Protein AF-0000000082304301 (afdb_homodimer)

Organism: Lepeophtheirus salmonis (NCBI:txid72036)

Secondary structure (DSSP, 8-state):
-GGGSPPTHHHHHHHHH---GGGGS-HHHHHHHHHHHHHHHHHTS-TTSSPPPPPS--SHHHHHHHHHHHHHHTTS-GGGHHHHHHHHHHHHHHGGGGSSS--TTS-HHHHHSHHHHHHHHHHHHHHHHS--HHHHHHHHHHTTS-HHHHHHHHHHHHHHHHHHHHHHHHHHHHHHH-S---HHHHHHHHHHHHHHHHHHHSSPPPTTSHHHHHHHHHHHHHHHHHHHHHHHSPPPHHHHHHHHHHHHHGGGSHHHHHHHHHHHHHHH-/-GGGSPPTHHHHHHHHH---GGGGS-HHHHHHHHHHHHHHHHHTS-TTSSPPPPPS--SHHHHHHHHHHHHHHTTS-GGGHHHHHHHHHHHHHHGGGGSSS--TTS-HHHHHSHHHHHHHHHHHHHHHHS--HHHHHHHHHHTTS-HHHHHHHHHHHHHHHHHHHHHHHHHHHHHHH-S---HHHHHHHHHHHHHHHHHHHSSPP-TTSHHHHHHHHHHHHHHHHHHHHHHHSPPPHHHHHHHHHHHHHHTTSHHHHHHHHHHHHHHH-

InterPro domains:
  IPR039930 Ral GTPase-activating protein subunit beta [PTHR21344] (1-268)
  IPR046859 Ral GTPase-activating protein subunit alpha/beta, N-terminal domain [PF20412] (157-267)

Solvent-accessible surface area (backbone atoms only — not comparable to full-atom values): 28858 Å² total; per-residue (Å²): 127,69,75,75,47,66,58,48,61,63,61,46,48,44,49,71,62,65,70,36,62,51,72,75,42,60,66,68,48,35,50,52,37,28,51,49,51,47,53,58,57,39,64,33,51,20,78,86,75,45,76,54,30,67,41,88,47,59,45,63,68,39,48,55,51,49,48,36,40,39,37,42,34,34,58,50,64,70,89,47,44,69,56,30,48,38,39,50,50,46,52,56,50,47,49,30,36,46,32,95,75,47,54,61,36,39,31,56,47,42,55,76,39,27,54,66,47,45,42,52,47,51,43,37,55,48,39,63,62,48,80,55,66,77,56,53,55,46,46,65,56,29,60,78,48,57,74,65,53,38,53,53,45,47,50,50,40,49,55,51,46,53,55,52,50,51,52,51,50,49,52,51,51,39,68,72,60,33,85,69,77,42,70,69,37,49,49,46,50,51,43,44,46,51,41,48,46,44,66,39,36,44,54,80,75,49,89,82,34,59,35,60,72,38,45,66,57,53,51,49,52,41,53,52,50,51,55,51,27,57,73,76,53,62,74,53,68,31,54,52,43,36,49,55,58,50,56,64,49,32,57,74,30,72,76,43,50,61,53,49,52,51,48,53,52,53,70,74,93,129,67,76,77,48,65,58,47,60,62,62,42,46,43,49,71,60,65,71,35,64,51,70,76,43,62,67,68,49,34,49,51,38,28,51,48,51,48,52,58,58,40,64,33,50,21,77,87,74,44,74,54,30,66,42,87,47,58,47,64,68,40,47,56,50,48,47,37,41,38,37,42,35,33,56,49,62,71,90,47,44,70,57,30,48,38,40,51,52,46,52,56,49,44,50,29,36,46,32,92,75,49,53,62,38,38,31,56,50,40,55,75,38,29,56,67,47,42,42,52,50,51,43,36,54,49,40,61,63,47,81,54,74,73,55,53,54,45,49,63,57,29,61,79,47,58,74,64,55,39,50,54,47,48,50,49,42,48,54,52,46,54,54,51,50,50,52,52,50,49,51,51,51,38,68,71,61,33,87,68,77,44,70,69,35,51,51,46,50,51,45,45,46,52,43,47,44,44,65,40,36,48,53,80,78,47,89,83,34,59,34,62,72,38,44,65,58,53,51,50,51,41,53,51,51,51,55,52,28,58,72,77,54,60,73,51,68,31,54,51,42,34,49,55,57,51,54,65,49,32,55,76,28,74,77,42,51,62,52,50,52,52,49,52,52,54,70,74,94

Sequence (538 aa):
MYSDWSSLTVHLQLLSSSTSVLSKFPADDSRNVVISVVRNVASSLGILGSEAKPSLLKTDKEISWIMEVISHGLSLPLSEHETIKDCVNIYCEWLSALLPNPKTCVPESIIDEPNRYSRKIISHLYHLFVPRRGEEDKVLHISEKSGKARQAAQETIHRQAVLCHRVLRRVQDVVQQSETMERETWEALLGFLLAINDALLAPPTVKDDVGDQLCERVLGALYEIWLISCVKCFPSPPLWKTFREMSMNWRHRTGLVDQWNRVNLALNVMYSDWSSLTVHLQLLSSSTSVLSKFPADDSRNVVISVVRNVASSLGILGSEAKPSLLKTDKEISWIMEVISHGLSLPLSEHETIKDCVNIYCEWLSALLPNPKTCVPESIIDEPNRYSRKIISHLYHLFVPRRGEEDKVLHISEKSGKARQAAQETIHRQAVLCHRVLRRVQDVVQQSETMERETWEALLGFLLAINDALLAPPTVKDDVGDQLCERVLGALYEIWLISCVKCFPSPPLWKTFREMSMNWRHRTGLVDQWNRVNLALNV

Nearest PDB structures (foldseek):
  5m4y-assembly1_A  TM=3.996E-01  e=4.166E-01  Saccharomyces cerevisiae S288C
  4ihl-assembly1_B  TM=3.947E-01  e=7.484E-01  Homo sapiens
  4n84-assembly1_A  TM=3.664E-01  e=6.839E-01  Homo sapiens
  5h2w-assembly2_C  TM=2.942E-01  e=7.484E-01  Saccharomyces cerevisiae S288C
  7zit-assembly1_B  TM=2.797E-01  e=4.166E-01  Homo sapiens

Foldseek 3Di:
DLVPFDACVVVLVVLVVDAFPLVPDDLVVLVVVLVVLLVVLLVQCCPVVRARHAAPDADPVRVVVVLSSLLVQLQRPLVPLVSNLSSLSNLLLLLCLLAPDRGRSHYPVCVVPVQVVNLSSLSSNLSLLADNVVLVVVQVVCVPDDPVSNVVSLVSLVSSLVSVLVNLVSVLVSLVGGPPHDLVSLQSNLSSLLSSLLNLQLDADDPSGSSVVCVVVSVVSNLVSQVSCCVRPHDDSSSVVNNVVSVVRNVNPVVVVVVVVVSVVVVVD/DLVPFDACVVVLVVLVVDAFPLVVDDLVVLVVVLVVLLVVLLVQCCPVVRARHAAPDADPVRVVVNLSSLLVQLQRPLVPLVSNLSSLSNLLLLLCLLAPDRGRSHYPVCVVPVQVVNLSSLSSNLSLLADNVVLVVVQVVCVPDDPVSNVVSLVSLVSSLVSVLVNLVSVLVSLVGGPPHDLVSLQSNLSSLLSSLLNLQLDADDPSGSSVVCVLVSVVSNLVSQVSCCVRPHDDSSSVVNNVVSVVRNVNHPVVVVVVVVSVVVVVD

Structure (mmCIF, N/CA/C/O backbone):
data_AF-0000000082304301-model_v1
#
loop_
_entity.id
_entity.type
_entity.pdbx_description
1 polymer 'Ral GTPase-activating protein subunit beta'
#
loop_
_atom_site.group_PDB
_atom_site.id
_atom_site.type_symbol
_atom_site.label_atom_id
_atom_site.label_alt_id
_atom_site.label_comp_id
_atom_site.label_asym_id
_atom_site.label_entity_id
_atom_site.label_seq_id
_atom_site.pdbx_PDB_ins_code
_atom_site.Cartn_x
_atom_site.Cartn_y
_atom_site.Cartn_z
_atom_site.occupancy
_atom_site.B_iso_or_equiv
_atom_site.auth_seq_id
_atom_site.auth_comp_id
_atom_site.auth_asym_id
_atom_site.auth_atom_id
_atom_site.pdbx_PDB_model_num
ATOM 1 N N . MET A 1 1 ? 0.793 -19.609 -41.188 1 31.84 1 MET A N 1
ATOM 2 C CA . MET A 1 1 ? -0.276 -18.656 -40.906 1 31.84 1 MET A CA 1
ATOM 3 C C . MET A 1 1 ? -0.081 -18 -39.531 1 31.84 1 MET A C 1
ATOM 5 O O . MET A 1 1 ? -0.577 -16.906 -39.281 1 31.84 1 MET A O 1
ATOM 9 N N . TYR A 1 2 ? 0.221 -18.812 -38.469 1 41.47 2 TYR A N 1
ATOM 10 C CA . TYR A 1 2 ? 0.336 -18.375 -37.062 1 41.47 2 TYR A CA 1
ATOM 11 C C . TYR A 1 2 ? 1.538 -17.453 -36.906 1 41.47 2 TYR A C 1
ATOM 13 O O . TYR A 1 2 ? 1.868 -17.062 -35.781 1 41.47 2 TYR A O 1
ATOM 21 N N . SER A 1 3 ? 2.254 -17.359 -37.906 1 45.09 3 SER A N 1
ATOM 22 C CA . SER A 1 3 ? 3.51 -16.625 -37.906 1 45.09 3 SER A CA 1
ATOM 23 C C . SER A 1 3 ? 3.283 -15.156 -37.531 1 45.09 3 SER A C 1
ATOM 25 O O . SER A 1 3 ? 4.18 -14.5 -37 1 45.09 3 SER A O 1
ATOM 27 N N . ASP A 1 4 ? 2.248 -14.633 -37.875 1 44.03 4 ASP A N 1
ATOM 28 C CA . ASP A 1 4 ? 2.064 -13.188 -37.844 1 44.03 4 ASP A CA 1
ATOM 29 C C . ASP A 1 4 ? 1.764 -12.719 -36.406 1 44.03 4 ASP A C 1
ATOM 31 O O . ASP A 1 4 ? 1.604 -11.523 -36.156 1 44.03 4 ASP A O 1
ATOM 35 N N . TRP A 1 5 ? 1.259 -13.586 -35.625 1 44.66 5 TRP A N 1
ATOM 36 C CA . TRP A 1 5 ? 0.812 -13.062 -34.344 1 44.66 5 TRP A CA 1
ATOM 37 C C . TRP A 1 5 ? 1.971 -12.984 -33.344 1 44.66 5 TRP A C 1
ATOM 39 O O . TRP A 1 5 ? 2.91 -13.781 -33.406 1 44.66 5 TRP A O 1
ATOM 49 N N . SER A 1 6 ? 2.23 -11.805 -32.812 1 51.31 6 SER A N 1
ATOM 50 C CA . SER A 1 6 ? 3.285 -11.555 -31.812 1 51.31 6 SER A CA 1
ATOM 51 C C . SER A 1 6 ? 3.109 -12.422 -30.578 1 51.31 6 SER A C 1
ATOM 53 O O . SER A 1 6 ? 1.99 -12.609 -30.094 1 51.31 6 SER A O 1
ATOM 55 N N . SER A 1 7 ? 4.102 -13.266 -30.375 1 51.66 7 SER A N 1
ATOM 56 C CA . SER A 1 7 ? 4.168 -14.078 -29.172 1 51.66 7 SER A CA 1
ATOM 57 C C . SER A 1 7 ? 3.992 -13.219 -27.922 1 51.66 7 SER A C 1
ATOM 59 O O . SER A 1 7 ? 4.336 -12.039 -27.922 1 51.66 7 SER A O 1
ATOM 61 N N . LEU A 1 8 ? 3.08 -13.68 -27.047 1 57.88 8 LEU A N 1
ATOM 62 C CA . LEU A 1 8 ? 2.809 -12.992 -25.781 1 57.88 8 LEU A CA 1
ATOM 63 C C . LEU A 1 8 ? 3.979 -13.141 -24.812 1 57.88 8 LEU A C 1
ATOM 65 O O . LEU A 1 8 ? 3.846 -12.852 -23.625 1 57.88 8 LEU A O 1
ATOM 69 N N . THR A 1 9 ? 5.043 -13.594 -25.344 1 56.41 9 THR A N 1
ATOM 70 C CA . THR A 1 9 ? 6.195 -13.852 -24.484 1 56.41 9 THR A CA 1
ATOM 71 C C . THR A 1 9 ? 6.562 -12.602 -23.688 1 56.41 9 THR A C 1
ATOM 73 O O . THR A 1 9 ? 6.879 -12.688 -22.5 1 56.41 9 THR A O 1
ATOM 76 N N . VAL A 1 10 ? 6.359 -11.523 -24.312 1 51.75 10 VAL A N 1
ATOM 77 C CA . VAL A 1 10 ? 6.707 -10.266 -23.656 1 51.75 10 VAL A CA 1
ATOM 78 C C . VAL A 1 10 ? 5.738 -10 -22.5 1 51.75 10 VAL A C 1
ATOM 80 O O . VAL A 1 10 ? 6.152 -9.578 -21.422 1 51.75 10 VAL A O 1
ATOM 83 N N . HIS A 1 11 ? 4.547 -10.211 -22.766 1 58.25 11 HIS A N 1
ATOM 84 C CA . HIS A 1 11 ? 3.537 -9.984 -21.734 1 58.25 11 HIS A CA 1
ATOM 85 C C . HIS A 1 11 ? 3.732 -10.922 -20.547 1 58.25 11 HIS A C 1
ATOM 87 O O . HIS A 1 11 ? 3.592 -10.516 -19.391 1 58.25 11 HIS A O 1
ATOM 93 N N . LEU A 1 12 ? 4.137 -12.055 -20.922 1 61.94 12 LEU A N 1
ATOM 94 C CA . LEU A 1 12 ? 4.379 -13.023 -19.859 1 61.94 12 LEU A CA 1
ATOM 95 C C . LEU A 1 12 ? 5.617 -12.648 -19.047 1 61.94 12 LEU A C 1
ATOM 97 O O . LEU A 1 12 ? 5.68 -12.906 -17.844 1 61.94 12 LEU A O 1
ATOM 101 N N . GLN A 1 13 ? 6.438 -11.984 -19.703 1 58.31 13 GLN A N 1
ATOM 102 C CA . GLN A 1 13 ? 7.609 -11.461 -19.016 1 58.31 13 GLN A CA 1
ATOM 103 C C . GLN A 1 13 ? 7.223 -10.352 -18.047 1 58.31 13 GLN A C 1
ATOM 105 O O . GLN A 1 13 ? 7.895 -10.141 -17.031 1 58.31 13 GLN A O 1
ATOM 110 N N . LEU A 1 14 ? 6.148 -9.836 -18.359 1 61 14 LEU A N 1
ATOM 111 C CA . LEU A 1 14 ? 5.688 -8.758 -17.484 1 61 14 LEU A CA 1
ATOM 112 C C . LEU A 1 14 ? 5.203 -9.305 -16.156 1 61 14 LEU A C 1
ATOM 114 O O . LEU A 1 14 ? 5.297 -8.625 -15.125 1 61 14 LEU A O 1
ATOM 118 N N . LEU A 1 15 ? 4.758 -10.453 -16.234 1 68.94 15 LEU A N 1
ATOM 119 C CA . LEU A 1 15 ? 4.359 -11.07 -14.969 1 68.94 15 LEU A CA 1
ATOM 120 C C . LEU A 1 15 ? 5.551 -11.211 -14.031 1 68.94 15 LEU A C 1
ATOM 122 O O . LEU A 1 15 ? 5.422 -10.992 -12.82 1 68.94 15 LEU A O 1
ATOM 126 N N . SER A 1 16 ? 6.656 -11.375 -14.648 1 64.06 16 SER A N 1
ATOM 127 C CA . SER A 1 16 ? 7.871 -11.562 -13.859 1 64.06 16 SER A CA 1
ATOM 128 C C . SER A 1 16 ? 8.453 -10.227 -13.414 1 64.06 16 SER A C 1
ATOM 130 O O . SER A 1 16 ? 9.188 -10.164 -12.422 1 64.06 16 SER A O 1
ATOM 132 N N . SER A 1 17 ? 8.062 -9.305 -14.141 1 65.94 17 SER A N 1
ATOM 133 C CA . SER A 1 17 ? 8.688 -8.008 -13.898 1 65.94 17 SER A CA 1
ATOM 134 C C . SER A 1 17 ? 7.895 -7.195 -12.875 1 65.94 17 SER A C 1
ATOM 136 O O . SER A 1 17 ? 8.391 -6.199 -12.344 1 65.94 17 SER A O 1
ATOM 138 N N . SER A 1 18 ? 6.758 -7.664 -12.617 1 73.5 18 SER A N 1
ATOM 139 C CA . SER A 1 18 ? 5.941 -6.91 -11.664 1 73.5 18 SER A CA 1
ATOM 140 C C . SER A 1 18 ? 6.422 -7.125 -10.234 1 73.5 18 SER A C 1
ATOM 142 O O . SER A 1 18 ? 6.352 -8.242 -9.711 1 73.5 18 SER A O 1
ATOM 144 N N . THR A 1 19 ? 7.184 -6.086 -9.812 1 82.94 19 THR A N 1
ATOM 145 C CA . THR A 1 19 ? 7.719 -6.219 -8.461 1 82.94 19 THR A CA 1
ATOM 146 C C . THR A 1 19 ? 6.93 -5.363 -7.48 1 82.94 19 THR A C 1
ATOM 148 O O . THR A 1 19 ? 6.387 -4.32 -7.852 1 82.94 19 THR A O 1
ATOM 151 N N . SER A 1 20 ? 6.777 -5.934 -6.332 1 91.5 20 SER A N 1
ATOM 152 C CA . SER A 1 20 ? 6.078 -5.258 -5.242 1 91.5 20 SER A CA 1
ATOM 153 C C . SER A 1 20 ? 6.887 -4.074 -4.719 1 91.5 20 SER A C 1
ATOM 155 O O . SER A 1 20 ? 8.117 -4.059 -4.832 1 91.5 20 SER A O 1
ATOM 157 N N . VAL A 1 21 ? 6.254 -3.1 -4.195 1 93.75 21 VAL A N 1
ATOM 158 C CA . VAL A 1 21 ? 6.883 -1.935 -3.582 1 93.75 21 VAL A CA 1
ATOM 159 C C . VAL A 1 21 ? 7.84 -2.385 -2.48 1 93.75 21 VAL A C 1
ATOM 161 O O . VAL A 1 21 ? 8.875 -1.753 -2.254 1 93.75 21 VAL A O 1
ATOM 164 N N . LEU A 1 22 ? 7.57 -3.506 -1.837 1 94.69 22 LEU A N 1
ATOM 165 C CA . LEU A 1 22 ? 8.352 -4 -0.708 1 94.69 22 LEU A CA 1
ATOM 166 C C . LEU A 1 22 ? 9.695 -4.539 -1.176 1 94.69 22 LEU A C 1
ATOM 168 O O . LEU A 1 22 ? 10.602 -4.746 -0.365 1 94.69 22 LEU A O 1
ATOM 172 N N . SER A 1 23 ? 9.805 -4.727 -2.525 1 92.19 23 SER A N 1
ATOM 173 C CA . SER A 1 23 ? 11.07 -5.195 -3.07 1 92.19 23 SER A CA 1
ATOM 174 C C . SER A 1 23 ? 12.141 -4.105 -3.006 1 92.19 23 SER A C 1
ATOM 176 O O . SER A 1 23 ? 13.328 -4.383 -3.156 1 92.19 23 SER A O 1
ATOM 178 N N . LYS A 1 24 ? 11.727 -2.85 -2.764 1 91 24 LYS A N 1
ATOM 179 C CA . LYS A 1 24 ? 12.641 -1.709 -2.711 1 91 24 LYS A CA 1
ATOM 180 C C . LYS A 1 24 ? 13.258 -1.566 -1.325 1 91 24 LYS A C 1
ATOM 182 O O . LYS A 1 24 ? 14.203 -0.796 -1.14 1 91 24 LYS A O 1
ATOM 187 N N . PHE A 1 25 ? 12.805 -2.318 -0.427 1 92.19 25 PHE A N 1
ATOM 188 C CA . PHE A 1 25 ? 13.258 -2.203 0.956 1 92.19 25 PHE A CA 1
ATOM 189 C C . PHE A 1 25 ? 14.141 -3.387 1.337 1 92.19 25 PHE A C 1
ATOM 191 O O . PHE A 1 25 ? 14.125 -4.418 0.666 1 92.19 25 PHE A O 1
ATOM 198 N N . PRO A 1 26 ? 14.938 -3.168 2.385 1 93.31 26 PRO A N 1
ATOM 199 C CA . PRO A 1 26 ? 15.75 -4.293 2.855 1 93.31 26 PRO A CA 1
ATOM 200 C C . PRO A 1 26 ? 14.914 -5.539 3.146 1 93.31 26 PRO A C 1
ATOM 202 O O . PRO A 1 26 ? 13.797 -5.434 3.646 1 93.31 26 PRO A O 1
ATOM 205 N N . ALA A 1 27 ? 15.43 -6.707 2.887 1 93.38 27 ALA A N 1
ATOM 206 C CA . ALA A 1 27 ? 14.734 -7.988 2.924 1 93.38 27 ALA A CA 1
ATOM 207 C C . ALA A 1 27 ? 14.109 -8.234 4.293 1 93.38 27 ALA A C 1
ATOM 209 O O . ALA A 1 27 ? 12.961 -8.672 4.391 1 93.38 27 ALA A O 1
ATOM 210 N N . ASP A 1 28 ? 14.859 -7.906 5.289 1 94.25 28 ASP A N 1
ATOM 211 C CA . ASP A 1 28 ? 14.375 -8.172 6.641 1 94.25 28 ASP A CA 1
ATOM 212 C C . ASP A 1 28 ? 13.172 -7.297 6.977 1 94.25 28 ASP A C 1
ATOM 214 O O . ASP A 1 28 ? 12.203 -7.77 7.582 1 94.25 28 ASP A O 1
ATOM 218 N N . ASP A 1 29 ? 13.234 -6.102 6.652 1 94.38 29 ASP A N 1
ATOM 219 C CA . ASP A 1 29 ? 12.133 -5.18 6.914 1 94.38 29 ASP A CA 1
ATOM 220 C C . ASP A 1 29 ? 10.891 -5.574 6.125 1 94.38 29 ASP A C 1
ATOM 222 O O . ASP A 1 29 ? 9.781 -5.57 6.66 1 94.38 29 ASP A O 1
ATOM 226 N N . SER A 1 30 ? 11.094 -5.902 4.863 1 95.75 30 SER A N 1
ATOM 227 C CA . SER A 1 30 ? 9.977 -6.324 4.023 1 95.75 30 SER A CA 1
ATOM 228 C C . SER A 1 30 ? 9.328 -7.598 4.562 1 95.75 30 SER A C 1
ATOM 230 O O . SER A 1 30 ? 8.102 -7.719 4.574 1 95.75 30 SER A O 1
ATOM 232 N N . ARG A 1 31 ? 10.164 -8.484 4.941 1 95.81 31 ARG A N 1
ATOM 233 C CA . ARG A 1 31 ? 9.672 -9.727 5.52 1 95.81 31 ARG A CA 1
ATOM 234 C C . ARG A 1 31 ? 8.82 -9.461 6.754 1 95.81 31 ARG A C 1
ATOM 236 O O . ARG A 1 31 ? 7.734 -10.023 6.898 1 95.81 31 ARG A O 1
ATOM 243 N N . ASN A 1 32 ? 9.289 -8.609 7.59 1 94.38 32 ASN A N 1
ATOM 244 C CA . ASN A 1 32 ? 8.562 -8.273 8.812 1 94.38 32 ASN A CA 1
ATOM 245 C C . ASN A 1 32 ? 7.207 -7.652 8.5 1 94.38 32 ASN A C 1
ATOM 247 O O . ASN A 1 32 ? 6.215 -7.945 9.172 1 94.38 32 ASN A O 1
ATOM 251 N N . VAL A 1 33 ? 7.172 -6.82 7.547 1 96.62 33 VAL A N 1
ATOM 252 C CA . VAL A 1 33 ? 5.926 -6.188 7.133 1 96.62 33 VAL A CA 1
ATOM 253 C C . VAL A 1 33 ? 4.938 -7.25 6.66 1 96.62 33 VAL A C 1
ATOM 255 O O . VAL A 1 33 ? 3.779 -7.266 7.082 1 96.62 33 VAL A O 1
ATOM 258 N N . VAL A 1 34 ? 5.43 -8.133 5.867 1 97.5 34 VAL A N 1
ATOM 259 C CA . VAL A 1 34 ? 4.574 -9.172 5.297 1 97.5 34 VAL A CA 1
ATOM 260 C C . VAL A 1 34 ? 4.008 -10.047 6.41 1 97.5 34 VAL A C 1
ATOM 262 O O . VAL A 1 34 ? 2.803 -10.297 6.461 1 97.5 34 VAL A O 1
ATOM 265 N N . ILE A 1 35 ? 4.859 -10.469 7.266 1 95.56 35 ILE A N 1
ATOM 266 C CA . ILE A 1 35 ? 4.449 -11.367 8.336 1 95.56 35 ILE A CA 1
ATOM 267 C C . ILE A 1 35 ? 3.355 -10.711 9.18 1 95.56 35 ILE A C 1
ATOM 269 O O . ILE A 1 35 ? 2.318 -11.32 9.445 1 95.56 35 ILE A O 1
ATOM 273 N N . SER A 1 36 ? 3.523 -9.477 9.516 1 93.62 36 SER A N 1
ATOM 274 C CA . SER A 1 36 ? 2.598 -8.766 10.383 1 93.62 36 SER A CA 1
ATOM 275 C C . SER A 1 36 ? 1.247 -8.555 9.703 1 93.62 36 SER A C 1
ATOM 277 O O . SER A 1 36 ? 0.2 -8.727 10.336 1 93.62 36 SER A O 1
ATOM 279 N N . VAL A 1 37 ? 1.246 -8.258 8.484 1 95.31 37 VAL A N 1
ATOM 280 C CA . VAL A 1 37 ? 0.032 -7.883 7.77 1 95.31 37 VAL A CA 1
ATOM 281 C C . VAL A 1 37 ? -0.736 -9.141 7.363 1 95.31 37 VAL A C 1
ATOM 283 O O . VAL A 1 37 ? -1.942 -9.242 7.602 1 95.31 37 VAL A O 1
ATOM 286 N N . VAL A 1 38 ? -0.043 -10.102 6.812 1 96 38 VAL A N 1
ATOM 287 C CA . VAL A 1 38 ? -0.673 -11.281 6.23 1 96 38 VAL A CA 1
ATOM 288 C C . VAL A 1 38 ? -1.308 -12.125 7.332 1 96 38 VAL A C 1
ATOM 290 O O . VAL A 1 38 ? -2.387 -12.695 7.145 1 96 38 VAL A O 1
ATOM 293 N N . ARG A 1 39 ? -0.61 -12.18 8.406 1 92.56 39 ARG A N 1
ATOM 294 C CA . ARG A 1 39 ? -1.145 -12.953 9.523 1 92.56 39 ARG A CA 1
ATOM 295 C C . ARG A 1 39 ? -2.523 -12.445 9.93 1 92.56 39 ARG A C 1
ATOM 297 O O . ARG A 1 39 ? -3.434 -13.234 10.18 1 92.56 39 ARG A O 1
ATOM 304 N N . ASN A 1 40 ? -2.699 -11.188 9.969 1 91.88 40 ASN A N 1
ATOM 305 C CA . ASN A 1 40 ? -3.969 -10.586 10.367 1 91.88 40 ASN A CA 1
ATOM 306 C C . ASN A 1 40 ? -5.055 -10.836 9.32 1 91.88 40 ASN A C 1
ATOM 308 O O . ASN A 1 40 ? -6.203 -11.125 9.672 1 91.88 40 ASN A O 1
ATOM 312 N N . VAL A 1 41 ? -4.727 -10.766 8.102 1 92.38 41 VAL A N 1
ATOM 313 C CA . VAL A 1 41 ? -5.691 -10.977 7.031 1 92.38 41 VAL A CA 1
ATOM 314 C C . VAL A 1 41 ? -6.105 -12.445 6.988 1 92.38 41 VAL A C 1
ATOM 316 O O . VAL A 1 41 ? -7.289 -12.758 6.832 1 92.38 41 VAL A O 1
ATOM 319 N N . ALA A 1 42 ? -5.113 -13.32 7.133 1 92.06 42 ALA A N 1
ATOM 320 C CA . ALA A 1 42 ? -5.363 -14.758 7.066 1 92.06 42 ALA A CA 1
ATOM 321 C C . ALA A 1 42 ? -6.215 -15.219 8.242 1 92.06 42 ALA A C 1
ATOM 323 O O . ALA A 1 42 ? -6.965 -16.188 8.133 1 92.06 42 ALA A O 1
ATOM 324 N N . SER A 1 43 ? -6.07 -14.531 9.336 1 86.56 43 SER A N 1
ATOM 325 C CA . SER A 1 43 ? -6.816 -14.922 10.523 1 86.56 43 SER A CA 1
ATOM 326 C C . SER A 1 43 ? -8.32 -14.742 10.32 1 86.56 43 SER A C 1
ATOM 328 O O . SER A 1 43 ? -9.125 -15.391 10.984 1 86.56 43 SER A O 1
ATOM 330 N N . SER A 1 44 ? -8.711 -13.922 9.43 1 80.81 44 SER A N 1
ATOM 331 C CA . SER A 1 44 ? -10.125 -13.672 9.172 1 80.81 44 SER A CA 1
ATOM 332 C C . SER A 1 44 ? -10.703 -14.719 8.219 1 80.81 44 SER A C 1
ATOM 334 O O . SER A 1 44 ? -11.922 -14.805 8.055 1 80.81 44 SER A O 1
ATOM 336 N N . LEU A 1 45 ? -9.938 -15.516 7.547 1 79.38 45 LEU A N 1
ATOM 337 C CA . LEU A 1 45 ? -10.367 -16.453 6.516 1 79.38 45 LEU A CA 1
ATOM 338 C C . LEU A 1 45 ? -11.055 -17.672 7.133 1 79.38 45 LEU A C 1
ATOM 340 O O . LEU A 1 45 ? -11.875 -18.328 6.48 1 79.38 45 LEU A O 1
ATOM 344 N N . GLY A 1 46 ? -10.93 -17.922 8.398 1 69.44 46 GLY A N 1
ATOM 345 C CA . GLY A 1 46 ? -11.57 -19.062 9.047 1 69.44 46 GLY A CA 1
ATOM 346 C C . GLY A 1 46 ? -11.031 -20.391 8.57 1 69.44 46 GLY A C 1
ATOM 347 O O . GLY A 1 46 ? -11.75 -21.391 8.578 1 69.44 46 GLY A O 1
ATOM 348 N N . ILE A 1 47 ? -9.93 -20.422 7.961 1 62.28 47 ILE A N 1
ATOM 349 C CA . ILE A 1 47 ? -9.406 -21.672 7.406 1 62.28 47 ILE A CA 1
ATOM 350 C C . ILE A 1 47 ? -9.117 -22.656 8.531 1 62.28 47 ILE A C 1
ATOM 352 O O . ILE A 1 47 ? -9.289 -23.859 8.359 1 62.28 47 ILE A O 1
ATOM 356 N N . LEU A 1 48 ? -8.734 -22.188 9.672 1 58.22 48 LEU A N 1
ATOM 357 C CA . LEU A 1 48 ? -8.383 -23.078 10.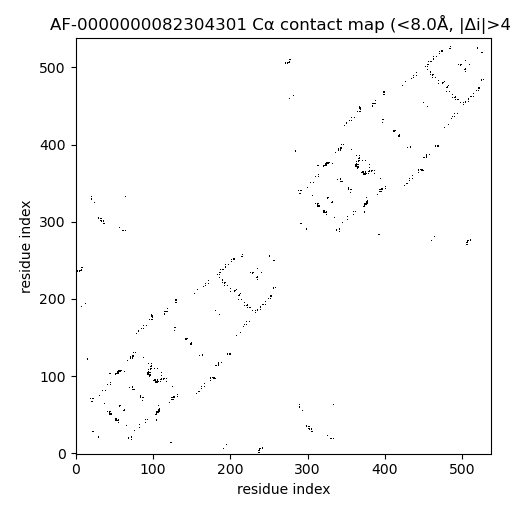766 1 58.22 48 LEU A CA 1
ATOM 358 C C . LEU A 1 48 ? -9.617 -23.453 11.578 1 58.22 48 LEU A C 1
ATOM 360 O O . LEU A 1 48 ? -9.508 -23.75 12.773 1 58.22 48 LEU A O 1
ATOM 364 N N . GLY A 1 49 ? -10.68 -23.641 10.969 1 58.75 49 GLY A N 1
ATOM 365 C CA . GLY A 1 49 ? -11.828 -24.203 11.656 1 58.75 49 GLY A CA 1
ATOM 366 C C . GLY A 1 49 ? -12.789 -23.141 12.172 1 58.75 49 GLY A C 1
ATOM 367 O O . GLY A 1 49 ? -13.883 -23.469 12.633 1 58.75 49 GLY A O 1
ATOM 368 N N . SER A 1 50 ? -12.273 -22.031 12.289 1 62.38 50 SER A N 1
ATOM 369 C CA . SER A 1 50 ? -13.188 -21 12.773 1 62.38 50 SER A CA 1
ATOM 370 C C . SER A 1 50 ? -14.016 -20.422 11.633 1 62.38 50 SER A C 1
ATOM 372 O O . SER A 1 50 ? -13.695 -20.625 10.461 1 62.38 50 SER A O 1
ATOM 374 N N . GLU A 1 51 ? -15.164 -20.062 11.961 1 70.25 51 GLU A N 1
ATOM 375 C CA . GLU A 1 51 ? -16.062 -19.438 10.992 1 70.25 51 GLU A CA 1
ATOM 376 C C . GLU A 1 51 ? -15.414 -18.234 10.32 1 70.25 51 GLU A C 1
ATOM 378 O O . GLU A 1 51 ? -14.727 -17.453 10.977 1 70.25 51 GLU A O 1
ATOM 383 N N . ALA A 1 52 ? -15.438 -18.297 8.938 1 75.31 52 ALA A N 1
ATOM 384 C CA . ALA A 1 52 ? -14.945 -17.156 8.164 1 75.31 52 ALA A CA 1
ATOM 385 C C . ALA A 1 52 ? -15.586 -15.859 8.641 1 75.31 52 ALA A C 1
ATOM 387 O O . ALA A 1 52 ? -16.781 -15.82 8.953 1 75.31 52 ALA A O 1
ATOM 388 N N . LYS A 1 53 ? -14.797 -14.922 8.969 1 81.62 53 LYS A N 1
ATOM 389 C CA . LYS A 1 53 ? -15.266 -13.594 9.359 1 81.62 53 LYS A CA 1
ATOM 390 C C . LYS A 1 53 ? -15.297 -12.648 8.164 1 81.62 53 LYS A C 1
ATOM 392 O O . LYS A 1 53 ? -14.57 -12.844 7.188 1 81.62 53 LYS A O 1
ATOM 397 N N . PRO A 1 54 ? -16.25 -11.812 8.305 1 85.25 54 PRO A N 1
ATOM 398 C CA . PRO A 1 54 ? -16.266 -10.812 7.234 1 85.25 54 PRO A CA 1
ATOM 399 C C . PRO A 1 54 ? -14.922 -10.086 7.09 1 85.25 54 PRO A C 1
ATOM 401 O O . PRO A 1 54 ? -14.227 -9.867 8.086 1 85.25 54 PRO A O 1
ATOM 404 N N . SER A 1 55 ? -14.609 -9.742 5.902 1 86.38 55 SER A N 1
ATOM 405 C CA . SER A 1 55 ? -13.32 -9.117 5.613 1 86.38 55 SER A CA 1
ATOM 406 C C . SER A 1 55 ? -13.203 -7.754 6.281 1 86.38 55 SER A C 1
ATOM 408 O O . SER A 1 55 ? -14.164 -6.984 6.309 1 86.38 55 SER A O 1
ATOM 410 N N . LEU A 1 56 ? -12.07 -7.5 6.781 1 85.75 56 LEU A N 1
ATOM 411 C CA . LEU A 1 56 ? -11.758 -6.195 7.355 1 85.75 56 LEU A CA 1
ATOM 412 C C . LEU A 1 56 ? -11.547 -5.156 6.262 1 85.75 56 LEU A C 1
ATOM 414 O O . LEU A 1 56 ? -11.656 -3.953 6.512 1 85.75 56 LEU A O 1
ATOM 418 N N . LEU A 1 57 ? -11.234 -5.664 5.082 1 90.38 57 LEU A N 1
ATOM 419 C CA . LEU A 1 57 ? -10.953 -4.793 3.947 1 90.38 57 LEU A CA 1
ATOM 420 C C . LEU A 1 57 ? -12.234 -4.484 3.172 1 90.38 57 LEU A C 1
ATOM 422 O O . LEU A 1 57 ? -13.039 -5.379 2.92 1 90.38 57 LEU A O 1
ATOM 426 N N . LYS A 1 58 ? -12.375 -3.211 2.805 1 88.31 58 LYS A N 1
ATOM 427 C CA . LYS A 1 58 ? -13.641 -2.84 2.172 1 88.31 58 LYS A CA 1
ATOM 428 C C . LYS A 1 58 ? -13.398 -2.084 0.868 1 88.31 58 LYS A C 1
ATOM 430 O O . LYS A 1 58 ? -14.141 -2.258 -0.101 1 88.31 58 LYS A O 1
ATOM 435 N N . THR A 1 59 ? -12.359 -1.362 0.819 1 92 59 THR A N 1
ATOM 436 C CA . THR A 1 59 ? -12.195 -0.447 -0.304 1 92 59 THR A CA 1
ATOM 437 C C . THR A 1 59 ? -11.109 -0.941 -1.251 1 92 59 THR A C 1
ATOM 439 O O . THR A 1 59 ? -10.258 -1.752 -0.864 1 92 59 THR A O 1
ATOM 442 N N . ASP A 1 60 ? -11.148 -0.409 -2.453 1 93.88 60 ASP A N 1
ATOM 443 C CA . ASP A 1 60 ? -10.141 -0.743 -3.449 1 93.88 60 ASP A CA 1
ATOM 444 C C . ASP A 1 60 ? -8.75 -0.327 -2.977 1 93.88 60 ASP A C 1
ATOM 446 O O . ASP A 1 60 ? -7.766 -1.028 -3.23 1 93.88 60 ASP A O 1
ATOM 450 N N . LYS A 1 61 ? -8.711 0.801 -2.359 1 92.5 61 LYS A N 1
ATOM 451 C CA . LYS A 1 61 ? -7.434 1.295 -1.856 1 92.5 61 LYS A CA 1
ATOM 452 C C . LYS A 1 61 ? -6.82 0.316 -0.86 1 92.5 61 LYS A C 1
ATOM 454 O O . LYS A 1 61 ? -5.629 0 -0.944 1 92.5 61 LYS A O 1
ATOM 459 N N . GLU A 1 62 ? -7.648 -0.152 -0.035 1 94.38 62 GLU A N 1
ATOM 460 C CA . GLU A 1 62 ? -7.188 -1.095 0.981 1 94.38 62 GLU A CA 1
ATOM 461 C C . GLU A 1 62 ? -6.734 -2.406 0.35 1 94.38 62 GLU A C 1
ATOM 463 O O . GLU A 1 62 ? -5.676 -2.934 0.698 1 94.38 62 GLU A O 1
ATOM 468 N N . ILE A 1 63 ? -7.512 -2.869 -0.549 1 95.94 63 ILE A N 1
ATOM 469 C CA . ILE A 1 63 ? -7.223 -4.141 -1.202 1 95.94 63 ILE A CA 1
ATOM 470 C C . ILE A 1 63 ? -5.938 -4.023 -2.018 1 95.94 63 ILE A C 1
ATOM 472 O O . ILE A 1 63 ? -5.066 -4.895 -1.947 1 95.94 63 ILE A O 1
ATOM 476 N N . SER A 1 64 ? -5.805 -2.965 -2.742 1 95.62 64 SER A N 1
ATOM 477 C CA . SER A 1 64 ? -4.605 -2.746 -3.543 1 95.62 64 SER A CA 1
ATOM 478 C C . SER A 1 64 ? -3.359 -2.682 -2.666 1 95.62 64 SER A C 1
ATOM 480 O O . SER A 1 64 ? -2.303 -3.191 -3.043 1 95.62 64 SER A O 1
ATOM 482 N N . TRP A 1 65 ? -3.518 -2.082 -1.58 1 96.81 65 TRP A N 1
ATOM 483 C CA . TRP A 1 65 ? -2.4 -1.961 -0.65 1 96.81 65 TRP A CA 1
ATOM 484 C C . TRP A 1 65 ? -1.968 -3.332 -0.138 1 96.81 65 TRP A C 1
ATOM 486 O O . TRP A 1 65 ? -0.778 -3.654 -0.139 1 96.81 65 TRP A O 1
ATOM 496 N N . ILE A 1 66 ? -2.926 -4.129 0.235 1 96.69 66 ILE A N 1
ATOM 497 C CA . ILE A 1 66 ? -2.648 -5.445 0.8 1 96.69 66 ILE A CA 1
ATOM 498 C C . ILE A 1 66 ? -2.086 -6.363 -0.282 1 96.69 66 ILE A C 1
ATOM 500 O O . ILE A 1 66 ? -1.232 -7.211 -0.005 1 96.69 66 ILE A O 1
ATOM 504 N N . MET A 1 67 ? -2.549 -6.191 -1.416 1 96.88 67 MET A N 1
ATOM 505 C CA . MET A 1 67 ? -2.104 -7.055 -2.508 1 96.88 67 MET A CA 1
ATOM 506 C C . MET A 1 67 ? -0.617 -6.855 -2.787 1 96.88 67 MET A C 1
ATOM 508 O O . MET A 1 67 ? 0.077 -7.793 -3.18 1 96.88 67 MET A O 1
ATOM 512 N N . GLU A 1 68 ? -0.113 -5.645 -2.559 1 96.56 68 GLU A N 1
ATOM 513 C CA . GLU A 1 68 ? 1.323 -5.414 -2.676 1 96.56 68 GLU A CA 1
ATOM 514 C C . GLU A 1 68 ? 2.1 -6.227 -1.644 1 96.56 68 GLU A C 1
ATOM 516 O O . GLU A 1 68 ? 3.184 -6.734 -1.935 1 96.56 68 GLU A O 1
ATOM 521 N N . VAL A 1 69 ? 1.501 -6.32 -0.524 1 97.38 69 VAL A N 1
ATOM 522 C CA . VAL A 1 69 ? 2.135 -7.066 0.56 1 97.38 69 VAL A CA 1
ATOM 523 C C . VAL A 1 69 ? 2.1 -8.562 0.251 1 97.38 69 VAL A C 1
ATOM 525 O O . VAL A 1 69 ? 3.117 -9.25 0.369 1 97.38 69 VAL A O 1
ATOM 528 N N . ILE A 1 70 ? 0.994 -9.008 -0.2 1 97.5 70 ILE A N 1
ATOM 529 C CA . ILE A 1 70 ? 0.818 -10.422 -0.5 1 97.5 70 ILE A CA 1
ATOM 530 C C . ILE A 1 70 ? 1.728 -10.82 -1.66 1 97.5 70 ILE A C 1
ATOM 532 O O . ILE A 1 70 ? 2.35 -11.891 -1.633 1 97.5 70 ILE A O 1
ATOM 536 N N . SER A 1 71 ? 1.733 -9.984 -2.635 1 96.62 71 SER A N 1
ATOM 537 C CA . SER A 1 71 ? 2.596 -10.266 -3.777 1 96.62 71 SER A CA 1
ATOM 538 C C . SER A 1 71 ? 4.039 -10.484 -3.34 1 96.62 71 SER A C 1
ATOM 540 O O . SER A 1 71 ? 4.688 -11.438 -3.777 1 96.62 71 SER A O 1
ATOM 542 N N . HIS A 1 72 ? 4.555 -9.625 -2.508 1 96.19 72 HIS A N 1
ATOM 543 C CA . HIS A 1 72 ? 5.902 -9.797 -1.984 1 96.19 72 HIS A CA 1
ATOM 544 C C . HIS A 1 72 ? 6.008 -11.062 -1.137 1 96.19 72 HIS A C 1
ATOM 546 O O . HIS A 1 72 ? 7.02 -11.766 -1.185 1 96.19 72 HIS A O 1
ATOM 552 N N . GLY A 1 73 ? 4.996 -11.32 -0.381 1 97.12 73 GLY A N 1
ATOM 553 C CA . GLY A 1 73 ? 4.965 -12.516 0.453 1 97.12 73 GLY A CA 1
ATOM 554 C C . GLY A 1 73 ? 5.125 -13.797 -0.337 1 97.12 73 GLY A C 1
ATOM 555 O O . GLY A 1 73 ? 5.789 -14.734 0.118 1 97.12 73 GLY A O 1
ATOM 556 N N . LEU A 1 74 ? 4.586 -13.797 -1.456 1 96.06 74 LEU A N 1
ATOM 557 C CA . LEU A 1 74 ? 4.645 -14.977 -2.312 1 96.06 74 LEU A CA 1
ATOM 558 C C . LEU A 1 74 ? 6.051 -15.172 -2.865 1 96.06 74 LEU A C 1
ATOM 560 O O . LEU A 1 74 ? 6.383 -16.25 -3.355 1 96.06 74 LEU A O 1
ATOM 564 N N . SER A 1 75 ? 6.859 -14.188 -2.762 1 93.06 75 SER A N 1
ATOM 565 C CA . SER A 1 75 ? 8.219 -14.242 -3.295 1 93.06 75 SER A CA 1
ATOM 566 C C . SER A 1 75 ? 9.242 -14.438 -2.182 1 93.06 75 SER A C 1
ATOM 568 O O . SER A 1 75 ? 10.445 -14.445 -2.436 1 93.06 75 SER A O 1
ATOM 570 N N . LEU A 1 76 ? 8.812 -14.562 -0.965 1 94 76 LEU A N 1
ATOM 571 C CA . LEU A 1 76 ? 9.711 -14.75 0.169 1 94 76 LEU A CA 1
ATOM 572 C C . LEU A 1 76 ? 10.469 -16.062 0.048 1 94 76 LEU A C 1
ATOM 574 O O . LEU A 1 76 ? 10.055 -16.969 -0.686 1 94 76 LEU A O 1
ATOM 578 N N . PRO A 1 77 ? 11.656 -16.141 0.749 1 91.5 77 PRO A N 1
ATOM 579 C CA . PRO A 1 77 ? 12.344 -17.438 0.789 1 91.5 77 PRO A CA 1
ATOM 580 C C . PRO A 1 77 ? 11.461 -18.562 1.336 1 91.5 77 PRO A C 1
ATOM 582 O O . PRO A 1 77 ? 10.586 -18.312 2.168 1 91.5 77 PRO A O 1
ATOM 585 N N . LEU A 1 78 ? 11.711 -19.75 0.906 1 91.31 78 LEU A N 1
ATOM 586 C CA . LEU A 1 78 ? 10.852 -20.891 1.234 1 91.31 78 LEU A CA 1
ATOM 587 C C . LEU A 1 78 ? 10.922 -21.219 2.723 1 91.31 78 LEU A C 1
ATOM 589 O O . LEU A 1 78 ? 10.07 -21.922 3.248 1 91.31 78 LEU A O 1
ATOM 593 N N . SER A 1 79 ? 11.945 -20.703 3.402 1 89.81 79 SER A N 1
ATOM 594 C CA . SER A 1 79 ? 12.039 -20.859 4.852 1 89.81 79 SER A CA 1
ATOM 595 C C . SER A 1 79 ? 10.859 -20.203 5.555 1 89.81 79 SER A C 1
ATOM 597 O O . SER A 1 79 ? 10.516 -20.578 6.68 1 89.81 79 SER A O 1
ATOM 599 N N . GLU A 1 80 ? 10.234 -19.234 4.852 1 93.44 80 GLU A N 1
ATOM 600 C CA . GLU A 1 80 ? 9.047 -18.562 5.387 1 93.44 80 GLU A CA 1
ATOM 601 C C . GLU A 1 80 ? 7.77 -19.25 4.914 1 93.44 80 GLU A C 1
ATOM 603 O O . GLU A 1 80 ? 6.852 -18.594 4.426 1 93.44 80 GLU A O 1
ATOM 608 N N . HIS A 1 81 ? 7.676 -20.469 5.141 1 94.19 81 HIS A N 1
ATOM 609 C CA . HIS A 1 81 ? 6.637 -21.312 4.559 1 94.19 81 HIS A CA 1
ATOM 610 C C . HIS A 1 81 ? 5.258 -20.906 5.074 1 94.19 81 HIS A C 1
ATOM 612 O O . HIS A 1 81 ? 4.305 -20.812 4.297 1 94.19 81 HIS A O 1
ATOM 618 N N . GLU A 1 82 ? 5.207 -20.719 6.355 1 95.38 82 GLU A N 1
ATOM 619 C CA . GLU A 1 82 ? 3.908 -20.422 6.953 1 95.38 82 GLU A CA 1
ATOM 620 C C . GLU A 1 82 ? 3.33 -19.125 6.379 1 95.38 82 GLU A C 1
ATOM 622 O O . GLU A 1 82 ? 2.133 -19.047 6.102 1 95.38 82 GLU A O 1
ATOM 627 N N . THR A 1 83 ? 4.137 -18.156 6.234 1 96.62 83 THR A N 1
ATOM 628 C CA . THR A 1 83 ? 3.705 -16.875 5.668 1 96.62 83 THR A CA 1
ATOM 629 C C . THR A 1 83 ? 3.268 -17.062 4.215 1 96.62 83 THR A C 1
ATOM 631 O O . THR A 1 83 ? 2.244 -16.516 3.799 1 96.62 83 THR A O 1
ATOM 634 N N . ILE A 1 84 ? 4.035 -17.797 3.475 1 97.31 84 ILE A N 1
ATOM 635 C CA . ILE A 1 84 ? 3.703 -18.062 2.078 1 97.31 84 ILE A CA 1
ATOM 636 C C . ILE A 1 84 ? 2.365 -18.797 1.999 1 97.31 84 ILE A C 1
ATOM 638 O O . ILE A 1 84 ? 1.512 -18.453 1.176 1 97.31 84 ILE A O 1
ATOM 642 N N . LYS A 1 85 ? 2.266 -19.703 2.844 1 97.25 85 LYS A N 1
ATOM 643 C CA . LYS A 1 85 ? 1.024 -20.469 2.916 1 97.25 85 LYS A CA 1
ATOM 644 C C . LYS A 1 85 ? -0.171 -19.547 3.164 1 97.25 85 LYS A C 1
ATOM 646 O O . LYS A 1 85 ? -1.208 -19.688 2.512 1 97.25 85 LYS A O 1
ATOM 651 N N . ASP A 1 86 ? -0.034 -18.688 4.059 1 96.88 86 ASP A N 1
ATOM 652 C CA . ASP A 1 86 ? -1.101 -17.734 4.348 1 96.88 86 ASP A CA 1
ATOM 653 C C . ASP A 1 86 ? -1.429 -16.875 3.119 1 96.88 86 ASP A C 1
ATOM 655 O O . ASP A 1 86 ? -2.6 -16.625 2.83 1 96.88 86 ASP A O 1
ATOM 659 N N . CYS A 1 87 ? -0.428 -16.406 2.449 1 97.88 87 CYS A N 1
ATOM 660 C CA . CYS A 1 87 ? -0.63 -15.633 1.23 1 97.88 87 CYS A CA 1
ATOM 661 C C . CYS A 1 87 ? -1.435 -16.422 0.206 1 97.88 87 CYS A C 1
ATOM 663 O O . CYS A 1 87 ? -2.379 -15.898 -0.387 1 97.88 87 CYS A O 1
ATOM 665 N N . VAL A 1 88 ? -1.059 -17.656 0.068 1 97.94 88 VAL A N 1
ATOM 666 C CA . VAL A 1 88 ? -1.73 -18.531 -0.888 1 97.94 88 VAL A CA 1
ATOM 667 C C . VAL A 1 88 ? -3.189 -18.719 -0.479 1 97.94 88 VAL A C 1
ATOM 669 O O . VAL A 1 88 ? -4.094 -18.594 -1.311 1 97.94 88 VAL A O 1
ATOM 672 N N . ASN A 1 89 ? -3.377 -18.938 0.752 1 96.56 89 ASN A N 1
ATOM 673 C CA . ASN A 1 89 ? -4.73 -19.156 1.255 1 96.56 89 ASN A CA 1
ATOM 674 C C . ASN A 1 89 ? -5.613 -17.938 1.024 1 96.56 89 ASN A C 1
ATOM 676 O O . ASN A 1 89 ? -6.773 -18.062 0.629 1 96.56 89 ASN A O 1
ATOM 680 N N . ILE A 1 90 ? -5.137 -16.812 1.238 1 96.88 90 ILE A N 1
ATOM 681 C CA . ILE A 1 90 ? -5.891 -15.578 1.043 1 96.88 90 ILE A CA 1
ATOM 682 C C . ILE A 1 90 ? -6.328 -15.469 -0.416 1 96.88 90 ILE A C 1
ATOM 684 O O . ILE A 1 90 ? -7.516 -15.281 -0.701 1 96.88 90 ILE A O 1
ATOM 688 N N . TYR A 1 91 ? -5.387 -15.625 -1.301 1 97.62 91 TYR A N 1
ATOM 689 C CA . TYR A 1 91 ? -5.688 -15.453 -2.719 1 97.62 91 TYR A CA 1
ATOM 690 C C . TYR A 1 91 ? -6.621 -16.562 -3.211 1 97.62 91 TYR A C 1
ATOM 692 O O . TYR A 1 91 ? -7.512 -16.297 -4.027 1 97.62 91 TYR A O 1
ATOM 700 N N . CYS A 1 92 ? -6.426 -17.719 -2.723 1 96.94 92 CYS A N 1
ATOM 701 C CA . CYS A 1 92 ? -7.32 -18.812 -3.107 1 96.94 92 CYS A CA 1
ATOM 702 C C . CYS A 1 92 ? -8.75 -18.516 -2.672 1 96.94 92 CYS A C 1
ATOM 704 O O . CYS A 1 92 ? -9.695 -18.781 -3.42 1 96.94 92 CYS A O 1
ATOM 706 N N . GLU A 1 93 ? -8.898 -18 -1.512 1 95.5 93 GLU A N 1
ATOM 707 C CA . GLU A 1 93 ? -10.234 -17.641 -1.044 1 95.5 93 GLU A CA 1
ATOM 708 C C . GLU A 1 93 ? -10.805 -16.469 -1.841 1 95.5 93 GLU A C 1
ATOM 710 O O . GLU A 1 93 ? -11.992 -16.453 -2.17 1 95.5 93 GLU A O 1
ATOM 715 N N . TRP A 1 94 ? -9.977 -15.516 -2.137 1 96.75 94 TRP A N 1
ATOM 716 C CA . TRP A 1 94 ? -10.438 -14.352 -2.881 1 96.75 94 TRP A CA 1
ATOM 717 C C . TRP A 1 94 ? -10.883 -14.742 -4.285 1 96.75 94 TRP A C 1
ATOM 719 O O . TRP A 1 94 ? -11.812 -14.148 -4.836 1 96.75 94 TRP A O 1
ATOM 729 N N . LEU A 1 95 ? -10.312 -15.75 -4.891 1 97.12 95 LEU A N 1
ATOM 730 C CA . LEU A 1 95 ? -10.68 -16.219 -6.223 1 97.12 95 LEU A CA 1
ATOM 731 C C . LEU A 1 95 ? -12.094 -16.797 -6.223 1 97.12 95 LEU A C 1
ATOM 733 O O . LEU A 1 95 ? -12.695 -16.953 -7.285 1 97.12 95 LEU A O 1
ATOM 737 N N . SER A 1 96 ? -12.625 -17.062 -5.055 1 95 96 SER A N 1
ATOM 738 C CA . SER A 1 96 ? -13.992 -17.578 -4.961 1 95 96 SER A CA 1
ATOM 739 C C . SER A 1 96 ? -15 -16.531 -5.402 1 95 96 SER A C 1
ATOM 741 O O . SER A 1 96 ? -16.172 -16.844 -5.641 1 95 96 SER A O 1
ATOM 743 N N . ALA A 1 97 ? -14.547 -15.352 -5.512 1 96.31 97 ALA A N 1
ATOM 744 C CA . ALA A 1 97 ? -15.422 -14.281 -5.977 1 96.31 97 ALA A CA 1
ATOM 745 C C . ALA A 1 97 ? -15.945 -14.57 -7.379 1 96.31 97 ALA A C 1
ATOM 747 O O . ALA A 1 97 ? -16.969 -14.016 -7.797 1 96.31 97 ALA A O 1
ATOM 748 N N . LEU A 1 98 ? -15.227 -15.391 -8.141 1 97 98 LEU A N 1
ATOM 749 C CA . LEU A 1 98 ? -15.641 -15.75 -9.492 1 97 98 LEU A CA 1
ATOM 750 C C . LEU A 1 98 ? -16.641 -16.906 -9.477 1 97 98 LEU A C 1
ATOM 752 O O . LEU A 1 98 ? -17.203 -17.266 -10.508 1 97 98 LEU A O 1
ATOM 756 N N . LEU A 1 99 ? -16.828 -17.438 -8.297 1 95.62 99 LEU A N 1
ATOM 757 C CA . LEU A 1 99 ? -17.75 -18.562 -8.133 1 95.62 99 LEU A CA 1
ATOM 758 C C . LEU A 1 99 ? -19.141 -18.094 -7.723 1 95.62 99 LEU A C 1
ATOM 760 O O . LEU A 1 99 ? -19.297 -16.953 -7.27 1 95.62 99 LEU A O 1
ATOM 764 N N . PRO A 1 100 ? -20.188 -18.859 -7.941 1 92.75 100 PRO A N 1
ATOM 765 C CA . PRO A 1 100 ? -21.562 -18.469 -7.648 1 92.75 100 PRO A CA 1
ATOM 766 C C . PRO A 1 100 ? -21.781 -18.125 -6.18 1 92.75 100 PRO A C 1
ATOM 768 O O . PRO A 1 100 ? -22.625 -17.266 -5.855 1 92.75 100 PRO A O 1
ATOM 771 N N . ASN A 1 101 ? -21.094 -18.75 -5.262 1 90.94 101 ASN A N 1
ATOM 772 C CA . ASN A 1 101 ? -21.234 -18.5 -3.83 1 90.94 101 ASN A CA 1
ATOM 773 C C . ASN A 1 101 ? -19.906 -18.078 -3.197 1 90.94 101 ASN A C 1
ATOM 775 O O . ASN A 1 101 ? -19.25 -18.891 -2.541 1 90.94 101 ASN A O 1
ATOM 779 N N . PRO A 1 102 ? -19.688 -16.719 -3.354 1 89.06 102 PRO A N 1
ATOM 780 C CA . PRO A 1 102 ? -18.438 -16.266 -2.762 1 89.06 102 PRO A CA 1
ATOM 781 C C . PRO A 1 102 ? -18.438 -16.359 -1.237 1 89.06 102 PRO A C 1
ATOM 783 O O . PRO A 1 102 ? -19.469 -16.172 -0.605 1 89.06 102 PRO A O 1
ATOM 786 N N . LYS A 1 103 ? -17.297 -16.609 -0.738 1 87.88 103 LYS A N 1
ATOM 787 C CA . LYS A 1 103 ? -17.141 -16.734 0.71 1 87.88 103 LYS A CA 1
ATOM 788 C C . LYS A 1 103 ? -17.297 -15.367 1.386 1 87.88 103 LYS A C 1
ATOM 790 O O . LYS A 1 103 ? -17.062 -14.328 0.764 1 87.88 103 LYS A O 1
ATOM 795 N N . THR A 1 104 ? -17.625 -15.336 2.633 1 87.31 104 THR A N 1
ATOM 796 C CA . THR A 1 104 ? -17.891 -14.117 3.389 1 87.31 104 THR A CA 1
ATOM 797 C C . THR A 1 104 ? -16.594 -13.359 3.652 1 87.31 104 THR A C 1
ATOM 799 O O . THR A 1 104 ? -16.609 -12.148 3.875 1 87.31 104 THR A O 1
ATOM 802 N N . CYS A 1 105 ? -15.508 -14.062 3.547 1 89.81 105 CYS A N 1
ATOM 803 C CA . CYS A 1 105 ? -14.219 -13.453 3.861 1 89.81 105 CYS A CA 1
ATOM 804 C C . CYS A 1 105 ? -13.688 -12.656 2.674 1 89.81 105 CYS A C 1
ATOM 806 O O . CYS A 1 105 ? -12.68 -11.953 2.791 1 89.81 105 CYS A O 1
ATOM 808 N N . VAL A 1 106 ? -14.383 -12.773 1.596 1 94 106 VAL A N 1
ATOM 809 C CA . VAL A 1 106 ? -13.953 -12.047 0.408 1 94 106 VAL A CA 1
ATOM 810 C C . VAL A 1 106 ? -14.406 -10.586 0.499 1 94 106 VAL A C 1
ATOM 812 O O . VAL A 1 106 ? -15.594 -10.312 0.7 1 94 106 VAL A O 1
ATOM 815 N N . PRO A 1 107 ? -13.469 -9.695 0.382 1 93.88 107 PRO A N 1
ATOM 816 C CA . PRO A 1 107 ? -13.844 -8.281 0.449 1 93.88 107 PRO A CA 1
ATOM 817 C C . PRO A 1 107 ? -14.898 -7.898 -0.585 1 93.88 107 PRO A C 1
ATOM 819 O O . PRO A 1 107 ? -14.891 -8.422 -1.703 1 93.88 107 PRO A O 1
ATOM 822 N N . GLU A 1 108 ? -15.688 -6.945 -0.254 1 93.06 108 GLU A N 1
ATOM 823 C CA . GLU A 1 108 ? -16.797 -6.512 -1.089 1 93.06 108 GLU A CA 1
ATOM 824 C C . GLU A 1 108 ? -16.312 -5.984 -2.434 1 93.06 108 GLU A C 1
ATOM 826 O O . GLU A 1 108 ? -16.906 -6.266 -3.475 1 93.06 108 GLU A O 1
ATOM 831 N N . SER A 1 109 ? -15.297 -5.242 -2.375 1 95.06 109 SER A N 1
ATOM 832 C CA . SER A 1 109 ? -14.766 -4.664 -3.604 1 95.06 109 SER A CA 1
ATOM 833 C C . SER A 1 109 ? -14.359 -5.75 -4.594 1 95.06 109 SER A C 1
ATOM 835 O O . SER A 1 109 ? -14.445 -5.555 -5.809 1 95.06 109 SER A O 1
ATOM 837 N N . ILE A 1 110 ? -13.883 -6.879 -4.117 1 96.44 110 ILE A N 1
ATOM 838 C CA . ILE A 1 110 ? -13.492 -7.992 -4.977 1 96.44 110 ILE A CA 1
ATOM 839 C C . ILE A 1 110 ? -14.734 -8.672 -5.539 1 96.44 110 ILE A C 1
ATOM 841 O O . ILE A 1 110 ? -14.758 -9.078 -6.703 1 96.44 110 ILE A O 1
ATOM 845 N N . ILE A 1 111 ? -15.766 -8.766 -4.742 1 95.44 111 ILE A N 1
ATOM 846 C CA . ILE A 1 111 ? -17.031 -9.344 -5.184 1 95.44 111 ILE A CA 1
ATOM 847 C C . ILE A 1 111 ? -17.641 -8.477 -6.281 1 95.44 111 ILE A C 1
ATOM 849 O O . ILE A 1 111 ? -18.219 -8.984 -7.242 1 95.44 111 ILE A O 1
ATOM 853 N N . ASP A 1 112 ? -17.484 -7.199 -6.105 1 95.56 112 ASP A N 1
ATOM 854 C CA . ASP A 1 112 ? -18.062 -6.25 -7.055 1 95.56 112 ASP A CA 1
ATOM 855 C C . ASP A 1 112 ? -17.312 -6.293 -8.391 1 95.56 112 ASP A C 1
ATOM 857 O O . ASP A 1 112 ? -17.922 -6.074 -9.445 1 95.56 112 ASP A O 1
ATOM 861 N N . GLU A 1 113 ? -16.016 -6.496 -8.344 1 97 113 GLU A N 1
ATOM 862 C CA . GLU A 1 113 ? -15.195 -6.555 -9.547 1 97 113 GLU A CA 1
ATOM 863 C C . GLU A 1 113 ? -14.289 -7.781 -9.539 1 97 113 GLU A C 1
ATOM 865 O O . GLU A 1 113 ? -13.062 -7.652 -9.578 1 97 113 GLU A O 1
ATOM 870 N N . PRO A 1 114 ? -14.914 -8.898 -9.609 1 97.19 114 PRO A N 1
ATOM 871 C CA . PRO A 1 114 ? -14.148 -10.133 -9.43 1 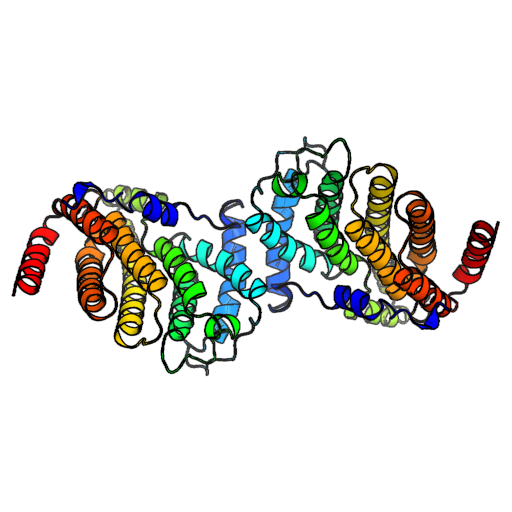97.19 114 PRO A CA 1
ATOM 872 C C . PRO A 1 114 ? -13.117 -10.359 -10.539 1 97.19 114 PRO A C 1
ATOM 874 O O . PRO A 1 114 ? -12.008 -10.828 -10.281 1 97.19 114 PRO A O 1
ATOM 877 N N . ASN A 1 115 ? -13.43 -10.008 -11.734 1 97.62 115 ASN A N 1
ATOM 878 C CA . ASN A 1 115 ? -12.523 -10.242 -12.859 1 97.62 115 ASN A CA 1
ATOM 879 C C . ASN A 1 115 ? -11.273 -9.375 -12.758 1 97.62 115 ASN A C 1
ATOM 881 O O . ASN A 1 115 ? -10.156 -9.859 -12.938 1 97.62 115 ASN A O 1
ATOM 885 N N . ARG A 1 116 ? -11.438 -8.156 -12.422 1 96.81 116 ARG A N 1
ATOM 886 C CA . ARG A 1 116 ? -10.32 -7.23 -12.289 1 96.81 116 ARG A CA 1
ATOM 887 C C . ARG A 1 116 ? -9.312 -7.73 -11.258 1 96.81 116 ARG A C 1
ATOM 889 O O . ARG A 1 116 ? -8.117 -7.809 -11.531 1 96.81 116 ARG A O 1
ATOM 896 N N . TYR A 1 117 ? -9.805 -8.094 -10.164 1 97.06 117 TYR A N 1
ATOM 897 C CA . TYR A 1 117 ? -8.93 -8.508 -9.062 1 97.06 117 TYR A CA 1
ATOM 898 C C . TYR A 1 117 ? -8.359 -9.898 -9.32 1 97.06 117 TYR A C 1
ATOM 900 O O . TYR A 1 117 ? -7.207 -10.172 -8.961 1 97.06 117 TYR A O 1
ATOM 908 N N . SER A 1 118 ? -9.125 -10.75 -9.906 1 97.31 118 SER A N 1
ATOM 909 C CA . SER A 1 118 ? -8.625 -12.094 -10.195 1 97.31 118 SER A CA 1
ATOM 910 C C . SER A 1 118 ? -7.438 -12.047 -11.148 1 97.31 118 SER A C 1
ATOM 912 O O . SER A 1 118 ? -6.496 -12.836 -11.016 1 97.31 118 SER A O 1
ATOM 914 N N . ARG A 1 119 ? -7.488 -11.18 -12.109 1 95.69 119 ARG A N 1
ATOM 915 C CA . ARG A 1 119 ? -6.355 -11.039 -13.016 1 95.69 119 ARG A CA 1
ATOM 916 C C . ARG A 1 119 ? -5.102 -10.609 -12.266 1 95.69 119 ARG A C 1
ATOM 918 O O . ARG A 1 119 ? -4.004 -11.102 -12.547 1 95.69 119 ARG A O 1
ATOM 925 N N . LYS A 1 120 ? -5.262 -9.719 -11.336 1 95.5 120 LYS A N 1
ATOM 926 C CA . LYS A 1 120 ? -4.137 -9.281 -10.508 1 95.5 120 LYS A CA 1
ATOM 927 C C . LYS A 1 120 ? -3.637 -10.422 -9.617 1 95.5 120 LYS A C 1
ATOM 929 O O . LYS A 1 120 ? -2.428 -10.625 -9.492 1 95.5 120 LYS A O 1
ATOM 934 N N . ILE A 1 121 ? -4.582 -11.141 -9.055 1 97 121 ILE A N 1
ATOM 935 C CA . ILE A 1 121 ? -4.254 -12.258 -8.172 1 97 121 ILE A CA 1
ATOM 936 C C . ILE A 1 121 ? -3.443 -13.297 -8.945 1 97 121 ILE A C 1
ATOM 938 O O . ILE A 1 121 ? -2.406 -13.766 -8.469 1 97 121 ILE A O 1
ATOM 942 N N . ILE A 1 122 ? -3.891 -13.562 -10.094 1 95.75 122 ILE A N 1
ATOM 943 C CA . ILE A 1 122 ? -3.236 -14.555 -10.945 1 95.75 122 ILE A CA 1
ATOM 944 C C . ILE A 1 122 ? -1.807 -14.109 -11.25 1 95.75 122 ILE A C 1
ATOM 946 O O . ILE A 1 122 ? -0.873 -14.914 -11.172 1 95.75 122 ILE A O 1
ATOM 950 N N . SER A 1 123 ? -1.667 -12.891 -11.531 1 94.44 123 SER A N 1
ATOM 951 C CA . SER A 1 123 ? -0.341 -12.359 -11.82 1 94.44 123 SER A CA 1
ATOM 952 C C . SER A 1 123 ? 0.583 -12.484 -10.609 1 94.44 123 SER A C 1
ATOM 954 O O . SER A 1 123 ? 1.766 -12.797 -10.758 1 94.44 123 SER A O 1
ATOM 956 N N . HIS A 1 124 ? 0.083 -12.258 -9.492 1 95.31 124 HIS A N 1
ATOM 957 C CA . HIS A 1 124 ? 0.878 -12.352 -8.273 1 95.31 124 HIS A CA 1
ATOM 958 C C . HIS A 1 124 ? 1.246 -13.805 -7.961 1 95.31 124 HIS A C 1
ATOM 960 O O . HIS A 1 124 ? 2.352 -14.078 -7.492 1 95.31 124 HIS A O 1
ATOM 966 N N . LEU A 1 125 ? 0.293 -14.688 -8.211 1 96.44 125 LEU A N 1
ATOM 967 C CA . LEU A 1 125 ? 0.507 -16.094 -7.895 1 96.44 125 LEU A CA 1
ATOM 968 C C . LEU A 1 125 ? 1.674 -16.656 -8.695 1 96.44 125 LEU A C 1
ATOM 970 O O . LEU A 1 125 ? 2.234 -17.703 -8.336 1 96.44 125 LEU A O 1
ATOM 974 N N . TYR A 1 126 ? 2.029 -15.977 -9.758 1 93.5 126 TYR A N 1
ATOM 975 C CA . TYR A 1 126 ? 3.174 -16.375 -10.57 1 93.5 126 TYR A CA 1
ATOM 976 C C . TYR A 1 126 ? 4.426 -16.531 -9.711 1 93.5 126 TYR A C 1
ATOM 978 O O . TYR A 1 126 ? 5.211 -17.469 -9.898 1 93.5 126 TYR A O 1
ATOM 986 N N . HIS A 1 127 ? 4.562 -15.695 -8.742 1 92.56 127 HIS A N 1
ATOM 987 C CA . HIS A 1 127 ? 5.773 -15.633 -7.93 1 92.56 127 HIS A CA 1
ATOM 988 C C . HIS A 1 127 ? 5.93 -16.891 -7.082 1 92.56 127 HIS A C 1
ATOM 990 O O . HIS A 1 127 ? 7.047 -17.25 -6.703 1 92.56 127 HIS A O 1
ATOM 996 N N . LEU A 1 128 ? 4.891 -17.562 -6.836 1 94.44 128 LEU A N 1
ATOM 997 C CA . LEU A 1 128 ? 4.941 -18.812 -6.07 1 94.44 128 LEU A CA 1
ATOM 998 C C . LEU A 1 128 ? 5.645 -19.906 -6.859 1 94.44 128 LEU A C 1
ATOM 1000 O O . LEU A 1 128 ? 6.309 -20.766 -6.277 1 94.44 128 LEU A O 1
ATOM 1004 N N . PHE A 1 129 ? 5.547 -19.828 -8.148 1 92.06 129 PHE A N 1
ATOM 1005 C CA . PHE A 1 129 ? 5.98 -20.922 -9.008 1 92.06 129 PHE A CA 1
ATOM 1006 C C . PHE A 1 129 ? 7.406 -20.703 -9.492 1 92.06 129 PHE A C 1
ATOM 1008 O O . PHE A 1 129 ? 8.07 -21.641 -9.953 1 92.06 129 PHE A O 1
ATOM 1015 N N . VAL A 1 130 ? 7.883 -19.484 -9.367 1 83.12 130 VAL A N 1
ATOM 1016 C CA . VAL A 1 130 ? 9.211 -19.156 -9.867 1 83.12 130 VAL A CA 1
ATOM 1017 C C . VAL A 1 130 ? 10.273 -19.625 -8.875 1 83.12 130 VAL A C 1
ATOM 1019 O O . VAL A 1 130 ? 10.156 -19.375 -7.672 1 83.12 130 VAL A O 1
ATOM 1022 N N . PRO A 1 131 ? 11.203 -20.312 -9.484 1 76.31 131 PRO A N 1
ATOM 1023 C CA . PRO A 1 131 ? 12.289 -20.75 -8.602 1 76.31 131 PRO A CA 1
ATOM 1024 C C . PRO A 1 131 ? 13.016 -19.578 -7.934 1 76.31 131 PRO A C 1
ATOM 1026 O O . PRO A 1 131 ? 13.203 -18.531 -8.555 1 76.31 131 PRO A O 1
ATOM 1029 N N . ARG A 1 132 ? 13.219 -19.75 -6.668 1 76.56 132 ARG A N 1
ATOM 1030 C CA . ARG A 1 132 ? 13.906 -18.719 -5.898 1 76.56 132 ARG A CA 1
ATOM 1031 C C . ARG A 1 132 ? 15.414 -18.812 -6.09 1 76.56 132 ARG A C 1
ATOM 1033 O O . ARG A 1 132 ? 16.031 -19.812 -5.719 1 76.56 132 ARG A O 1
ATOM 1040 N N . ARG A 1 133 ? 15.938 -18.062 -6.965 1 61.78 133 ARG A N 1
ATOM 1041 C CA . ARG A 1 133 ? 17.312 -18.094 -7.434 1 61.78 133 ARG A CA 1
ATOM 1042 C C . ARG A 1 133 ? 18.281 -18.438 -6.297 1 61.78 133 ARG A C 1
ATOM 1044 O O . ARG A 1 133 ? 19.125 -19.328 -6.43 1 61.78 133 ARG A O 1
ATOM 1051 N N . GLY A 1 134 ? 18.375 -17.797 -5.215 1 60.28 134 GLY A N 1
ATOM 1052 C CA . GLY A 1 134 ? 19.359 -18.062 -4.176 1 60.28 134 GLY A CA 1
ATOM 1053 C C . GLY A 1 134 ? 19.156 -19.391 -3.484 1 60.28 134 GLY A C 1
ATOM 1054 O O . GLY A 1 134 ? 20.125 -20.047 -3.088 1 60.28 134 GLY A O 1
ATOM 1055 N N . GLU A 1 135 ? 18.156 -19.844 -3.564 1 62.75 135 GLU A N 1
ATOM 1056 C CA . GLU A 1 135 ? 17.859 -21.062 -2.828 1 62.75 135 GLU A CA 1
ATOM 1057 C C . GLU A 1 135 ? 18.109 -22.297 -3.688 1 62.75 135 GLU A C 1
ATOM 1059 O O . GLU A 1 135 ? 18.594 -23.328 -3.189 1 62.75 135 GLU A O 1
ATOM 1064 N N . GLU A 1 136 ? 17.906 -22.141 -4.938 1 59.94 136 GLU A N 1
ATOM 1065 C CA . GLU A 1 136 ? 18.094 -23.281 -5.844 1 59.94 136 GLU A CA 1
ATOM 1066 C C . GLU A 1 136 ? 19.578 -23.594 -6.016 1 59.94 136 GLU A C 1
ATOM 1068 O O . GLU A 1 136 ? 19.969 -24.766 -6.07 1 59.94 136 GLU A O 1
ATOM 1073 N N . ASP A 1 137 ? 20.281 -22.469 -6.078 1 58.88 137 ASP A N 1
ATOM 1074 C CA . ASP A 1 137 ? 21.719 -22.672 -6.184 1 58.88 137 ASP A CA 1
ATOM 1075 C C . ASP A 1 137 ? 22.266 -23.406 -4.961 1 58.88 137 ASP A C 1
ATOM 1077 O O . ASP A 1 137 ? 23.141 -24.25 -5.082 1 58.88 137 ASP A O 1
ATOM 1081 N N . LYS A 1 138 ? 21.719 -23.172 -3.887 1 58.81 138 LYS A N 1
ATOM 1082 C CA . LYS A 1 138 ? 22.172 -23.812 -2.662 1 58.81 138 LYS A CA 1
ATOM 1083 C C . LYS A 1 138 ? 21.844 -25.297 -2.664 1 58.81 138 LYS A C 1
ATOM 1085 O O . LYS A 1 138 ? 22.609 -26.125 -2.166 1 58.81 138 LYS A O 1
ATOM 1090 N N . VAL A 1 139 ? 20.734 -25.484 -3.16 1 58.78 139 VAL A N 1
ATOM 1091 C CA . VAL A 1 139 ? 20.281 -26.859 -3.203 1 58.78 139 VAL A CA 1
ATOM 1092 C C . VAL A 1 139 ? 21.172 -27.672 -4.133 1 58.78 139 VAL A C 1
ATOM 1094 O O . VAL A 1 139 ? 21.516 -28.828 -3.83 1 58.78 139 VAL A O 1
ATOM 1097 N N . LEU A 1 140 ? 21.516 -27.062 -5.156 1 58.25 140 LEU A N 1
ATOM 1098 C CA . LEU A 1 140 ? 22.406 -27.734 -6.105 1 58.25 140 LEU A CA 1
ATOM 1099 C C . LEU A 1 140 ? 23.781 -27.984 -5.5 1 58.25 140 LEU A C 1
ATOM 1101 O O . LEU A 1 140 ? 24.406 -29 -5.77 1 58.25 140 LEU A O 1
ATOM 1105 N N . HIS A 1 141 ? 24.094 -26.984 -4.688 1 59.06 141 HIS A N 1
ATOM 1106 C CA . HIS A 1 141 ? 25.422 -27.109 -4.109 1 59.06 141 HIS A CA 1
ATOM 1107 C C . HIS A 1 141 ? 25.406 -28.047 -2.9 1 59.06 141 HIS A C 1
ATOM 1109 O O . HIS A 1 141 ? 26.438 -28.625 -2.543 1 59.06 141 HIS A O 1
ATOM 1115 N N . ILE A 1 142 ? 24.391 -28.109 -2.23 1 57.25 142 ILE A N 1
ATOM 1116 C CA . ILE A 1 142 ? 24.297 -28.906 -1.01 1 57.25 142 ILE A CA 1
ATOM 1117 C C . ILE A 1 142 ? 24.297 -30.391 -1.36 1 57.25 142 ILE A C 1
ATOM 1119 O O . ILE A 1 142 ? 24.609 -31.234 -0.517 1 57.25 142 ILE A O 1
ATOM 1123 N N . SER A 1 143 ? 23.781 -30.734 -2.535 1 55.03 143 SER A N 1
ATOM 1124 C CA . SER A 1 143 ? 23.812 -32.156 -2.906 1 55.03 143 SER A CA 1
ATOM 1125 C C . SER A 1 143 ? 25.188 -32.75 -2.658 1 55.03 143 SER A C 1
ATOM 1127 O O . SER A 1 143 ? 25.312 -33.969 -2.49 1 55.03 143 SER A O 1
ATOM 1129 N N . GLU A 1 144 ? 26.281 -32.062 -2.881 1 55.16 144 GLU A N 1
ATOM 1130 C CA . GLU A 1 144 ? 27.594 -32.656 -2.631 1 55.16 144 GLU A CA 1
ATOM 1131 C C . GLU A 1 144 ? 27.891 -32.688 -1.138 1 55.16 144 GLU A C 1
ATOM 1133 O O . GLU A 1 144 ? 28.859 -33.344 -0.718 1 55.16 144 GLU A O 1
ATOM 1138 N N . LYS A 1 145 ? 27.125 -31.969 -0.475 1 57.34 145 LYS A N 1
ATOM 1139 C CA . LYS A 1 145 ? 27.547 -32.094 0.917 1 57.34 145 LYS A CA 1
ATOM 1140 C C . LYS A 1 145 ? 26.797 -33.219 1.623 1 57.34 145 LYS A C 1
ATOM 1142 O O . LYS A 1 145 ? 26.109 -34 0.98 1 57.34 145 LYS A O 1
ATOM 1147 N N . SER A 1 146 ? 26.469 -33.062 2.959 1 70.31 146 SER A N 1
ATOM 1148 C CA . SER A 1 146 ? 26.047 -34.062 3.916 1 70.31 146 SER A CA 1
ATOM 1149 C C . SER A 1 146 ? 24.609 -34.531 3.656 1 70.31 146 SER A C 1
ATOM 1151 O O . SER A 1 146 ? 23.844 -33.781 3.02 1 70.31 146 SER A O 1
ATOM 1153 N N . GLY A 1 147 ? 24.188 -35.656 3.768 1 72.25 147 GLY A N 1
ATOM 1154 C CA . GLY A 1 147 ? 22.875 -36.281 3.682 1 72.25 147 GLY A CA 1
ATOM 1155 C C . GLY A 1 147 ? 21.781 -35.438 4.328 1 72.25 147 GLY A C 1
ATOM 1156 O O . GLY A 1 147 ? 20.672 -35.375 3.82 1 72.25 147 GLY A O 1
ATOM 1157 N N . LYS A 1 148 ? 22.125 -34.719 5.336 1 76.12 148 LYS A N 1
ATOM 1158 C CA . LYS A 1 148 ? 21.172 -33.906 6.082 1 76.12 148 LYS A CA 1
ATOM 1159 C C . LYS A 1 148 ? 20.781 -32.656 5.305 1 76.12 148 LYS A C 1
ATOM 1161 O O . LYS A 1 148 ? 19.609 -32.281 5.266 1 76.12 148 LYS A O 1
ATOM 1166 N N . ALA A 1 149 ? 21.688 -32.094 4.707 1 77.31 149 ALA A N 1
ATOM 1167 C CA . ALA A 1 149 ? 21.453 -30.891 3.922 1 77.31 149 ALA A CA 1
ATOM 1168 C C . ALA A 1 149 ? 20.594 -31.172 2.693 1 77.31 149 ALA A C 1
ATOM 1170 O O . ALA A 1 149 ? 19.734 -30.391 2.332 1 77.31 149 ALA A O 1
ATOM 1171 N N . ARG A 1 150 ? 20.766 -32.25 2.207 1 78.81 150 ARG A N 1
ATOM 1172 C CA . ARG A 1 150 ? 19.984 -32.688 1.053 1 78.81 150 ARG A CA 1
ATOM 1173 C C . ARG A 1 150 ? 18.531 -32.938 1.438 1 78.81 150 ARG A C 1
ATOM 1175 O O . ARG A 1 150 ? 17.609 -32.562 0.706 1 78.81 150 ARG A O 1
ATOM 1182 N N . GLN A 1 151 ? 18.328 -33.562 2.482 1 82.88 151 GLN A N 1
ATOM 1183 C CA . GLN A 1 151 ? 16.984 -33.844 2.963 1 82.88 151 GLN A CA 1
ATOM 1184 C C . GLN A 1 151 ? 16.219 -32.562 3.252 1 82.88 151 GLN A C 1
ATOM 1186 O O . GLN A 1 151 ? 15.039 -32.438 2.91 1 82.88 151 GLN A O 1
ATOM 1191 N N . ALA A 1 152 ? 16.859 -31.609 3.846 1 82.81 152 ALA A N 1
ATOM 1192 C CA . ALA A 1 152 ? 16.25 -30.328 4.172 1 82.81 152 ALA A CA 1
ATOM 1193 C C . ALA A 1 152 ? 15.828 -29.594 2.906 1 82.81 152 ALA A C 1
ATOM 1195 O O . ALA A 1 152 ? 14.75 -29 2.852 1 82.81 152 ALA A O 1
ATOM 1196 N N . ALA A 1 153 ? 16.625 -29.641 1.983 1 79.62 153 ALA A N 1
ATOM 1197 C CA . ALA A 1 153 ? 16.344 -29 0.705 1 79.62 153 ALA A CA 1
ATOM 1198 C C . ALA A 1 153 ? 15.133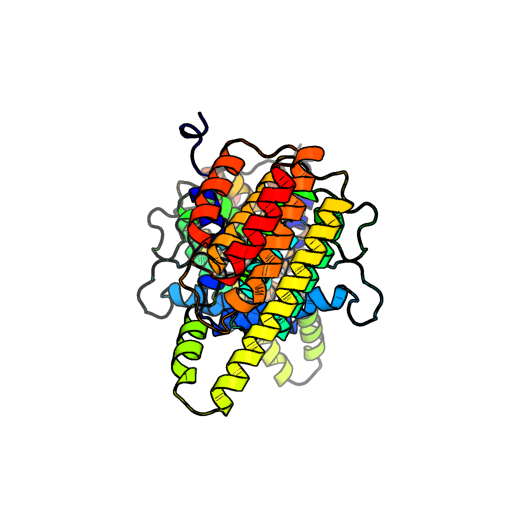 -29.641 0.024 1 79.62 153 ALA A C 1
ATOM 1200 O O . ALA A 1 153 ? 14.273 -28.953 -0.518 1 79.62 153 ALA A O 1
ATOM 1201 N N . GLN A 1 154 ? 15.117 -30.906 0.071 1 83.06 154 GLN A N 1
ATOM 1202 C CA . GLN A 1 154 ? 14.016 -31.641 -0.537 1 83.06 154 GLN A CA 1
ATOM 1203 C C . GLN A 1 154 ? 12.695 -31.344 0.161 1 83.06 154 GLN A C 1
ATOM 1205 O O . GLN A 1 154 ? 11.648 -31.25 -0.489 1 83.06 154 GLN A O 1
ATOM 1210 N N . GLU A 1 155 ? 12.742 -31.219 1.397 1 86.5 155 GLU A N 1
ATOM 1211 C CA . GLU A 1 155 ? 11.547 -30.891 2.166 1 86.5 155 GLU A CA 1
ATOM 1212 C C . GLU A 1 155 ? 11 -29.531 1.783 1 86.5 155 GLU A C 1
ATOM 1214 O O . GLU A 1 155 ? 9.789 -29.344 1.66 1 86.5 155 GLU A O 1
ATOM 1219 N N . THR A 1 156 ? 11.898 -28.625 1.65 1 84.56 156 THR A N 1
ATOM 1220 C CA . THR A 1 156 ? 11.508 -27.281 1.272 1 84.56 156 THR A CA 1
ATOM 1221 C C . THR A 1 156 ? 10.828 -27.266 -0.097 1 84.56 156 THR A C 1
ATOM 1223 O O . THR A 1 156 ? 9.82 -26.594 -0.292 1 84.56 156 THR A O 1
ATOM 1226 N N . ILE A 1 157 ? 11.375 -28 -0.968 1 83.56 157 ILE A N 1
ATOM 1227 C CA . ILE A 1 157 ? 10.828 -28.094 -2.316 1 83.56 157 ILE A CA 1
ATOM 1228 C C . ILE A 1 157 ? 9.445 -28.75 -2.27 1 83.56 157 ILE A C 1
ATOM 1230 O O . ILE A 1 157 ? 8.531 -28.312 -2.971 1 83.56 157 ILE A O 1
ATOM 1234 N N . HIS A 1 158 ? 9.352 -29.703 -1.495 1 88.88 158 HIS A N 1
ATOM 1235 C CA . HIS A 1 158 ? 8.078 -30.406 -1.351 1 88.88 158 HIS A CA 1
ATOM 1236 C C . HIS A 1 158 ? 7 -29.469 -0.797 1 88.88 158 HIS A C 1
ATOM 1238 O O . HIS A 1 158 ? 5.859 -29.5 -1.26 1 88.88 158 HIS A O 1
ATOM 1244 N N . ARG A 1 159 ? 7.387 -28.766 0.142 1 90.69 159 ARG A N 1
ATOM 1245 C CA . ARG A 1 159 ? 6.449 -27.812 0.734 1 90.69 159 ARG A CA 1
ATOM 1246 C C . ARG A 1 159 ? 5.957 -26.812 -0.303 1 90.69 159 ARG A C 1
ATOM 1248 O O . ARG A 1 159 ? 4.766 -26.5 -0.356 1 90.69 159 ARG A O 1
ATOM 1255 N N . GLN A 1 160 ? 6.812 -26.344 -1.071 1 90.94 160 GLN A N 1
ATOM 1256 C CA . GLN A 1 160 ? 6.418 -25.438 -2.148 1 90.94 160 GLN A CA 1
ATOM 1257 C C . GLN A 1 160 ? 5.465 -26.125 -3.123 1 90.94 160 GLN A C 1
ATOM 1259 O O . GLN A 1 160 ? 4.477 -25.531 -3.557 1 90.94 160 GLN A O 1
ATOM 1264 N N . ALA A 1 161 ? 5.793 -27.297 -3.441 1 92.38 161 ALA A N 1
ATOM 1265 C CA . ALA A 1 161 ? 4.992 -28.047 -4.402 1 92.38 161 ALA A CA 1
ATOM 1266 C C . ALA A 1 161 ? 3.555 -28.203 -3.91 1 92.38 161 ALA A C 1
ATOM 1268 O O . ALA A 1 161 ? 2.607 -28.109 -4.691 1 92.38 161 ALA A O 1
ATOM 1269 N N . VAL A 1 162 ? 3.428 -28.484 -2.66 1 95.25 162 VAL A N 1
ATOM 1270 C CA . VAL A 1 162 ? 2.102 -28.656 -2.072 1 95.25 162 VAL A CA 1
ATOM 1271 C C . VAL A 1 162 ? 1.288 -27.375 -2.258 1 95.25 162 VAL A C 1
ATOM 1273 O O . VAL A 1 162 ? 0.117 -27.422 -2.643 1 95.25 162 VAL A O 1
ATOM 1276 N N . LEU A 1 163 ? 1.871 -26.25 -2.033 1 96.5 163 LEU A N 1
ATOM 1277 C CA . LEU A 1 163 ? 1.194 -24.969 -2.191 1 96.5 163 LEU A CA 1
ATOM 1278 C C . LEU A 1 163 ? 0.84 -24.719 -3.652 1 96.5 163 LEU A C 1
ATOM 1280 O O . LEU A 1 163 ? -0.246 -24.219 -3.957 1 96.5 163 LEU A O 1
ATOM 1284 N N . CYS A 1 164 ? 1.73 -25.078 -4.527 1 97 164 CYS A N 1
ATOM 1285 C CA . CYS A 1 164 ? 1.469 -24.922 -5.953 1 97 164 CYS A CA 1
ATOM 1286 C C . CYS A 1 164 ? 0.293 -25.781 -6.387 1 97 164 CYS A C 1
ATOM 1288 O O . CYS A 1 164 ? -0.558 -25.344 -7.16 1 97 164 CYS A O 1
ATOM 1290 N N . HIS A 1 165 ? 0.23 -26.969 -5.883 1 97.19 165 HIS A N 1
ATOM 1291 C CA . HIS A 1 165 ? -0.879 -27.875 -6.176 1 97.19 165 HIS A CA 1
ATOM 1292 C C . HIS A 1 165 ? -2.207 -27.266 -5.727 1 97.19 165 HIS A C 1
ATOM 1294 O O . HIS A 1 165 ? -3.205 -27.344 -6.449 1 97.19 165 HIS A O 1
ATOM 1300 N N . ARG A 1 166 ? -2.139 -26.75 -4.629 1 96.94 166 ARG A N 1
ATOM 1301 C CA . ARG A 1 166 ? -3.348 -26.125 -4.098 1 96.94 166 ARG A CA 1
ATOM 1302 C C . ARG A 1 166 ? -3.828 -25 -5.008 1 96.94 166 ARG A C 1
ATOM 1304 O O . ARG A 1 166 ? -5.02 -24.891 -5.301 1 96.94 166 ARG A O 1
ATOM 1311 N N . VAL A 1 167 ? -2.963 -24.156 -5.398 1 98.06 167 VAL A N 1
ATOM 1312 C CA . VAL A 1 167 ? -3.297 -23.047 -6.281 1 98.06 167 VAL A CA 1
ATOM 1313 C C . VAL A 1 167 ? -3.91 -23.578 -7.574 1 98.06 167 VAL A C 1
ATOM 1315 O O . VAL A 1 167 ? -4.953 -23.094 -8.023 1 98.06 167 VAL A O 1
ATOM 1318 N N . LEU A 1 168 ? -3.287 -24.562 -8.141 1 97.69 168 LEU A N 1
ATOM 1319 C CA . LEU A 1 168 ? -3.764 -25.109 -9.398 1 97.69 168 LEU A CA 1
ATOM 1320 C C . LEU A 1 168 ? -5.141 -25.75 -9.234 1 97.69 168 LEU A C 1
ATOM 1322 O O . LEU A 1 168 ? -6 -25.625 -10.109 1 97.69 168 LEU A O 1
ATOM 1326 N N . ARG A 1 169 ? -5.293 -26.391 -8.133 1 97.69 169 ARG A N 1
ATOM 1327 C CA . ARG A 1 169 ? -6.602 -26.969 -7.848 1 97.69 169 ARG A CA 1
ATOM 1328 C C . ARG A 1 169 ? -7.672 -25.891 -7.762 1 97.69 169 ARG A C 1
ATOM 1330 O O . ARG A 1 169 ? -8.758 -26.031 -8.32 1 97.69 169 ARG A O 1
ATOM 1337 N N . ARG A 1 170 ? -7.395 -24.891 -7.109 1 96.75 170 ARG A N 1
ATOM 1338 C CA . ARG A 1 170 ? -8.336 -23.781 -6.961 1 96.75 170 ARG A CA 1
ATOM 1339 C C . ARG A 1 170 ? -8.656 -23.141 -8.312 1 96.75 170 ARG A C 1
ATOM 1341 O O . ARG A 1 170 ? -9.812 -22.844 -8.602 1 96.75 170 ARG A O 1
ATOM 1348 N N . VAL A 1 171 ? -7.652 -22.938 -9.078 1 97.5 171 VAL A N 1
ATOM 1349 C CA . VAL A 1 171 ? -7.824 -22.359 -10.406 1 97.5 171 VAL A CA 1
ATOM 1350 C C . VAL A 1 171 ? -8.695 -23.266 -11.266 1 97.5 171 VAL A C 1
ATOM 1352 O O . VAL A 1 171 ? -9.586 -22.797 -11.977 1 97.5 171 VAL A O 1
ATOM 1355 N N . GLN A 1 172 ? -8.438 -24.484 -11.188 1 97 172 GLN A N 1
ATOM 1356 C CA . GLN A 1 172 ? -9.242 -25.469 -11.914 1 97 172 GLN A CA 1
ATOM 1357 C C . GLN A 1 172 ? -10.695 -25.422 -11.469 1 97 172 GLN A C 1
ATOM 1359 O O . GLN A 1 172 ? -11.609 -25.438 -12.297 1 97 172 GLN A O 1
ATOM 1364 N N . ASP A 1 173 ? -10.883 -25.344 -10.195 1 96.38 173 ASP A N 1
ATOM 1365 C CA . ASP A 1 173 ? -12.234 -25.219 -9.648 1 96.38 173 ASP A CA 1
ATOM 1366 C C . ASP A 1 173 ? -12.938 -23.984 -10.195 1 96.38 173 ASP A C 1
ATOM 1368 O O . ASP A 1 173 ? -14.109 -24.047 -10.57 1 96.38 173 ASP A O 1
ATOM 1372 N N . VAL A 1 174 ? -12.289 -22.953 -10.258 1 97 174 VAL A N 1
ATOM 1373 C CA . VAL A 1 174 ? -12.844 -21.672 -10.703 1 97 174 VAL A CA 1
ATOM 1374 C C . VAL A 1 174 ? -13.234 -21.781 -12.18 1 97 174 VAL A C 1
ATOM 1376 O O . VAL A 1 174 ? -14.344 -21.406 -12.562 1 97 174 VAL A O 1
ATOM 1379 N N . VAL A 1 175 ? -12.359 -22.297 -12.969 1 96.62 175 VAL A N 1
ATOM 1380 C CA . VAL A 1 175 ? -12.594 -22.375 -14.406 1 96.62 175 VAL A CA 1
ATOM 1381 C C . VAL A 1 175 ? -13.781 -23.281 -14.68 1 96.62 175 VAL A C 1
ATOM 1383 O O . VAL A 1 175 ? -14.57 -23.031 -15.594 1 96.62 175 VAL A O 1
ATOM 1386 N N . GLN A 1 176 ? -13.906 -24.281 -13.875 1 95.5 176 GLN A N 1
ATOM 1387 C CA . GLN A 1 176 ? -14.977 -25.25 -14.078 1 95.5 176 GLN A CA 1
ATOM 1388 C C . GLN A 1 176 ? -16.328 -24.688 -13.648 1 95.5 176 GLN A C 1
ATOM 1390 O O . GLN A 1 176 ? -17.344 -24.922 -14.305 1 95.5 176 GLN A O 1
ATOM 1395 N N . GLN A 1 177 ? -16.281 -23.906 -12.664 1 95.44 177 GLN A N 1
ATOM 1396 C CA . GLN A 1 177 ? -17.547 -23.562 -12.023 1 95.44 177 GLN A CA 1
ATOM 1397 C C . GLN A 1 177 ? -17.938 -22.125 -12.352 1 95.44 177 GLN A C 1
ATOM 1399 O O . GLN A 1 177 ? -19.109 -21.734 -12.219 1 95.44 177 GLN A O 1
ATOM 1404 N N . SER A 1 178 ? -17.031 -21.344 -12.758 1 95.31 178 SER A N 1
ATOM 1405 C CA . SER A 1 178 ? -17.312 -19.922 -12.953 1 95.31 178 SER A CA 1
ATOM 1406 C C . SER A 1 178 ? -18.141 -19.688 -14.219 1 95.31 178 SER A C 1
ATOM 1408 O O . SER A 1 178 ? -17.891 -20.328 -15.25 1 95.31 178 SER A O 1
ATOM 1410 N N . GLU A 1 179 ? -19.094 -18.781 -14.117 1 92.19 179 GLU A N 1
ATOM 1411 C CA . GLU A 1 179 ? -19.891 -18.375 -15.273 1 92.19 179 GLU A CA 1
ATOM 1412 C C . GLU A 1 179 ? -19.703 -16.891 -15.578 1 92.19 179 GLU A C 1
ATOM 1414 O O . GLU A 1 179 ? -20.375 -16.344 -16.453 1 92.19 179 GLU A O 1
ATOM 1419 N N . THR A 1 180 ? -18.812 -16.312 -14.906 1 94.06 180 THR A N 1
ATOM 1420 C CA . THR A 1 180 ? -18.719 -14.859 -15.008 1 94.06 180 THR A CA 1
ATOM 1421 C C . THR A 1 180 ? -17.328 -14.438 -15.492 1 94.06 180 THR A C 1
ATOM 1423 O O . THR A 1 180 ? -17.047 -13.242 -15.594 1 94.06 180 THR A O 1
ATOM 1426 N N . MET A 1 181 ? -16.516 -15.383 -15.82 1 96.44 181 MET A N 1
ATOM 1427 C CA . MET A 1 181 ? -15.156 -15.039 -16.234 1 96.44 181 MET A CA 1
ATOM 1428 C C . MET A 1 181 ? -15.156 -14.336 -17.594 1 96.44 181 MET A C 1
ATOM 1430 O O . MET A 1 181 ? -15.734 -14.852 -18.562 1 96.44 181 MET A O 1
ATOM 1434 N N . GLU A 1 182 ? -14.562 -13.195 -17.609 1 96.81 182 GLU A N 1
ATOM 1435 C CA . GLU A 1 182 ? -14.469 -12.398 -18.828 1 96.81 182 GLU A CA 1
ATOM 1436 C C . GLU A 1 182 ? -13.336 -12.898 -19.734 1 96.81 182 GLU A C 1
ATOM 1438 O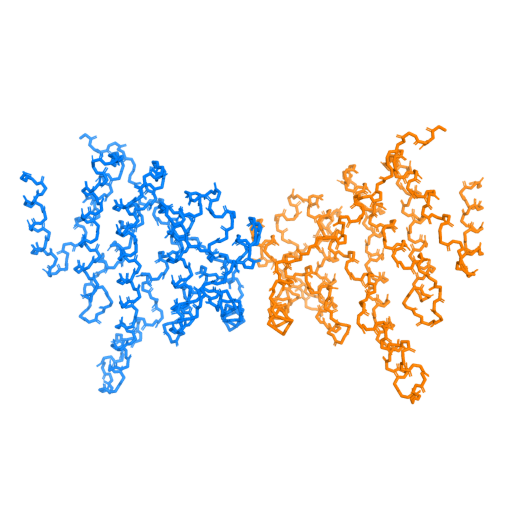 O . GLU A 1 182 ? -12.477 -13.656 -19.281 1 96.81 182 GLU A O 1
ATOM 1443 N N . ARG A 1 183 ? -13.375 -12.461 -20.922 1 95.62 183 ARG A N 1
ATOM 1444 C CA . ARG A 1 183 ? -12.375 -12.867 -21.906 1 95.62 183 ARG A CA 1
ATOM 1445 C C . ARG A 1 183 ? -10.969 -12.5 -21.453 1 95.62 183 ARG A C 1
ATOM 1447 O O . ARG A 1 183 ? -10.047 -13.305 -21.531 1 95.62 183 ARG A O 1
ATOM 1454 N N . GLU A 1 184 ? -10.836 -11.305 -20.922 1 94.94 184 GLU A N 1
ATOM 1455 C CA . GLU A 1 184 ? -9.539 -10.828 -20.453 1 94.94 184 GLU A CA 1
ATOM 1456 C C . GLU A 1 184 ? -9.008 -11.703 -19.328 1 94.94 184 GLU A C 1
ATOM 1458 O O . GLU A 1 184 ? -7.801 -11.906 -19.203 1 94.94 184 GLU A O 1
ATOM 1463 N N . THR A 1 185 ? -9.945 -12.172 -18.547 1 96.5 185 THR A N 1
ATOM 1464 C CA . THR A 1 185 ? -9.555 -13.016 -17.422 1 96.5 185 THR A CA 1
ATOM 1465 C C . THR A 1 185 ? -9.086 -14.383 -17.906 1 96.5 185 THR A C 1
ATOM 1467 O O . THR A 1 185 ? -8.086 -14.914 -17.422 1 96.5 185 THR A O 1
ATOM 1470 N N . TRP A 1 186 ? -9.734 -14.906 -18.906 1 95.88 186 TRP A N 1
ATOM 1471 C CA . TRP A 1 186 ? -9.297 -16.156 -19.516 1 95.88 186 TRP A CA 1
ATOM 1472 C C . TRP A 1 186 ? -7.902 -16 -20.125 1 95.88 186 TRP A C 1
ATOM 1474 O O . TRP A 1 186 ? -7.039 -16.859 -19.922 1 95.88 186 TRP A O 1
ATOM 1484 N N . GLU A 1 187 ? -7.719 -14.922 -20.719 1 93.75 187 GLU A N 1
ATOM 1485 C CA . GLU A 1 187 ? -6.422 -14.672 -21.344 1 93.75 187 GLU A CA 1
ATOM 1486 C C . GLU A 1 187 ? -5.316 -14.57 -20.297 1 93.75 187 GLU A C 1
ATOM 1488 O O . GLU A 1 187 ? -4.23 -15.125 -20.484 1 93.75 187 GLU A O 1
ATOM 1493 N N . ALA A 1 188 ? -5.641 -13.852 -19.266 1 93.62 188 ALA A N 1
ATOM 1494 C CA . ALA A 1 188 ? -4.68 -13.719 -18.172 1 93.62 188 ALA A CA 1
ATOM 1495 C C . ALA A 1 188 ? -4.352 -15.086 -17.562 1 93.62 188 ALA A C 1
ATOM 1497 O O . ALA A 1 188 ? -3.189 -15.383 -17.281 1 93.62 188 ALA A O 1
ATOM 1498 N N . LEU A 1 189 ? -5.363 -15.891 -17.406 1 96.06 189 LEU A N 1
ATOM 1499 C CA . LEU A 1 189 ? -5.203 -17.203 -16.797 1 96.06 189 LEU A CA 1
ATOM 1500 C C . LEU A 1 189 ? -4.359 -18.109 -17.688 1 96.06 189 LEU A C 1
ATOM 1502 O O . LEU A 1 189 ? -3.428 -18.766 -17.219 1 96.06 189 LEU A O 1
ATOM 1506 N N . LEU A 1 190 ? -4.656 -18.109 -18.922 1 95 190 LEU A N 1
ATOM 1507 C CA . LEU A 1 190 ? -3.898 -18.938 -19.859 1 95 190 LEU A CA 1
ATOM 1508 C C . LEU A 1 190 ? -2.459 -18.438 -19.969 1 95 190 LEU A C 1
ATOM 1510 O O . LEU A 1 190 ? -1.528 -19.25 -20.031 1 95 190 LEU A O 1
ATOM 1514 N N . GLY A 1 191 ? -2.346 -17.156 -20 1 93.62 191 GLY A N 1
ATOM 1515 C CA . GLY A 1 191 ? -1.003 -16.594 -19.984 1 93.62 191 GLY A CA 1
ATOM 1516 C C . GLY A 1 191 ? -0.206 -17 -18.75 1 93.62 191 GLY A C 1
ATOM 1517 O O . GLY A 1 191 ? 0.977 -17.328 -18.859 1 93.62 191 GLY A O 1
ATOM 1518 N N . PHE A 1 192 ? -0.86 -16.953 -17.703 1 93.81 192 PHE A N 1
ATOM 1519 C CA . PHE A 1 192 ? -0.259 -17.375 -16.438 1 93.81 192 PHE A CA 1
ATOM 1520 C C . PHE A 1 192 ? 0.189 -18.828 -16.5 1 93.81 192 PHE A C 1
ATOM 1522 O O . PHE A 1 192 ? 1.319 -19.156 -16.125 1 93.81 192 PHE A O 1
ATOM 1529 N N . LEU A 1 193 ? -0.628 -19.672 -16.953 1 94.88 193 LEU A N 1
ATOM 1530 C CA . LEU A 1 193 ? -0.318 -21.094 -17.031 1 94.88 193 LEU A CA 1
ATOM 1531 C C . LEU A 1 193 ? 0.85 -21.344 -17.984 1 94.88 193 LEU A C 1
ATOM 1533 O O . LEU A 1 193 ? 1.724 -22.172 -17.688 1 94.88 193 LEU A O 1
ATOM 1537 N N . LEU A 1 194 ? 0.849 -20.625 -19.031 1 92.19 194 LEU A N 1
ATOM 1538 C CA . LEU A 1 194 ? 1.971 -20.734 -19.969 1 92.19 194 LEU A CA 1
ATOM 1539 C C . LEU A 1 194 ? 3.268 -20.266 -19.312 1 92.19 194 LEU A C 1
ATOM 1541 O O . LEU A 1 194 ? 4.301 -20.938 -19.422 1 92.19 194 LEU A O 1
ATOM 1545 N N . ALA A 1 195 ? 3.141 -19.203 -18.641 1 92.06 195 ALA A N 1
ATOM 1546 C CA . ALA A 1 195 ? 4.324 -18.594 -18.016 1 92.06 195 ALA A CA 1
ATOM 1547 C C . ALA A 1 195 ? 4.91 -19.516 -16.953 1 92.06 195 ALA A C 1
ATOM 1549 O O . ALA A 1 195 ? 6.129 -19.688 -16.875 1 92.06 195 ALA A O 1
ATOM 1550 N N . ILE A 1 196 ? 4.09 -20.094 -16.078 1 92.69 196 ILE A N 1
ATOM 1551 C CA . ILE A 1 196 ? 4.625 -20.906 -15 1 92.69 196 ILE A CA 1
ATOM 1552 C C . ILE A 1 196 ? 5.188 -22.203 -15.57 1 92.69 196 ILE A C 1
ATOM 1554 O O . ILE A 1 196 ? 6.18 -22.734 -15.062 1 92.69 196 ILE A O 1
ATOM 1558 N N . ASN A 1 197 ? 4.59 -22.75 -16.594 1 90.38 197 ASN A N 1
ATOM 1559 C CA . ASN A 1 197 ? 5.16 -23.922 -17.25 1 90.38 197 ASN A CA 1
ATOM 1560 C C . ASN A 1 197 ? 6.523 -23.609 -17.859 1 90.38 197 ASN A C 1
ATOM 1562 O O . ASN A 1 197 ? 7.465 -24.406 -17.719 1 90.38 197 ASN A O 1
ATOM 1566 N N . ASP A 1 198 ? 6.578 -22.516 -18.438 1 88.12 198 ASP A N 1
ATOM 1567 C CA . ASP A 1 198 ? 7.848 -22.109 -19.047 1 88.12 198 ASP A CA 1
ATOM 1568 C C . ASP A 1 198 ? 8.93 -21.938 -17.984 1 88.12 198 ASP A C 1
ATOM 1570 O O . ASP A 1 198 ? 10.062 -22.375 -18.172 1 88.12 198 ASP A O 1
ATOM 1574 N N . ALA A 1 199 ? 8.57 -21.297 -16.984 1 87 199 ALA A N 1
ATOM 1575 C CA . ALA A 1 199 ? 9.523 -21.031 -15.906 1 87 199 ALA A CA 1
ATOM 1576 C C . ALA A 1 199 ? 10.023 -22.328 -15.281 1 87 199 ALA A C 1
ATOM 1578 O O . ALA A 1 199 ? 11.195 -22.438 -14.906 1 87 199 ALA A O 1
ATOM 1579 N N . LEU A 1 200 ? 9.219 -23.312 -15.188 1 85.88 200 LEU A N 1
ATOM 1580 C CA . LEU A 1 200 ? 9.547 -24.547 -14.469 1 85.88 200 LEU A CA 1
ATOM 1581 C C . LEU A 1 200 ? 10.172 -25.578 -15.406 1 85.88 200 LEU A C 1
ATOM 1583 O O . LEU A 1 200 ? 11.016 -26.359 -14.992 1 85.88 200 LEU A O 1
ATOM 1587 N N . LEU A 1 201 ? 9.812 -25.484 -16.688 1 84.31 201 LEU A N 1
ATOM 1588 C CA . LEU A 1 201 ? 10.133 -26.625 -17.547 1 84.31 201 LEU A CA 1
ATOM 1589 C C . LEU A 1 201 ? 11.164 -26.219 -18.594 1 84.31 201 LEU A C 1
ATOM 1591 O O . LEU A 1 201 ? 11.773 -27.094 -19.234 1 84.31 201 LEU A O 1
ATOM 1595 N N . ALA A 1 202 ? 11.297 -24.953 -18.766 1 80.56 202 ALA A N 1
ATOM 1596 C CA . ALA A 1 202 ? 12.219 -24.531 -19.797 1 80.56 202 ALA A CA 1
ATOM 1597 C C . ALA A 1 202 ? 13.672 -24.781 -19.391 1 80.56 202 ALA A C 1
ATOM 1599 O O . ALA A 1 202 ? 14.469 -25.266 -20.203 1 80.56 202 ALA A O 1
ATOM 1600 N N . PRO A 1 203 ? 14.047 -24.5 -18.219 1 76.06 203 PRO A N 1
ATOM 1601 C CA . PRO A 1 203 ? 15.43 -24.797 -17.812 1 76.06 203 PRO A CA 1
ATOM 1602 C C . PRO A 1 203 ? 15.734 -26.297 -17.812 1 76.06 203 PRO A C 1
ATOM 1604 O O . PRO A 1 203 ? 14.828 -27.125 -17.719 1 76.06 203 PRO A O 1
ATOM 1607 N N . PRO A 1 204 ? 17.047 -26.531 -18.016 1 73.31 204 PRO A N 1
ATOM 1608 C CA . PRO A 1 204 ? 17.438 -27.938 -17.984 1 73.31 204 PRO A CA 1
ATOM 1609 C C . PRO A 1 204 ? 17 -28.656 -16.703 1 73.31 204 PRO A C 1
ATOM 1611 O O . PRO A 1 204 ? 16.984 -28.047 -15.633 1 73.31 204 PRO A O 1
ATOM 1614 N N . THR A 1 205 ? 16.641 -29.859 -16.922 1 67.12 205 THR A N 1
ATOM 1615 C CA . THR A 1 205 ? 16.094 -30.625 -15.812 1 67.12 205 THR A CA 1
ATOM 1616 C C . THR A 1 205 ? 17.172 -30.938 -14.789 1 67.12 205 THR A C 1
ATOM 1618 O O . THR A 1 205 ? 18.266 -31.375 -15.141 1 67.12 205 THR A O 1
ATOM 1621 N N . VAL A 1 206 ? 16.953 -30.438 -13.672 1 70.06 206 VAL A N 1
ATOM 1622 C CA . VAL A 1 206 ? 17.75 -30.844 -12.523 1 70.06 206 VAL A CA 1
ATOM 1623 C C . VAL A 1 206 ? 16.938 -31.797 -11.641 1 70.06 206 VAL A C 1
ATOM 1625 O O . VAL A 1 206 ? 15.805 -31.5 -11.266 1 70.06 206 VAL A O 1
ATOM 1628 N N . LYS A 1 207 ? 17.547 -33 -11.477 1 72.31 207 LYS A N 1
ATOM 1629 C CA . LYS A 1 207 ? 16.844 -34 -10.688 1 72.31 207 LYS A CA 1
ATOM 1630 C C . LYS A 1 207 ? 16.469 -33.469 -9.312 1 72.31 207 LYS A C 1
ATOM 1632 O O . LYS A 1 207 ? 17.266 -32.781 -8.664 1 72.31 207 LYS A O 1
ATOM 1637 N N . ASP A 1 208 ? 15.148 -33.719 -9 1 73.06 208 ASP A N 1
ATOM 1638 C CA . ASP A 1 208 ? 14.641 -33.438 -7.66 1 73.06 208 ASP A CA 1
ATOM 1639 C C . ASP A 1 208 ? 14.422 -31.953 -7.441 1 73.06 208 ASP A C 1
ATOM 1641 O O . ASP A 1 208 ? 14.297 -31.5 -6.301 1 73.06 208 ASP A O 1
ATOM 1645 N N . ASP A 1 209 ? 14.5 -31.25 -8.492 1 78.06 209 ASP A N 1
ATOM 1646 C CA . ASP A 1 209 ? 14.148 -29.828 -8.328 1 78.06 209 ASP A CA 1
ATOM 1647 C C . ASP A 1 209 ? 12.641 -29.625 -8.375 1 78.06 209 ASP A C 1
ATOM 1649 O O . ASP A 1 209 ? 11.883 -30.594 -8.531 1 78.06 209 ASP A O 1
ATOM 1653 N N . VAL A 1 210 ? 12.203 -28.422 -8.125 1 82.06 210 VAL A N 1
ATOM 1654 C CA . VAL A 1 210 ? 10.773 -28.125 -8.039 1 82.06 210 VAL A CA 1
ATOM 1655 C C . VAL A 1 210 ? 10.102 -28.438 -9.375 1 82.06 210 VAL A C 1
ATOM 1657 O O . VAL A 1 210 ? 8.969 -28.922 -9.406 1 82.06 210 VAL A O 1
ATOM 1660 N N . GLY A 1 211 ? 10.758 -28.125 -10.5 1 82.12 211 GLY A N 1
ATOM 1661 C CA . GLY A 1 211 ? 10.227 -28.453 -11.812 1 82.12 211 GLY A CA 1
ATOM 1662 C C . GLY A 1 211 ? 9.984 -29.938 -12.008 1 82.12 211 GLY A C 1
ATOM 1663 O O . GLY A 1 211 ? 8.969 -30.344 -12.578 1 82.12 211 GLY A O 1
ATOM 1664 N N . ASP A 1 212 ? 10.922 -30.625 -11.547 1 80.25 212 ASP A N 1
ATOM 1665 C CA . ASP A 1 212 ? 10.797 -32.062 -11.625 1 80.25 212 ASP A CA 1
ATOM 1666 C C . ASP A 1 212 ? 9.602 -32.562 -10.812 1 80.25 212 ASP A C 1
ATOM 1668 O O . ASP A 1 212 ? 8.867 -33.469 -11.258 1 80.25 212 ASP A O 1
ATOM 1672 N N . GLN A 1 213 ? 9.383 -32.031 -9.758 1 84.06 213 GLN A N 1
ATOM 1673 C CA . GLN A 1 213 ? 8.297 -32.438 -8.883 1 84.06 213 GLN A CA 1
ATOM 1674 C C . GLN A 1 213 ? 6.945 -32 -9.43 1 84.06 213 GLN A C 1
ATOM 1676 O O . GLN A 1 213 ? 5.941 -32.688 -9.281 1 84.06 213 GLN A O 1
ATOM 1681 N N . LEU A 1 214 ? 6.957 -30.844 -10.07 1 88.56 214 LEU A N 1
ATOM 1682 C CA . LEU A 1 214 ? 5.688 -30.203 -10.414 1 88.56 214 LEU A CA 1
ATOM 1683 C C . LEU A 1 214 ? 5.371 -30.406 -11.898 1 88.56 214 LEU A C 1
ATOM 1685 O O . LEU A 1 214 ? 4.266 -30.094 -12.344 1 88.56 214 LEU A O 1
ATOM 1689 N N . CYS A 1 215 ? 6.227 -31 -12.625 1 86.19 215 CYS A N 1
ATOM 1690 C CA . CYS A 1 215 ? 6.133 -31.047 -14.078 1 86.19 215 CYS A CA 1
ATOM 1691 C C . CYS A 1 215 ? 4.793 -31.625 -14.523 1 86.19 215 CYS A C 1
ATOM 1693 O O . CYS A 1 215 ? 4.059 -31 -15.281 1 86.19 215 CYS A O 1
ATOM 1695 N N . GLU A 1 216 ? 4.453 -32.719 -14 1 86.44 216 GLU A N 1
ATOM 1696 C CA . GLU A 1 216 ? 3.219 -33.375 -14.398 1 86.44 216 GLU A CA 1
ATOM 1697 C C . GLU A 1 216 ? 1.995 -32.562 -14.016 1 86.44 216 GLU A C 1
ATOM 1699 O O . GLU A 1 216 ? 1.055 -32.406 -14.797 1 86.44 216 GLU A O 1
ATOM 1704 N N . ARG A 1 217 ? 2.031 -32.062 -12.938 1 90.88 217 ARG A N 1
ATOM 1705 C CA . ARG A 1 217 ? 0.888 -31.328 -12.391 1 90.88 217 ARG A CA 1
ATOM 1706 C C . ARG A 1 217 ? 0.641 -30.047 -13.172 1 90.88 217 ARG A C 1
ATOM 1708 O O . ARG A 1 217 ? -0.499 -29.734 -13.531 1 90.88 217 ARG A O 1
ATOM 1715 N N . VAL A 1 218 ? 1.666 -29.297 -13.391 1 92.5 218 VAL A N 1
ATOM 1716 C CA . VAL A 1 218 ? 1.505 -28 -14.047 1 92.5 218 VAL A CA 1
ATOM 1717 C C . VAL A 1 218 ? 1.104 -28.203 -15.508 1 92.5 218 VAL A C 1
ATOM 1719 O O . VAL A 1 218 ? 0.287 -27.453 -16.047 1 92.5 218 VAL A O 1
ATOM 1722 N N . LEU A 1 219 ? 1.616 -29.172 -16.125 1 90.19 219 LEU A N 1
ATOM 1723 C CA . LEU A 1 219 ? 1.243 -29.484 -17.5 1 90.19 219 LEU A CA 1
ATOM 1724 C C . LEU A 1 219 ? -0.202 -29.969 -17.578 1 90.19 219 LEU A C 1
ATOM 1726 O O . LEU A 1 219 ? -0.949 -29.562 -18.469 1 90.19 219 LEU A O 1
ATOM 1730 N N . GLY A 1 220 ? -0.497 -30.828 -16.641 1 91 220 GLY A N 1
ATOM 1731 C CA . GLY A 1 220 ? -1.871 -31.297 -16.594 1 91 220 GLY A CA 1
ATOM 1732 C C . GLY A 1 220 ? -2.883 -30.188 -16.438 1 91 220 GLY A C 1
ATOM 1733 O O . GLY A 1 220 ? -3.904 -30.156 -17.125 1 91 220 GLY A O 1
ATOM 1734 N N . ALA A 1 221 ? -2.604 -29.344 -15.57 1 94.38 221 ALA A N 1
ATOM 1735 C CA . ALA A 1 221 ? -3.488 -28.203 -15.336 1 94.38 221 ALA A CA 1
ATOM 1736 C C . ALA A 1 221 ? -3.592 -27.328 -16.578 1 94.38 221 ALA A C 1
ATOM 1738 O O . ALA A 1 221 ? -4.68 -26.891 -16.953 1 94.38 221 ALA A O 1
ATOM 1739 N N . LEU A 1 222 ? -2.455 -27.094 -17.266 1 93.88 222 LEU A N 1
ATOM 1740 C CA . LEU A 1 222 ? -2.436 -26.297 -18.484 1 93.88 222 LEU A CA 1
ATOM 1741 C C . LEU A 1 222 ? -3.33 -26.906 -19.547 1 93.88 222 LEU A C 1
ATOM 1743 O O . LEU A 1 222 ? -4.191 -26.234 -20.109 1 93.88 222 LEU A O 1
ATOM 1747 N N . TYR A 1 223 ? -3.201 -28.141 -19.75 1 91.19 223 TYR A N 1
ATOM 1748 C CA . TYR A 1 223 ? -3.961 -28.797 -20.797 1 91.19 223 TYR A CA 1
ATOM 1749 C C . TYR A 1 223 ? -5.449 -28.828 -20.469 1 91.19 223 TYR A C 1
ATOM 1751 O O . TYR A 1 223 ? -6.289 -28.562 -21.344 1 91.19 223 TYR A O 1
ATOM 1759 N N . GLU A 1 224 ? -5.668 -29.156 -19.328 1 93.44 224 GLU A N 1
ATOM 1760 C CA . GLU A 1 224 ? -7.066 -29.219 -18.906 1 93.44 224 GLU A CA 1
ATOM 1761 C C . GLU A 1 224 ? -7.75 -27.859 -19.078 1 93.44 224 GLU A C 1
ATOM 1763 O O . GLU A 1 224 ? -8.812 -27.781 -19.688 1 93.44 224 GLU A O 1
ATOM 1768 N N . ILE A 1 225 ? -7.184 -26.906 -18.594 1 95.56 225 ILE A N 1
ATOM 1769 C CA . ILE A 1 225 ? -7.781 -25.578 -18.609 1 95.56 225 ILE A CA 1
ATOM 1770 C C . ILE A 1 225 ? -7.805 -25.031 -20.031 1 95.56 225 ILE A C 1
ATOM 1772 O O . ILE A 1 225 ? -8.75 -24.344 -20.422 1 95.56 225 ILE A O 1
ATOM 1776 N N . TRP A 1 226 ? -6.781 -25.344 -20.781 1 93.62 226 TRP A N 1
ATOM 1777 C CA . TRP A 1 226 ? -6.766 -24.938 -22.188 1 93.62 226 TRP A CA 1
ATOM 1778 C C . TRP A 1 226 ? -7.957 -25.531 -22.938 1 93.62 226 TRP A C 1
ATOM 1780 O O . TRP A 1 226 ? -8.648 -24.828 -23.672 1 93.62 226 TRP A O 1
ATOM 1790 N N . LEU A 1 227 ? -8.266 -26.766 -22.656 1 92.88 227 LEU A N 1
ATOM 1791 C CA . LEU A 1 227 ? -9.391 -27.453 -23.312 1 92.88 227 LEU A CA 1
ATOM 1792 C C . LEU A 1 227 ? -10.711 -26.812 -22.891 1 92.88 227 LEU A C 1
ATOM 1794 O O . LEU A 1 227 ? -11.594 -26.594 -23.719 1 92.88 227 LEU A O 1
ATOM 1798 N N . ILE A 1 228 ? -10.805 -26.578 -21.719 1 93.94 228 ILE A N 1
ATOM 1799 C CA . ILE A 1 228 ? -12.016 -25.938 -21.219 1 93.94 228 ILE A CA 1
ATOM 1800 C C . ILE A 1 228 ? -12.195 -24.578 -21.875 1 93.94 228 ILE A C 1
ATOM 1802 O O . ILE A 1 228 ? -13.305 -24.203 -22.25 1 93.94 228 ILE A O 1
ATOM 1806 N N . SER A 1 229 ? -11.133 -23.891 -21.984 1 94.75 229 SER A N 1
ATOM 1807 C CA . SER A 1 229 ? -11.18 -22.562 -22.594 1 94.75 229 SER A CA 1
ATOM 1808 C C . SER A 1 229 ? -11.633 -22.641 -24.047 1 94.75 229 SER A C 1
ATOM 1810 O O . SER A 1 229 ? -12.266 -21.703 -24.547 1 94.75 229 SER A O 1
ATOM 1812 N N . CYS A 1 230 ? -11.344 -23.688 -24.766 1 91.38 230 CYS A N 1
ATOM 1813 C CA . CYS A 1 230 ? -11.75 -23.844 -26.156 1 91.38 230 CYS A CA 1
ATOM 1814 C C . CYS A 1 230 ? -13.266 -23.891 -26.281 1 91.38 230 CYS A C 1
ATOM 1816 O O . CYS A 1 230 ? -13.812 -23.531 -27.328 1 91.38 230 CYS A O 1
ATOM 1818 N N . VAL A 1 231 ? -13.891 -24.266 -25.234 1 92.69 231 VAL A N 1
ATOM 1819 C CA . VAL A 1 231 ? -15.344 -24.359 -25.234 1 92.69 231 VAL A CA 1
ATOM 1820 C C . VAL A 1 231 ? -15.953 -23.078 -24.672 1 92.69 231 VAL A C 1
ATOM 1822 O O . VAL A 1 231 ? -16.891 -22.516 -25.234 1 92.69 231 VAL A O 1
ATOM 1825 N N . LYS A 1 232 ? -15.383 -22.562 -23.641 1 93.31 232 LYS A N 1
ATOM 1826 C CA . LYS A 1 232 ? -15.992 -21.438 -22.922 1 93.31 232 LYS A CA 1
ATOM 1827 C C . LYS A 1 232 ? -15.539 -20.109 -23.5 1 93.31 232 LYS A C 1
ATOM 1829 O O . LYS A 1 232 ? -16.312 -19.141 -23.531 1 93.31 232 LYS A O 1
ATOM 1834 N N . CYS A 1 233 ? -14.352 -19.984 -23.844 1 94.06 233 CYS A N 1
ATOM 1835 C CA . CYS A 1 233 ? -13.75 -18.766 -24.359 1 94.06 233 CYS A CA 1
ATOM 1836 C C . CYS A 1 233 ? -12.508 -19.062 -25.188 1 94.06 233 CYS A C 1
ATOM 1838 O O . CYS A 1 233 ? -11.391 -19.031 -24.688 1 94.06 233 CYS A O 1
ATOM 1840 N N . PHE A 1 234 ? -12.695 -19.281 -26.438 1 93.19 234 PHE A N 1
ATOM 1841 C CA . PHE A 1 234 ? -11.648 -19.781 -27.328 1 93.19 234 PHE A CA 1
ATOM 1842 C C . PHE A 1 234 ? -10.414 -18.875 -27.266 1 93.19 234 PHE A C 1
ATOM 1844 O O . PHE A 1 234 ? -10.508 -17.672 -27.5 1 93.19 234 PHE A O 1
ATOM 1851 N N . PRO A 1 235 ? -9.242 -19.531 -26.953 1 92.5 235 PRO A N 1
ATOM 1852 C CA . PRO A 1 235 ? -8.016 -18.75 -26.812 1 92.5 235 PRO A CA 1
ATOM 1853 C C . PRO A 1 235 ? -7.668 -17.969 -28.078 1 92.5 235 PRO A C 1
ATOM 1855 O O . PRO A 1 235 ? -7.91 -18.453 -29.188 1 92.5 235 PRO A O 1
ATOM 1858 N N . SER A 1 236 ? -7.051 -16.828 -27.906 1 91.19 236 SER A N 1
ATOM 1859 C CA . SER A 1 236 ? -6.672 -15.984 -29.031 1 91.19 236 SER A CA 1
ATOM 1860 C C . SER A 1 236 ? -5.492 -16.578 -29.797 1 91.19 236 SER A C 1
ATOM 1862 O O . SER A 1 236 ? -4.738 -17.391 -29.25 1 91.19 236 SER A O 1
ATOM 1864 N N . PRO A 1 237 ? -5.328 -16.156 -31 1 89.75 237 PRO A N 1
ATOM 1865 C CA . PRO A 1 237 ? -4.238 -16.672 -31.828 1 89.75 237 PRO A CA 1
ATOM 1866 C C . PRO A 1 237 ? -2.865 -16.453 -31.203 1 89.75 237 PRO A C 1
ATOM 1868 O O . PRO A 1 237 ? -2.021 -17.344 -31.203 1 89.75 237 PRO A O 1
ATOM 1871 N N . PRO A 1 238 ? -2.648 -15.352 -30.656 1 88.88 238 PRO A N 1
ATOM 1872 C CA . PRO A 1 238 ? -1.344 -15.18 -30 1 88.88 238 PRO A CA 1
ATOM 1873 C C . PRO A 1 238 ? -1.096 -16.188 -28.891 1 88.88 238 PRO A C 1
ATOM 1875 O O . PRO A 1 238 ? 0.04 -16.625 -28.688 1 88.88 238 PRO A O 1
ATOM 1878 N N . LEU A 1 239 ? -2.129 -16.547 -28.219 1 91 239 LEU A N 1
ATOM 1879 C CA . LEU A 1 239 ? -1.99 -17.531 -27.156 1 91 239 LEU A CA 1
ATOM 1880 C C . LEU A 1 239 ? -1.625 -18.906 -27.734 1 91 239 LEU A C 1
ATOM 1882 O O . LEU A 1 239 ? -0.772 -19.609 -27.188 1 91 239 LEU A O 1
ATOM 1886 N N . TRP A 1 240 ? -2.229 -19.188 -28.812 1 88.31 240 TRP A N 1
ATOM 1887 C CA . TRP A 1 240 ? -1.935 -20.453 -29.469 1 88.31 240 TRP A CA 1
ATOM 1888 C C . TRP A 1 240 ? -0.494 -20.484 -29.969 1 88.31 240 TRP A C 1
ATOM 1890 O O . TRP A 1 240 ? 0.204 -21.484 -29.812 1 88.31 240 TRP A O 1
ATOM 1900 N N . LYS A 1 241 ? -0.148 -19.422 -30.484 1 87.5 241 LYS A N 1
ATOM 1901 C CA . LYS A 1 241 ? 1.229 -19.328 -30.969 1 87.5 241 LYS A CA 1
ATOM 1902 C C . LYS A 1 241 ? 2.221 -19.484 -29.828 1 87.5 241 LYS A C 1
ATOM 1904 O O . LYS A 1 241 ? 3.195 -20.234 -29.938 1 87.5 241 LYS A O 1
ATOM 1909 N N . THR A 1 242 ? 1.958 -18.781 -28.812 1 88.56 242 THR A N 1
ATOM 1910 C CA . THR A 1 242 ? 2.828 -18.844 -27.641 1 88.56 242 THR A CA 1
ATOM 1911 C C . THR A 1 242 ? 2.875 -20.266 -27.078 1 88.56 242 THR A C 1
ATOM 1913 O O . THR A 1 242 ? 3.945 -20.75 -26.719 1 88.56 242 THR A O 1
ATOM 1916 N N . PHE A 1 243 ? 1.752 -20.844 -27.031 1 88.75 243 PHE A N 1
ATOM 1917 C CA . PHE A 1 243 ? 1.665 -22.219 -26.516 1 88.75 243 PHE A CA 1
ATOM 1918 C C . PHE A 1 243 ? 2.514 -23.156 -27.359 1 88.75 243 PHE A C 1
ATOM 1920 O O . PHE A 1 243 ? 3.299 -23.938 -26.828 1 88.75 243 PHE A O 1
ATOM 1927 N N . ARG A 1 244 ? 2.381 -23.047 -28.547 1 84.44 244 ARG A N 1
ATOM 1928 C CA . ARG A 1 244 ? 3.143 -23.891 -29.469 1 84.44 244 ARG A CA 1
ATOM 1929 C C . ARG A 1 244 ? 4.641 -23.656 -29.297 1 84.44 244 ARG A C 1
ATOM 1931 O O . ARG A 1 244 ? 5.41 -24.609 -29.172 1 84.44 244 ARG A O 1
ATOM 1938 N N . GLU A 1 245 ? 5.039 -22.453 -29.234 1 84.06 245 GLU A N 1
ATOM 1939 C CA . GLU A 1 245 ? 6.453 -22.109 -29.109 1 84.06 245 GLU A CA 1
ATOM 1940 C C . GLU A 1 245 ? 7.035 -22.594 -27.781 1 84.06 245 GLU A C 1
ATOM 1942 O O . GLU A 1 245 ? 8.133 -23.156 -27.75 1 84.06 245 GLU A O 1
ATOM 1947 N N . MET A 1 246 ? 6.309 -22.422 -26.75 1 85.44 246 MET A N 1
ATOM 1948 C CA . MET A 1 246 ? 6.801 -22.781 -25.422 1 85.44 246 MET A CA 1
ATOM 1949 C C . MET A 1 246 ? 6.867 -24.297 -25.266 1 85.44 246 MET A C 1
ATOM 1951 O O . MET A 1 246 ? 7.805 -24.828 -24.656 1 85.44 246 MET A O 1
ATOM 1955 N N . SER A 1 247 ? 5.895 -24.938 -25.828 1 83.75 247 SER A N 1
ATOM 1956 C CA . SER A 1 247 ? 5.852 -26.391 -25.703 1 83.75 247 SER A CA 1
ATOM 1957 C C . SER A 1 247 ? 7.059 -27.047 -26.359 1 83.75 247 SER A C 1
ATOM 1959 O O . SER A 1 247 ? 7.531 -28.094 -25.922 1 83.75 247 SER A O 1
ATOM 1961 N N . MET A 1 248 ? 7.609 -26.391 -27.297 1 80.44 248 MET A N 1
ATOM 1962 C CA . MET A 1 248 ? 8.781 -26.906 -28 1 80.44 248 MET A CA 1
ATOM 1963 C C . MET A 1 248 ? 10.023 -26.828 -27.125 1 80.44 248 MET A C 1
ATOM 1965 O O . MET A 1 248 ? 10.945 -27.625 -27.266 1 80.44 248 MET A O 1
ATOM 1969 N N . ASN A 1 249 ? 9.945 -25.969 -26.25 1 80.06 249 ASN A N 1
ATOM 1970 C CA . ASN A 1 249 ? 11.102 -25.75 -25.391 1 80.06 249 ASN A CA 1
ATOM 1971 C C . ASN A 1 249 ? 11.062 -26.641 -24.156 1 80.06 249 ASN A C 1
ATOM 1973 O O . ASN A 1 249 ? 12.07 -26.812 -23.469 1 80.06 249 ASN A O 1
ATOM 1977 N N . TRP A 1 250 ? 9.938 -27.188 -23.891 1 79.69 250 TRP A N 1
ATOM 1978 C CA . TRP A 1 250 ? 9.766 -28 -22.688 1 79.69 250 TRP A CA 1
ATOM 1979 C C . TRP A 1 250 ? 10.211 -29.438 -22.938 1 79.69 250 TRP A C 1
ATOM 1981 O O . TRP A 1 250 ? 10.25 -30.25 -22 1 79.69 250 TRP A O 1
ATOM 1991 N N . ARG A 1 251 ? 10.633 -29.812 -24.094 1 67.81 251 ARG A N 1
ATOM 1992 C CA . ARG A 1 251 ? 10.836 -31.188 -24.531 1 67.81 251 ARG A CA 1
ATOM 1993 C C . ARG A 1 251 ? 12.102 -31.781 -23.922 1 67.81 251 ARG A C 1
ATOM 1995 O O . ARG A 1 251 ? 12.336 -33 -24 1 67.81 251 ARG A O 1
ATOM 2002 N N . HIS A 1 252 ? 12.867 -30.922 -23.266 1 66.56 252 HIS A N 1
ATOM 2003 C CA . HIS A 1 252 ? 14.102 -31.484 -22.719 1 66.56 252 HIS A CA 1
ATOM 2004 C C . HIS A 1 252 ? 13.844 -32.188 -21.391 1 66.56 252 HIS A C 1
ATOM 2006 O O . HIS A 1 252 ? 14.758 -32.781 -20.812 1 66.56 252 HIS A O 1
ATOM 2012 N N . ARG A 1 253 ? 12.633 -32.188 -21.016 1 61.16 253 ARG A N 1
ATOM 2013 C CA . ARG A 1 253 ? 12.359 -32.844 -19.7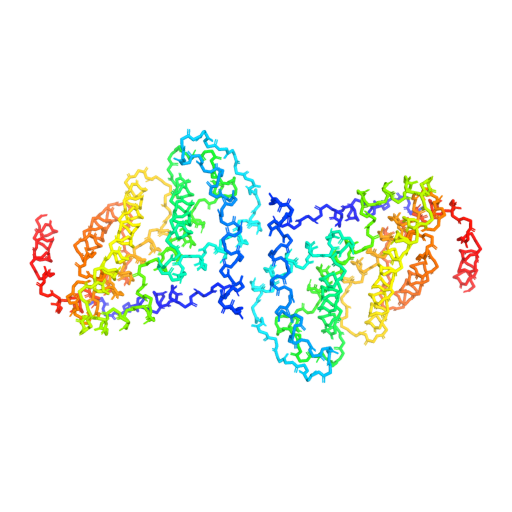5 1 61.16 253 ARG A CA 1
ATOM 2014 C C . ARG A 1 253 ? 11.773 -34.25 -19.969 1 61.16 253 ARG A C 1
ATOM 2016 O O . ARG A 1 253 ? 10.758 -34.375 -20.656 1 61.16 253 ARG A O 1
ATOM 2023 N N . THR A 1 254 ? 12.57 -35.188 -19.875 1 56.25 254 THR A N 1
ATOM 2024 C CA . THR A 1 254 ? 12.328 -36.594 -20.188 1 56.25 254 THR A CA 1
ATOM 2025 C C . THR A 1 254 ? 10.875 -36.969 -19.891 1 56.25 254 THR A C 1
ATOM 2027 O O . THR A 1 254 ? 10.227 -37.656 -20.703 1 56.25 254 THR A O 1
ATOM 2030 N N . GLY A 1 255 ? 10.453 -36.875 -18.734 1 54.66 255 GLY A N 1
ATOM 2031 C CA . GLY A 1 255 ? 9.133 -37.344 -18.344 1 54.66 255 GLY A CA 1
ATOM 2032 C C . GLY A 1 255 ? 8.016 -36.719 -19.125 1 54.66 255 GLY A C 1
ATOM 2033 O O . GLY A 1 255 ? 6.898 -37.219 -19.188 1 54.66 255 GLY A O 1
ATOM 2034 N N . LEU A 1 256 ? 8.312 -35.625 -19.641 1 58.56 256 LEU A N 1
ATOM 2035 C CA . LEU A 1 256 ? 7.309 -34.781 -20.281 1 58.56 256 LEU A CA 1
ATOM 2036 C C . LEU A 1 256 ? 6.98 -35.281 -21.688 1 58.56 256 LEU A C 1
ATOM 2038 O O . LEU A 1 256 ? 5.832 -35.188 -22.125 1 58.56 256 LEU A O 1
ATOM 2042 N N . VAL A 1 257 ? 8 -35.875 -22.297 1 56.34 257 VAL A N 1
ATOM 2043 C CA . VAL A 1 257 ? 7.789 -36.312 -23.672 1 56.34 257 VAL A CA 1
ATOM 2044 C C . VAL A 1 257 ? 6.621 -37.281 -23.719 1 56.34 257 VAL A C 1
ATOM 2046 O O . VAL A 1 257 ? 5.777 -37.219 -24.609 1 56.34 257 VAL A O 1
ATOM 2049 N N . ASP A 1 258 ? 6.641 -38.062 -22.703 1 56.25 258 ASP A N 1
ATOM 2050 C CA . ASP A 1 258 ? 5.578 -39.062 -22.719 1 56.25 258 ASP A CA 1
ATOM 2051 C C . ASP A 1 258 ? 4.215 -38.438 -22.469 1 56.25 258 ASP A C 1
ATOM 2053 O O . ASP A 1 258 ? 3.23 -38.781 -23.125 1 56.25 258 ASP A O 1
ATOM 2057 N N . GLN A 1 259 ? 4.129 -37.5 -21.594 1 56.81 259 GLN A N 1
ATOM 2058 C CA . GLN A 1 259 ? 2.873 -36.844 -21.25 1 56.81 259 GLN A CA 1
ATOM 2059 C C . GLN A 1 259 ? 2.373 -36 -22.391 1 56.81 259 GLN A C 1
ATOM 2061 O O . GLN A 1 259 ? 1.178 -35.969 -22.703 1 56.81 259 GLN A O 1
ATOM 2066 N N . TRP A 1 260 ? 3.287 -35.375 -22.938 1 56.53 260 TRP A N 1
ATOM 2067 C CA . TRP A 1 260 ? 2.953 -34.531 -24.094 1 56.53 260 TRP A CA 1
ATOM 2068 C C . TRP A 1 260 ? 2.402 -35.375 -25.234 1 56.53 260 TRP A C 1
ATOM 2070 O O . TRP A 1 260 ? 1.428 -35 -25.875 1 56.53 260 TRP A O 1
ATOM 2080 N N . ASN A 1 261 ? 2.973 -36.469 -25.406 1 56.56 261 ASN A N 1
ATOM 2081 C CA . ASN A 1 261 ? 2.48 -37.344 -26.453 1 56.56 261 ASN A CA 1
ATOM 2082 C C . ASN A 1 261 ? 1.049 -37.812 -26.172 1 56.56 261 ASN A C 1
ATOM 2084 O O . ASN A 1 261 ? 0.236 -37.906 -27.094 1 56.56 261 ASN A O 1
ATOM 2088 N N . ARG A 1 262 ? 0.785 -37.938 -24.984 1 56.72 262 ARG A N 1
ATOM 2089 C CA . ARG A 1 262 ? -0.561 -38.375 -24.609 1 56.72 262 ARG A CA 1
ATOM 2090 C C . ARG A 1 262 ? -1.566 -37.25 -24.828 1 56.72 262 ARG A C 1
ATOM 2092 O O . ARG A 1 262 ? -2.662 -37.469 -25.344 1 56.72 262 ARG A O 1
ATOM 2099 N N . VAL A 1 263 ? -1.239 -36.156 -24.5 1 56.69 263 VAL A N 1
ATOM 2100 C CA . VAL A 1 263 ? -2.115 -34.969 -24.609 1 56.69 263 VAL A CA 1
ATOM 2101 C C . VAL A 1 263 ? -2.314 -34.625 -26.094 1 56.69 263 VAL A C 1
ATOM 2103 O O . VAL A 1 263 ? -3.434 -34.344 -26.516 1 56.69 263 VAL A O 1
ATOM 2106 N N . ASN A 1 264 ? -1.225 -34.562 -26.781 1 55.28 264 ASN A N 1
ATOM 2107 C CA . ASN A 1 264 ? -1.331 -34.312 -28.219 1 55.28 264 ASN A CA 1
ATOM 2108 C C . ASN A 1 264 ? -2.236 -35.312 -28.906 1 55.28 264 ASN A C 1
ATOM 2110 O O . ASN A 1 264 ? -2.994 -34.969 -29.812 1 55.28 264 ASN A O 1
ATOM 2114 N N . LEU A 1 265 ? -2.105 -36.469 -28.391 1 54.47 265 LEU A N 1
ATOM 2115 C CA . LEU A 1 265 ? -2.98 -37.5 -28.938 1 54.47 265 LEU A CA 1
ATOM 2116 C C . LEU A 1 265 ? -4.438 -37.219 -28.609 1 54.47 265 LEU A C 1
ATOM 2118 O O . LEU A 1 265 ? -5.324 -37.438 -29.422 1 54.47 265 LEU A O 1
ATOM 2122 N N . ALA A 1 266 ? -4.633 -36.625 -27.5 1 51.06 266 ALA A N 1
ATOM 2123 C CA . ALA A 1 266 ? -5.992 -36.344 -27.062 1 51.06 266 ALA A CA 1
ATOM 2124 C C . ALA A 1 266 ? -6.562 -35.125 -27.781 1 51.06 266 ALA A C 1
ATOM 2126 O O . ALA A 1 266 ? -7.766 -35.062 -28.031 1 51.06 266 ALA A O 1
ATOM 2127 N N . LEU A 1 267 ? -5.785 -34.188 -28.016 1 51.66 267 LEU A N 1
ATOM 2128 C CA . LEU A 1 267 ? -6.227 -33 -28.719 1 51.66 267 LEU A CA 1
ATOM 2129 C C . LEU A 1 267 ? -6.406 -33.25 -30.203 1 51.66 267 LEU A C 1
ATOM 2131 O O . LEU A 1 267 ? -7.184 -32.594 -30.875 1 51.66 267 LEU A O 1
ATOM 2135 N N . ASN A 1 268 ? -5.605 -34.031 -30.75 1 51.31 268 ASN A N 1
ATOM 2136 C CA . ASN A 1 268 ? -5.73 -34.406 -32.156 1 51.31 268 ASN A CA 1
ATOM 2137 C C . ASN A 1 268 ? -6.832 -35.438 -32.375 1 51.31 268 ASN A C 1
ATOM 2139 O O . ASN A 1 268 ? -7.246 -35.656 -33.531 1 51.31 268 ASN A O 1
ATOM 2143 N N . VAL A 1 269 ? -7.297 -36.062 -31.328 1 43.25 269 VAL A N 1
ATOM 2144 C CA . VAL A 1 269 ? -8.453 -36.906 -31.578 1 43.25 269 VAL A CA 1
ATOM 2145 C C . VAL A 1 269 ? -9.734 -36.062 -31.453 1 43.25 269 VAL A C 1
ATOM 2147 O O . VAL A 1 269 ? -9.883 -35.281 -30.5 1 43.25 269 VAL A O 1
ATOM 2150 N N . MET B 1 1 ? -25.109 37.844 2.385 1 32.88 1 MET B N 1
ATOM 2151 C CA . MET B 1 1 ? -24.781 37.375 1.036 1 32.88 1 MET B CA 1
ATOM 2152 C C . MET B 1 1 ? -24.094 36 1.071 1 32.88 1 MET B C 1
ATOM 2154 O O . MET B 1 1 ? -24.125 35.281 0.083 1 32.88 1 MET B O 1
ATOM 2158 N N . TYR B 1 2 ? -23.078 35.844 1.951 1 40.91 2 TYR B N 1
ATOM 2159 C CA . TYR B 1 2 ? -22.25 34.625 2.016 1 40.91 2 TYR B CA 1
ATOM 2160 C C . TYR B 1 2 ? -23.047 33.438 2.518 1 40.91 2 TYR B C 1
ATOM 2162 O O . TYR B 1 2 ? -22.5 32.375 2.795 1 40.91 2 TYR B O 1
ATOM 2170 N N . SER B 1 3 ? -24.234 33.688 2.803 1 45.03 3 SER B N 1
ATOM 2171 C CA . SER B 1 3 ? -25.125 32.688 3.391 1 45.03 3 SER B CA 1
ATOM 2172 C C . SER B 1 3 ? -25.266 31.484 2.475 1 45.03 3 SER B C 1
ATOM 2174 O O . SER B 1 3 ? -25.562 30.391 2.939 1 45.03 3 SER B O 1
ATOM 2176 N N . ASP B 1 4 ? -25.25 31.688 1.278 1 44 4 ASP B N 1
ATOM 2177 C CA . ASP B 1 4 ? -25.672 30.656 0.329 1 44 4 ASP B CA 1
ATOM 2178 C C . ASP B 1 4 ? -24.578 29.594 0.146 1 44 4 ASP B C 1
ATOM 2180 O O . ASP B 1 4 ? -24.766 28.641 -0.594 1 44 4 ASP B O 1
ATOM 2184 N N . TRP B 1 5 ? -23.375 29.969 0.415 1 44.84 5 TRP B N 1
ATOM 2185 C CA . TRP B 1 5 ? -22.344 29 0.056 1 44.84 5 TRP B CA 1
ATOM 2186 C C . TRP B 1 5 ? -22.172 27.953 1.15 1 44.84 5 TRP B C 1
ATOM 2188 O O . TRP B 1 5 ? -22.406 28.234 2.328 1 44.84 5 TRP B O 1
ATOM 2198 N N . SER B 1 6 ? -22.312 26.672 0.805 1 51.41 6 SER B N 1
ATOM 2199 C CA . SER B 1 6 ? -22.156 25.547 1.721 1 51.41 6 SER B CA 1
ATOM 2200 C C . SER B 1 6 ? -20.781 25.547 2.373 1 51.41 6 SER B C 1
ATOM 2202 O O . SER B 1 6 ? -19.781 25.812 1.708 1 51.41 6 SER B O 1
ATOM 2204 N N . SER B 1 7 ? -20.812 25.688 3.676 1 51.59 7 SER B N 1
ATOM 2205 C CA . SER B 1 7 ? -19.594 25.578 4.473 1 51.59 7 SER B CA 1
ATOM 2206 C C . SER B 1 7 ? -18.844 24.297 4.141 1 51.59 7 SER B C 1
ATOM 2208 O O . SER B 1 7 ? -19.438 23.297 3.732 1 51.59 7 SER B O 1
ATOM 2210 N N . LEU B 1 8 ? -17.516 24.469 3.906 1 58.34 8 LEU B N 1
ATOM 2211 C CA . LEU B 1 8 ? -16.641 23.344 3.594 1 58.34 8 LEU B CA 1
ATOM 2212 C C . LEU B 1 8 ? -16.438 22.469 4.824 1 58.34 8 LEU B C 1
ATOM 2214 O O . LEU B 1 8 ? -15.547 21.609 4.832 1 58.34 8 LEU B O 1
ATOM 2218 N N . THR B 1 9 ? -17.219 22.688 5.773 1 56.59 9 THR B N 1
ATOM 2219 C CA . THR B 1 9 ? -17.047 21.969 7.027 1 56.59 9 THR B CA 1
ATOM 2220 C C . THR B 1 9 ? -17.062 20.453 6.781 1 56.59 9 THR B C 1
ATOM 2222 O O . THR B 1 9 ? -16.266 19.719 7.359 1 56.59 9 THR B O 1
ATOM 2225 N N . VAL B 1 10 ? -17.844 20.109 5.867 1 51.75 10 VAL B N 1
ATOM 2226 C CA . VAL B 1 10 ? -17.969 18.688 5.566 1 51.75 10 VAL B CA 1
ATOM 2227 C C . VAL B 1 10 ? -16.672 18.188 4.93 1 51.75 10 VAL B C 1
ATOM 2229 O O . VAL B 1 10 ? -16.188 17.109 5.27 1 51.75 10 VAL B O 1
ATOM 2232 N N . HIS B 1 11 ? -16.203 18.922 4.059 1 58.72 11 HIS B N 1
ATOM 2233 C CA . HIS B 1 11 ? -14.969 18.547 3.385 1 58.72 11 HIS B CA 1
ATOM 2234 C C . HIS B 1 11 ? -13.797 18.469 4.367 1 58.72 11 HIS B C 1
ATOM 2236 O O . HIS B 1 11 ? -12.969 17.562 4.289 1 58.72 11 HIS B O 1
ATOM 2242 N N . LEU B 1 12 ? -13.883 19.359 5.242 1 62.62 12 LEU B N 1
ATOM 2243 C CA . LEU B 1 12 ? -12.828 19.375 6.246 1 62.62 12 LEU B CA 1
ATOM 2244 C C . LEU B 1 12 ? -12.961 18.188 7.195 1 62.62 12 LEU B C 1
ATOM 2246 O O . LEU B 1 12 ? -11.953 17.672 7.684 1 62.62 12 LEU B O 1
ATOM 2250 N N . GLN B 1 13 ? -14.125 17.781 7.293 1 58.56 13 GLN B N 1
ATOM 2251 C CA . GLN B 1 13 ? -14.367 16.578 8.078 1 58.56 13 GLN B CA 1
ATOM 2252 C C . GLN B 1 13 ? -13.812 15.344 7.371 1 58.56 13 GLN B C 1
ATOM 2254 O O . GLN B 1 13 ? -13.438 14.367 8.023 1 58.56 13 GLN B O 1
ATOM 2259 N N . LEU B 1 14 ? -13.711 15.539 6.16 1 61 14 LEU B N 1
ATOM 2260 C CA . LEU B 1 14 ? -13.188 14.414 5.383 1 61 14 LEU B CA 1
ATOM 2261 C C . LEU B 1 14 ? -11.695 14.227 5.641 1 61 14 LEU B C 1
ATOM 2263 O O . LEU B 1 14 ? -11.188 13.102 5.562 1 61 14 LEU B O 1
ATOM 2267 N N . LEU B 1 15 ? -11.109 15.266 5.938 1 69.12 15 LEU B N 1
ATOM 2268 C CA . LEU B 1 15 ? -9.695 15.141 6.273 1 69.12 15 LEU B CA 1
ATOM 2269 C C . LEU B 1 15 ? -9.508 14.266 7.512 1 69.12 15 LEU B C 1
ATOM 2271 O O . LEU B 1 15 ? -8.57 13.469 7.574 1 69.12 15 LEU B O 1
ATOM 2275 N N . SER B 1 16 ? -10.5 14.336 8.32 1 64.69 16 SER B N 1
ATOM 2276 C CA . SER B 1 16 ? -10.422 13.578 9.57 1 64.69 16 SER B CA 1
ATOM 2277 C C . SER B 1 16 ? -10.852 12.133 9.359 1 64.69 16 SER B C 1
ATOM 2279 O O . SER B 1 16 ? -10.469 11.25 10.125 1 64.69 16 SER B O 1
ATOM 2281 N N . SER B 1 17 ? -11.562 12.016 8.352 1 66.44 17 SER B N 1
ATOM 2282 C CA . SER B 1 17 ? -12.164 10.703 8.156 1 66.44 17 SER B CA 1
ATOM 2283 C C . SER B 1 17 ? -11.266 9.805 7.309 1 66.44 17 SER B C 1
ATOM 2285 O O . SER B 1 17 ? -11.469 8.594 7.258 1 66.44 17 SER B O 1
ATOM 2287 N N . SER B 1 18 ? -10.32 10.406 6.754 1 73.88 18 SER B N 1
ATOM 2288 C CA . SER B 1 18 ? -9.445 9.609 5.902 1 73.88 18 SER B CA 1
ATOM 2289 C C . SER B 1 18 ? -8.484 8.758 6.734 1 73.88 18 SER B C 1
ATOM 2291 O O . SER B 1 18 ? -7.641 9.297 7.457 1 73.88 18 SER B O 1
ATOM 2293 N N . THR B 1 19 ? -8.906 7.469 6.793 1 82.88 19 THR B N 1
ATOM 2294 C CA . THR B 1 19 ? -8.07 6.59 7.598 1 82.88 19 THR B CA 1
ATOM 2295 C C . THR B 1 19 ? -7.219 5.691 6.707 1 82.88 19 THR B C 1
ATOM 2297 O O . THR B 1 19 ? -7.625 5.348 5.594 1 82.88 19 THR B O 1
ATOM 2300 N N . SER B 1 20 ? -6.031 5.492 7.199 1 91.38 20 SER B N 1
ATOM 2301 C CA . SER B 1 20 ? -5.078 4.629 6.508 1 91.38 20 SER B CA 1
ATOM 2302 C C . SER B 1 20 ? -5.504 3.166 6.582 1 91.38 20 SER B C 1
ATOM 2304 O O . SER B 1 20 ? -6.207 2.766 7.512 1 91.38 20 SER B O 1
ATOM 2306 N N . VAL B 1 21 ? -5.137 2.389 5.637 1 93.69 21 VAL B N 1
ATOM 2307 C CA . VAL B 1 21 ? -5.398 0.954 5.602 1 93.69 21 VAL B CA 1
ATOM 2308 C C . VAL B 1 21 ? -4.844 0.298 6.867 1 93.69 21 VAL B C 1
ATOM 2310 O O . VAL B 1 21 ? -5.414 -0.674 7.367 1 93.69 21 VAL B O 1
ATOM 2313 N N . LEU B 1 22 ? -3.801 0.841 7.441 1 94.75 22 LEU B N 1
ATOM 2314 C CA . LEU B 1 22 ? -3.123 0.267 8.602 1 94.75 22 LEU B CA 1
ATOM 2315 C C . LEU B 1 22 ? -3.967 0.434 9.859 1 94.75 22 LEU B C 1
ATOM 2317 O O . LEU B 1 22 ? -3.707 -0.214 10.875 1 94.75 22 LEU B O 1
ATOM 2321 N N . SER B 1 23 ? -5.012 1.312 9.734 1 92.12 23 SER B N 1
ATOM 2322 C CA . SER B 1 23 ? -5.902 1.504 10.875 1 92.12 23 SER B CA 1
ATOM 2323 C C . SER B 1 23 ? -6.785 0.281 11.102 1 92.12 23 SER B C 1
ATOM 2325 O O . SER B 1 23 ? -7.398 0.136 12.164 1 92.12 23 SER B O 1
ATOM 2327 N N . LYS B 1 24 ? -6.848 -0.623 10.117 1 91 24 LYS B N 1
ATOM 2328 C CA . LYS B 1 24 ? -7.684 -1.819 10.188 1 91 24 LYS B CA 1
ATOM 2329 C C . LYS B 1 24 ? -6.957 -2.951 10.914 1 91 24 LYS B C 1
ATOM 2331 O O . LYS B 1 24 ? -7.566 -3.969 11.25 1 91 24 LYS B O 1
ATOM 2336 N N . PHE B 1 25 ? -5.746 -2.758 11.188 1 92.31 25 PHE B N 1
ATOM 2337 C CA . PHE B 1 25 ? -4.926 -3.801 11.797 1 92.31 25 PHE B CA 1
ATOM 2338 C C . PHE B 1 25 ? -4.637 -3.482 13.258 1 92.31 25 PHE B C 1
ATOM 2340 O O . PHE B 1 25 ? -4.781 -2.336 13.688 1 92.31 25 PHE B O 1
ATOM 2347 N N . PRO B 1 26 ? -4.289 -4.535 13.992 1 93.38 26 PRO B N 1
ATOM 2348 C CA . PRO B 1 26 ? -3.914 -4.281 15.391 1 93.38 26 PRO B CA 1
ATOM 2349 C C . PRO B 1 26 ? -2.814 -3.23 15.516 1 93.38 26 PRO B C 1
ATOM 2351 O O . PRO B 1 26 ? -1.898 -3.184 14.695 1 93.38 26 PRO B O 1
ATOM 2354 N N . ALA B 1 27 ? -2.857 -2.422 16.531 1 93.44 27 ALA B N 1
ATOM 2355 C CA . ALA B 1 27 ? -2.01 -1.249 16.734 1 93.44 27 ALA B CA 1
ATOM 2356 C C . ALA B 1 27 ? -0.532 -1.628 16.703 1 93.44 27 ALA B C 1
ATOM 2358 O O . ALA B 1 27 ? 0.278 -0.94 16.078 1 93.44 27 ALA B O 1
ATOM 2359 N N . ASP B 1 28 ? -0.243 -2.711 17.344 1 94.31 28 ASP B N 1
ATOM 2360 C CA . ASP B 1 28 ? 1.156 -3.119 17.422 1 94.31 28 ASP B CA 1
ATOM 2361 C C . ASP B 1 28 ? 1.701 -3.506 16.047 1 94.31 28 ASP B C 1
ATOM 2363 O O . ASP B 1 28 ? 2.832 -3.156 15.703 1 94.31 28 ASP B O 1
ATOM 2367 N N . ASP B 1 29 ? 0.967 -4.219 15.336 1 94.38 29 ASP B N 1
ATOM 2368 C CA . ASP B 1 29 ? 1.388 -4.637 14 1 94.38 29 ASP B CA 1
ATOM 2369 C C . ASP B 1 29 ? 1.536 -3.438 13.07 1 94.38 29 ASP B C 1
ATOM 2371 O O . ASP B 1 29 ? 2.512 -3.344 12.32 1 94.38 29 ASP B O 1
ATOM 2375 N N . SER B 1 30 ? 0.569 -2.543 13.125 1 95.81 30 SER B N 1
ATOM 2376 C CA . SER B 1 30 ? 0.623 -1.341 12.305 1 95.81 30 SER B CA 1
ATOM 2377 C C . SER B 1 30 ? 1.835 -0.484 12.648 1 95.81 30 SER B C 1
ATOM 2379 O O . SER B 1 30 ? 2.504 0.049 11.766 1 95.81 30 SER B O 1
ATOM 2381 N N . ARG B 1 31 ? 2.043 -0.368 13.898 1 95.81 31 ARG B N 1
ATOM 2382 C CA . ARG B 1 31 ? 3.199 0.391 14.367 1 95.81 31 ARG B CA 1
ATOM 2383 C C . ARG B 1 31 ? 4.496 -0.203 13.828 1 95.81 31 ARG B C 1
ATOM 2385 O O . ARG B 1 31 ? 5.359 0.525 13.336 1 95.81 31 ARG B O 1
ATOM 2392 N N . ASN B 1 32 ? 4.594 -1.486 13.898 1 94.38 32 ASN B N 1
ATOM 2393 C CA . ASN B 1 32 ? 5.797 -2.166 13.422 1 94.38 32 ASN B CA 1
ATOM 2394 C C . ASN B 1 32 ? 6.008 -1.947 11.93 1 94.38 32 ASN B C 1
ATOM 2396 O O . ASN B 1 32 ? 7.137 -1.757 11.477 1 94.38 32 ASN B O 1
ATOM 2400 N N . VAL B 1 33 ? 4.973 -1.986 11.203 1 96.62 33 VAL B N 1
ATOM 2401 C CA . VAL B 1 33 ? 5.043 -1.755 9.766 1 96.62 33 VAL B CA 1
ATOM 2402 C C . VAL B 1 33 ? 5.559 -0.343 9.492 1 96.62 33 VAL B C 1
ATOM 2404 O O . VAL B 1 33 ? 6.477 -0.154 8.695 1 96.62 33 VAL B O 1
ATOM 2407 N N . VAL B 1 34 ? 5.008 0.584 10.211 1 97.5 34 VAL B N 1
ATOM 2408 C CA . VAL B 1 34 ? 5.371 1.983 10.008 1 97.5 34 VAL B CA 1
ATOM 2409 C C . VAL B 1 34 ? 6.852 2.186 10.32 1 97.5 34 VAL B C 1
ATOM 2411 O O . VAL B 1 34 ? 7.586 2.779 9.531 1 97.5 34 VAL B O 1
ATOM 2414 N N . ILE B 1 35 ? 7.258 1.69 11.422 1 95.5 35 ILE B N 1
ATOM 2415 C CA . ILE B 1 35 ? 8.633 1.875 11.867 1 95.5 35 ILE B CA 1
ATOM 2416 C C . ILE B 1 35 ? 9.594 1.307 10.828 1 95.5 35 ILE B C 1
ATOM 2418 O O . ILE B 1 35 ? 10.555 1.972 10.43 1 95.5 35 ILE B O 1
ATOM 2422 N N . SER B 1 36 ? 9.305 0.147 10.32 1 93.56 36 SER B N 1
ATOM 2423 C CA . SER B 1 36 ? 10.188 -0.542 9.383 1 93.56 36 SER B CA 1
ATOM 2424 C C . SER B 1 36 ? 10.258 0.192 8.047 1 93.56 36 SER B C 1
ATOM 2426 O O . SER B 1 36 ? 11.344 0.33 7.465 1 93.56 36 SER B O 1
ATOM 2428 N N . VAL B 1 37 ? 9.203 0.688 7.602 1 95.25 37 VAL B N 1
ATOM 2429 C CA . VAL B 1 37 ? 9.117 1.272 6.266 1 95.25 37 VAL B CA 1
ATOM 2430 C C . VAL B 1 37 ? 9.648 2.705 6.293 1 95.25 37 VAL B C 1
ATOM 2432 O O . VAL B 1 37 ? 10.477 3.08 5.465 1 95.25 37 VAL B O 1
ATOM 2435 N N . VAL B 1 38 ? 9.227 3.465 7.258 1 95.94 38 VAL B N 1
ATOM 2436 C CA . VAL B 1 38 ? 9.516 4.895 7.309 1 95.94 38 VAL B CA 1
ATOM 2437 C C . VAL B 1 38 ? 11.008 5.109 7.555 1 95.94 38 VAL B C 1
ATOM 2439 O O . VAL B 1 38 ? 11.609 6.027 6.992 1 95.94 38 VAL B O 1
ATOM 2442 N N . ARG B 1 39 ? 11.516 4.293 8.383 1 92.44 39 ARG B N 1
ATOM 2443 C CA . ARG B 1 39 ? 12.945 4.402 8.672 1 92.44 39 ARG B CA 1
ATOM 2444 C C . ARG B 1 39 ? 13.766 4.301 7.395 1 92.44 39 ARG B C 1
ATOM 2446 O O . ARG B 1 39 ? 14.719 5.066 7.195 1 92.44 39 ARG B O 1
ATOM 2453 N N . ASN B 1 40 ? 13.43 3.424 6.523 1 91.88 40 ASN B N 1
ATOM 2454 C CA . ASN B 1 40 ? 14.156 3.223 5.273 1 91.88 40 ASN B CA 1
ATOM 2455 C C . ASN B 1 40 ? 13.977 4.406 4.324 1 91.88 40 ASN B C 1
ATOM 2457 O O . ASN B 1 40 ? 14.93 4.836 3.676 1 91.88 40 ASN B O 1
ATOM 2461 N N . VAL B 1 41 ? 12.828 4.934 4.266 1 92.25 41 VAL B N 1
ATOM 2462 C CA . VAL B 1 41 ? 12.547 6.062 3.385 1 92.25 41 VAL B CA 1
ATOM 2463 C C . VAL B 1 41 ? 13.258 7.309 3.898 1 92.25 41 VAL B C 1
ATOM 2465 O O . VAL B 1 41 ? 13.844 8.062 3.115 1 92.25 41 VAL B O 1
ATOM 2468 N N . ALA B 1 42 ? 13.203 7.5 5.211 1 92 42 ALA B N 1
ATOM 2469 C CA . ALA B 1 42 ? 13.805 8.68 5.832 1 92 42 ALA B CA 1
ATOM 2470 C C . ALA B 1 42 ? 15.328 8.648 5.703 1 92 42 ALA B C 1
ATOM 2472 O O . ALA B 1 42 ? 15.969 9.703 5.652 1 92 42 ALA B O 1
ATOM 2473 N N . SER B 1 43 ? 15.852 7.465 5.668 1 86.5 43 SER B N 1
ATOM 2474 C CA . SER B 1 43 ? 17.312 7.336 5.582 1 86.5 43 SER B CA 1
ATOM 2475 C C . SER B 1 43 ? 17.828 7.875 4.258 1 86.5 43 SER B C 1
ATOM 2477 O O . SER B 1 43 ? 19 8.258 4.156 1 86.5 43 SER B O 1
ATOM 2479 N N . SER B 1 44 ? 17.031 7.93 3.275 1 80.62 44 SER B N 1
ATOM 2480 C CA . SER B 1 44 ? 17.453 8.422 1.963 1 80.62 44 SER B CA 1
ATOM 2481 C C . SER B 1 44 ? 17.375 9.938 1.891 1 80.62 44 SER B C 1
ATOM 2483 O O . SER B 1 44 ? 17.875 10.547 0.945 1 80.62 44 SER B O 1
ATOM 2485 N N . LEU B 1 45 ? 16.766 10.633 2.799 1 79.44 45 LEU B N 1
ATOM 2486 C CA . LEU B 1 45 ? 16.5 12.07 2.76 1 79.44 45 LEU B CA 1
ATOM 2487 C C . LEU B 1 45 ? 17.781 12.852 3.062 1 79.44 45 LEU B C 1
ATOM 2489 O O . LEU B 1 45 ? 17.906 14.016 2.658 1 79.44 45 LEU B O 1
ATOM 2493 N N . GLY B 1 46 ? 18.797 12.273 3.588 1 69.25 46 GLY B N 1
ATOM 2494 C CA . GLY B 1 46 ? 20.047 12.969 3.889 1 69.25 46 GLY B CA 1
ATOM 2495 C C . GLY B 1 46 ? 19.891 14.016 4.977 1 69.25 46 GLY B C 1
ATOM 2496 O O . GLY B 1 46 ? 20.625 15.016 4.988 1 69.25 46 GLY B O 1
ATOM 2497 N N . ILE B 1 47 ? 18.875 13.977 5.723 1 62.06 47 ILE B N 1
ATOM 2498 C CA . ILE B 1 47 ? 18.641 15.008 6.727 1 62.06 47 ILE B CA 1
ATOM 2499 C C . ILE B 1 47 ? 19.734 14.969 7.777 1 62.06 47 ILE B C 1
ATOM 2501 O O . ILE B 1 47 ? 20.141 16.016 8.305 1 62.06 47 ILE B O 1
ATOM 2505 N N . LEU B 1 48 ? 20.25 13.82 8.062 1 58.03 48 LEU B N 1
ATOM 2506 C CA . LEU B 1 48 ? 21.266 13.711 9.102 1 58.03 48 LEU B CA 1
ATOM 2507 C C . LEU B 1 48 ? 22.656 13.969 8.539 1 58.03 48 LEU B C 1
ATOM 2509 O O . LEU B 1 48 ? 23.656 13.469 9.07 1 58.03 48 LEU B O 1
ATOM 2513 N N . GLY B 1 49 ? 22.781 14.844 7.664 1 58.72 49 GLY B N 1
ATOM 2514 C CA . GLY B 1 49 ? 24.109 15.281 7.246 1 58.72 49 GLY B CA 1
ATOM 2515 C C . GLY B 1 49 ? 24.609 14.57 6.004 1 58.72 49 GLY B C 1
ATOM 2516 O O . GLY B 1 49 ? 25.641 14.945 5.438 1 58.72 49 GLY B O 1
ATOM 2517 N N . SER B 1 50 ? 24.031 13.508 5.797 1 61.97 50 SER B N 1
ATOM 2518 C CA . SER B 1 50 ? 24.5 12.82 4.598 1 61.97 50 SER B CA 1
ATOM 2519 C C . SER B 1 50 ? 23.812 13.352 3.348 1 61.97 50 SER B C 1
ATOM 2521 O O . SER B 1 50 ? 22.797 14.055 3.443 1 61.97 50 SER B O 1
ATOM 2523 N N . GLU B 1 51 ? 24.5 13.32 2.316 1 69.56 51 GLU B N 1
ATOM 2524 C CA . GLU B 1 51 ? 23.969 13.758 1.03 1 69.56 51 GLU B CA 1
ATOM 2525 C C . GLU B 1 51 ? 22.672 13.031 0.697 1 69.56 51 GLU B C 1
ATOM 2527 O O . GLU B 1 51 ? 22.531 11.836 0.957 1 69.56 51 GLU B O 1
ATOM 2532 N N . ALA B 1 52 ? 21.641 13.883 0.382 1 75.06 52 ALA B N 1
ATOM 2533 C CA . ALA B 1 52 ? 20.359 13.32 -0.064 1 75.06 52 ALA B CA 1
ATOM 2534 C C . ALA B 1 52 ? 20.562 12.336 -1.208 1 75.06 52 ALA B C 1
ATOM 2536 O O . ALA B 1 52 ? 21.391 12.562 -2.094 1 75.06 52 ALA B O 1
ATOM 2537 N N . LYS B 1 53 ? 20.078 11.164 -1.044 1 81.62 53 LYS B N 1
ATOM 2538 C CA . LYS B 1 53 ? 20.141 10.141 -2.084 1 81.62 53 LYS B CA 1
ATOM 2539 C C . LYS B 1 53 ? 18.859 10.156 -2.93 1 81.62 53 LYS B C 1
ATOM 2541 O O . LYS B 1 53 ? 17.812 10.586 -2.465 1 81.62 53 LYS B O 1
ATOM 2546 N N . PRO B 1 54 ? 19.141 9.812 -4.145 1 85.31 54 PRO B N 1
ATOM 2547 C CA . PRO B 1 54 ? 17.938 9.703 -4.973 1 85.31 54 PRO B CA 1
ATOM 2548 C C . PRO B 1 54 ? 16.891 8.766 -4.375 1 85.31 54 PRO B C 1
ATOM 2550 O O . PRO B 1 54 ? 17.25 7.781 -3.719 1 85.31 54 PRO B O 1
ATOM 2553 N N . SER B 1 55 ? 15.672 9.086 -4.594 1 86.31 55 SER B N 1
ATOM 2554 C CA . SER B 1 55 ? 14.578 8.328 -4.004 1 86.31 55 SER B CA 1
ATOM 2555 C C . SER B 1 55 ? 14.539 6.898 -4.543 1 86.31 55 SER B C 1
ATOM 2557 O O . SER B 1 55 ? 14.758 6.676 -5.738 1 86.31 55 SER B O 1
ATOM 2559 N N . LEU B 1 56 ? 14.281 6.016 -3.684 1 85.75 56 LEU B N 1
ATOM 2560 C CA . LEU B 1 56 ? 14.094 4.613 -4.055 1 85.75 56 LEU B CA 1
ATOM 2561 C C . LEU B 1 56 ? 12.75 4.41 -4.742 1 85.75 56 LEU B C 1
ATOM 2563 O O . LEU B 1 56 ? 12.562 3.43 -5.469 1 85.75 56 LEU B O 1
ATOM 2567 N N . LEU B 1 57 ? 11.859 5.352 -4.477 1 90.44 57 LEU B N 1
ATOM 2568 C CA . LEU B 1 57 ? 10.508 5.266 -5.023 1 90.44 57 LEU B CA 1
ATOM 2569 C C . LEU B 1 57 ? 10.43 5.953 -6.383 1 90.44 57 LEU B C 1
ATOM 2571 O O . LEU B 1 57 ? 10.953 7.055 -6.555 1 90.44 57 LEU B O 1
ATOM 2575 N N . LYS B 1 58 ? 9.75 5.281 -7.312 1 88.31 58 LYS B N 1
ATOM 2576 C CA . LYS B 1 58 ? 9.742 5.84 -8.664 1 88.31 58 LYS B CA 1
ATOM 2577 C C . LYS B 1 58 ? 8.328 5.949 -9.211 1 88.31 58 LYS B C 1
ATOM 2579 O O . LYS B 1 58 ? 8 6.906 -9.914 1 88.31 58 LYS B O 1
ATOM 2584 N N . THR B 1 59 ? 7.5 5.062 -8.82 1 92.06 59 THR B N 1
ATOM 2585 C CA . THR B 1 59 ? 6.199 4.98 -9.484 1 92.06 59 THR B CA 1
ATOM 2586 C C . THR B 1 59 ? 5.094 5.484 -8.562 1 92.06 59 THR B C 1
ATOM 2588 O O . THR B 1 59 ? 5.273 5.551 -7.344 1 92.06 59 THR B O 1
ATOM 2591 N N . ASP B 1 60 ? 3.98 5.805 -9.18 1 93.88 60 ASP B N 1
ATOM 2592 C CA . ASP B 1 60 ? 2.814 6.25 -8.422 1 93.88 60 ASP B CA 1
ATOM 2593 C C . ASP B 1 60 ? 2.338 5.164 -7.457 1 93.88 60 ASP B C 1
ATOM 2595 O O . ASP B 1 60 ? 1.907 5.461 -6.34 1 93.88 60 ASP B O 1
ATOM 2599 N N . LYS B 1 61 ? 2.393 3.967 -7.93 1 92.5 61 LYS B N 1
ATOM 2600 C CA . LYS B 1 61 ? 1.967 2.848 -7.094 1 92.5 61 LYS B CA 1
ATOM 2601 C C . LYS B 1 61 ? 2.799 2.768 -5.816 1 92.5 61 LYS B C 1
ATOM 2603 O O . LYS B 1 61 ? 2.252 2.615 -4.723 1 92.5 61 LYS B O 1
ATOM 2608 N N . GLU B 1 62 ? 4.035 2.941 -6.008 1 94.31 62 GLU B N 1
ATOM 2609 C CA . GLU B 1 62 ? 4.945 2.883 -4.867 1 94.31 62 GLU B CA 1
ATOM 2610 C C . GLU B 1 62 ? 4.699 4.039 -3.904 1 94.31 62 GLU B C 1
ATOM 2612 O O . GLU B 1 62 ? 4.633 3.836 -2.689 1 94.31 62 GLU B O 1
ATOM 2617 N N . ILE B 1 63 ? 4.547 5.184 -4.465 1 95.94 63 ILE B N 1
ATOM 2618 C CA . ILE B 1 63 ? 4.355 6.387 -3.658 1 95.94 63 ILE B CA 1
ATOM 2619 C C . ILE B 1 63 ? 3.029 6.297 -2.908 1 95.94 63 ILE B C 1
ATOM 2621 O O . ILE B 1 63 ? 2.967 6.578 -1.708 1 95.94 63 ILE B O 1
ATOM 2625 N N . SER B 1 64 ? 2.008 5.891 -3.576 1 95.62 64 SER B N 1
ATOM 2626 C CA . SER B 1 64 ? 0.7 5.75 -2.947 1 95.62 64 SER B CA 1
ATOM 2627 C C . SER B 1 64 ? 0.74 4.742 -1.803 1 95.62 64 SER B C 1
ATOM 2629 O O . SER B 1 64 ? 0.103 4.945 -0.767 1 95.62 64 SER B O 1
ATOM 2631 N N . TRP B 1 65 ? 1.452 3.734 -2.021 1 96.81 65 TRP B N 1
ATOM 2632 C CA . TRP B 1 65 ? 1.575 2.703 -0.996 1 96.81 65 TRP B CA 1
ATOM 2633 C C . TRP B 1 65 ? 2.264 3.252 0.248 1 96.81 65 TRP B C 1
ATOM 2635 O O . TRP B 1 65 ? 1.787 3.055 1.368 1 96.81 65 TRP B O 1
ATOM 2645 N N . ILE B 1 66 ? 3.33 3.967 0.048 1 96.75 66 ILE B N 1
ATOM 2646 C CA . ILE B 1 66 ? 4.117 4.504 1.152 1 96.75 66 ILE B CA 1
ATOM 2647 C C . ILE B 1 66 ? 3.324 5.594 1.87 1 96.75 66 ILE B C 1
ATOM 2649 O O . ILE B 1 66 ? 3.422 5.742 3.09 1 96.75 66 ILE B O 1
ATOM 2653 N N . MET B 1 67 ? 2.602 6.293 1.145 1 96.88 67 MET B N 1
ATOM 2654 C CA . MET B 1 67 ? 1.837 7.387 1.736 1 96.88 67 MET B CA 1
ATOM 2655 C C . MET B 1 67 ? 0.798 6.855 2.719 1 96.88 67 MET B C 1
ATOM 2657 O O . MET B 1 67 ? 0.486 7.512 3.713 1 96.88 67 MET B O 1
ATOM 2661 N N . GLU B 1 68 ? 0.279 5.66 2.465 1 96.56 68 GLU B N 1
ATOM 2662 C CA . GLU B 1 68 ? -0.621 5.031 3.426 1 96.56 68 GLU B CA 1
ATOM 2663 C C . GLU B 1 68 ? 0.094 4.742 4.742 1 96.56 68 GLU B C 1
ATOM 2665 O O . GLU B 1 68 ? -0.493 4.887 5.82 1 96.56 68 GLU B O 1
ATOM 2670 N N . VAL B 1 69 ? 1.307 4.383 4.598 1 97.38 69 VAL B N 1
ATOM 2671 C CA . VAL B 1 69 ? 2.107 4.066 5.773 1 97.38 69 VAL B CA 1
ATOM 2672 C C . VAL B 1 69 ? 2.432 5.348 6.539 1 97.38 69 VAL B C 1
ATOM 2674 O O . VAL B 1 69 ? 2.266 5.41 7.762 1 97.38 69 VAL B O 1
ATOM 2677 N N . ILE B 1 70 ? 2.797 6.352 5.828 1 97.56 70 ILE B N 1
ATOM 2678 C CA . ILE B 1 70 ? 3.17 7.621 6.438 1 97.56 70 ILE B CA 1
ATOM 2679 C C . ILE B 1 70 ? 1.949 8.25 7.109 1 97.56 70 ILE B C 1
ATOM 2681 O O . ILE B 1 70 ? 2.049 8.781 8.219 1 97.56 70 ILE B O 1
ATOM 2685 N N . SER B 1 71 ? 0.877 8.188 6.41 1 96.62 71 SER B N 1
ATOM 2686 C CA . SER B 1 71 ? -0.352 8.734 6.98 1 96.62 71 SER B CA 1
ATOM 2687 C C . SER B 1 71 ? -0.651 8.109 8.344 1 96.62 71 SER B C 1
ATOM 2689 O O . SER B 1 71 ? -0.97 8.82 9.297 1 96.62 71 SER B O 1
ATOM 2691 N N . HIS B 1 72 ? -0.563 6.816 8.445 1 96.25 72 HIS B N 1
ATOM 2692 C CA . HIS B 1 72 ? -0.764 6.148 9.727 1 96.25 72 HIS B CA 1
ATOM 2693 C C . HIS B 1 72 ? 0.312 6.547 10.727 1 96.25 72 HIS B C 1
ATOM 2695 O O . HIS B 1 72 ? 0.026 6.719 11.914 1 96.25 72 HIS B O 1
ATOM 2701 N N . GLY B 1 73 ? 1.506 6.668 10.258 1 97.12 73 GLY B N 1
ATOM 2702 C CA . GLY B 1 73 ? 2.611 7.07 11.109 1 97.12 73 GLY B CA 1
ATOM 2703 C C . GLY B 1 73 ? 2.381 8.406 11.797 1 97.12 73 GLY B C 1
ATOM 2704 O O . GLY B 1 73 ? 2.748 8.586 12.961 1 97.12 73 GLY B O 1
ATOM 2705 N N . LEU B 1 74 ? 1.772 9.25 11.109 1 96.12 74 LEU B N 1
ATOM 2706 C CA . LEU B 1 74 ? 1.5 10.578 11.633 1 96.12 74 LEU B CA 1
ATOM 2707 C C . LEU B 1 74 ? 0.433 10.531 12.727 1 96.12 74 LEU B C 1
ATOM 2709 O O . LEU B 1 74 ? 0.275 11.484 13.492 1 96.12 74 LEU B O 1
ATOM 2713 N N . SER B 1 75 ? -0.253 9.453 12.82 1 93.19 75 SER B N 1
ATOM 2714 C CA . SER B 1 75 ? -1.331 9.305 13.789 1 93.19 75 SER B CA 1
ATOM 2715 C C . SER B 1 75 ? -0.901 8.43 14.961 1 93.19 75 SER B C 1
ATOM 2717 O O . SER B 1 75 ? -1.7 8.148 15.859 1 93.19 75 SER B O 1
ATOM 2719 N N . LEU B 1 76 ? 0.313 7.973 14.977 1 94.06 76 LEU B N 1
ATOM 2720 C CA . LEU B 1 76 ? 0.821 7.129 16.047 1 94.06 76 LEU B CA 1
ATOM 2721 C C . LEU B 1 76 ? 0.825 7.883 17.375 1 94.06 76 LEU B C 1
ATOM 2723 O O . LEU B 1 76 ? 0.788 9.117 17.406 1 94.06 76 LEU B O 1
ATOM 2727 N N . PRO B 1 77 ? 0.812 7.105 18.516 1 91.69 77 PRO B N 1
ATOM 2728 C CA . PRO B 1 77 ? 0.969 7.777 19.812 1 91.69 77 PRO B CA 1
ATOM 2729 C C . PRO B 1 77 ? 2.25 8.609 19.891 1 91.69 77 PRO B C 1
ATOM 2731 O O . PRO B 1 77 ? 3.252 8.266 19.25 1 91.69 77 PRO B O 1
ATOM 2734 N N . LEU B 1 78 ? 2.221 9.633 20.672 1 91.5 78 LEU B N 1
ATOM 2735 C CA . LEU B 1 78 ? 3.32 10.586 20.734 1 91.5 78 LEU B CA 1
ATOM 2736 C C . LEU B 1 78 ? 4.57 9.945 21.328 1 91.5 78 LEU B C 1
ATOM 2738 O O . LEU B 1 78 ? 5.672 10.477 21.188 1 91.5 78 LEU B O 1
ATOM 2742 N N . SER B 1 79 ? 4.406 8.812 21.984 1 89.94 79 SER B N 1
ATOM 2743 C CA . SER B 1 79 ? 5.547 8.047 22.484 1 89.94 79 SER B CA 1
ATOM 2744 C C . SER B 1 79 ? 6.453 7.598 21.344 1 89.94 79 SER B C 1
ATOM 2746 O O . SER B 1 79 ? 7.641 7.348 21.562 1 89.94 79 SER B O 1
ATOM 2748 N N . GLU B 1 80 ? 5.863 7.523 20.141 1 93.38 80 GLU B N 1
ATOM 2749 C CA . GLU B 1 80 ? 6.641 7.164 18.953 1 93.38 80 GLU B CA 1
ATOM 2750 C C . GLU B 1 80 ? 7.156 8.406 18.234 1 93.38 80 GLU B C 1
ATOM 2752 O O . GLU B 1 80 ? 6.996 8.539 17.031 1 93.38 80 GLU B O 1
ATOM 2757 N N . HIS B 1 81 ? 7.824 9.195 18.906 1 94.12 81 HIS B N 1
ATOM 2758 C CA . HIS B 1 81 ? 8.203 10.531 18.438 1 94.12 81 HIS B CA 1
ATOM 2759 C C . HIS B 1 81 ? 9.148 10.445 17.25 1 94.12 81 HIS B C 1
ATOM 2761 O O . HIS B 1 81 ? 8.984 11.172 16.266 1 94.12 81 HIS B O 1
ATOM 2767 N N . GLU B 1 82 ? 10.109 9.586 17.406 1 95.31 82 GLU B N 1
ATOM 2768 C CA . GLU B 1 82 ? 11.117 9.492 16.344 1 95.31 82 GLU B CA 1
ATOM 2769 C C . GLU B 1 82 ? 10.484 9.086 15.016 1 95.31 82 GLU B C 1
ATOM 2771 O O . GLU B 1 82 ? 10.844 9.625 13.969 1 95.31 82 GLU B O 1
ATOM 2776 N N . THR B 1 83 ? 9.617 8.164 15.055 1 96.56 83 THR B N 1
ATOM 2777 C CA . THR B 1 83 ? 8.922 7.719 13.852 1 96.56 83 THR B CA 1
ATOM 2778 C C . THR B 1 83 ? 8.07 8.844 13.273 1 96.56 83 THR B C 1
ATOM 2780 O O . THR B 1 83 ? 8.055 9.062 12.062 1 96.56 83 THR B O 1
ATOM 2783 N N . ILE B 1 84 ? 7.375 9.531 14.117 1 97.31 84 ILE B N 1
ATOM 2784 C CA . ILE B 1 84 ? 6.551 10.656 13.688 1 97.31 84 ILE B CA 1
ATOM 2785 C C . ILE B 1 84 ? 7.43 11.727 13.047 1 97.31 84 ILE B C 1
ATOM 2787 O O . ILE B 1 84 ? 7.086 12.266 11.984 1 97.31 84 ILE B O 1
ATOM 2791 N N . LYS B 1 85 ? 8.477 11.945 13.688 1 97.25 85 LYS B N 1
ATOM 2792 C CA . LYS B 1 85 ? 9.438 12.914 13.172 1 97.25 85 LYS B CA 1
ATOM 2793 C C . LYS B 1 85 ? 9.891 12.539 11.766 1 97.25 85 LYS B C 1
ATOM 2795 O O . LYS B 1 85 ? 9.953 13.391 10.883 1 97.25 85 LYS B O 1
ATOM 2800 N N . ASP B 1 86 ? 10.203 11.336 11.578 1 96.88 86 ASP B N 1
ATOM 2801 C CA . ASP B 1 86 ? 10.617 10.859 10.258 1 96.88 86 ASP B CA 1
ATOM 2802 C C . ASP B 1 86 ? 9.508 11.07 9.227 1 96.88 86 ASP B C 1
ATOM 2804 O O . ASP B 1 86 ? 9.773 11.484 8.102 1 96.88 86 ASP B O 1
ATOM 2808 N N . CYS B 1 87 ? 8.312 10.75 9.586 1 97.94 87 CYS B N 1
ATOM 2809 C CA . CYS B 1 87 ? 7.176 10.961 8.695 1 97.94 87 CYS B CA 1
ATOM 2810 C C . CYS B 1 87 ? 7.07 12.422 8.281 1 97.94 87 CYS B C 1
ATOM 2812 O O . CYS B 1 87 ? 6.887 12.727 7.105 1 97.94 87 CYS B O 1
ATOM 2814 N N . VAL B 1 88 ? 7.219 13.266 9.25 1 97.94 88 VAL B N 1
ATOM 2815 C CA . VAL B 1 88 ? 7.125 14.695 9.008 1 97.94 88 VAL B CA 1
ATOM 2816 C C . VAL B 1 88 ? 8.25 15.133 8.07 1 97.94 88 VAL B C 1
ATOM 2818 O O . VAL B 1 88 ? 8.016 15.867 7.105 1 97.94 88 VAL B O 1
ATOM 2821 N N . ASN B 1 89 ? 9.398 14.656 8.344 1 96.56 89 ASN B N 1
ATOM 2822 C CA . ASN B 1 89 ? 10.555 15.016 7.527 1 96.56 89 ASN B CA 1
ATOM 2823 C C . ASN B 1 89 ? 10.367 14.586 6.078 1 96.56 89 ASN B C 1
ATOM 2825 O O . ASN B 1 89 ? 10.688 15.336 5.152 1 96.56 89 ASN B O 1
ATOM 2829 N N . ILE B 1 90 ? 9.875 13.469 5.855 1 96.81 90 ILE B N 1
ATOM 2830 C CA . ILE B 1 90 ? 9.648 12.961 4.508 1 96.81 90 ILE B CA 1
ATOM 2831 C C . ILE B 1 90 ? 8.688 13.883 3.762 1 96.81 90 ILE B C 1
ATOM 2833 O O . ILE B 1 90 ? 8.992 14.352 2.662 1 96.81 90 ILE B O 1
ATOM 2837 N N . TYR B 1 91 ? 7.578 14.164 4.379 1 97.62 91 TYR B N 1
ATOM 2838 C CA . TYR B 1 91 ? 6.555 14.969 3.721 1 97.62 91 TYR B CA 1
ATOM 2839 C C . TYR B 1 91 ? 7.043 16.406 3.51 1 97.62 91 TYR B C 1
ATOM 2841 O O . TYR B 1 91 ? 6.754 17.016 2.48 1 97.62 91 TYR B O 1
ATOM 2849 N N . CYS B 1 92 ? 7.754 16.906 4.445 1 97 92 CYS B N 1
ATOM 2850 C CA . CYS B 1 92 ? 8.297 18.25 4.281 1 97 92 CYS B CA 1
ATOM 2851 C C . CYS B 1 92 ? 9.25 18.312 3.096 1 97 92 CYS B C 1
ATOM 2853 O O . CYS B 1 92 ? 9.234 19.281 2.332 1 97 92 CYS B O 1
ATOM 2855 N N . GLU B 1 93 ? 10.039 17.312 2.949 1 95.56 93 GLU B N 1
ATOM 2856 C CA . GLU B 1 93 ? 10.945 17.266 1.805 1 95.56 93 GLU B CA 1
ATOM 2857 C C . GLU B 1 93 ? 10.18 17.094 0.499 1 95.56 93 GLU B C 1
ATOM 2859 O O . GLU B 1 93 ? 10.508 17.703 -0.515 1 95.56 93 GLU B O 1
ATOM 2864 N N . TRP B 1 94 ? 9.188 16.25 0.528 1 96.75 94 TRP B N 1
ATOM 2865 C CA . TRP B 1 94 ? 8.398 16 -0.677 1 96.75 94 TRP B CA 1
ATOM 2866 C C . TRP B 1 94 ? 7.668 17.266 -1.128 1 96.75 94 TRP B C 1
ATOM 2868 O O . TRP B 1 94 ? 7.484 17.484 -2.326 1 96.75 94 TRP B O 1
ATOM 2878 N N . LEU B 1 95 ? 7.277 18.141 -0.236 1 97.19 95 LEU B N 1
ATOM 2879 C CA . LEU B 1 95 ? 6.59 19.375 -0.562 1 97.19 95 LEU B CA 1
ATOM 2880 C C . LEU B 1 95 ? 7.508 20.328 -1.336 1 97.19 95 LEU B C 1
ATOM 2882 O O . LEU B 1 95 ? 7.039 21.266 -1.968 1 97.19 95 LEU B O 1
ATOM 2886 N N . SER B 1 96 ? 8.797 20.031 -1.335 1 95.06 96 SER B N 1
ATOM 2887 C CA . SER B 1 96 ? 9.742 20.859 -2.094 1 95.06 96 SER B CA 1
ATOM 2888 C C . SER B 1 96 ? 9.516 20.703 -3.594 1 95.06 96 SER B C 1
ATOM 2890 O O . SER B 1 96 ? 10.023 21.5 -4.383 1 95.06 96 SER B O 1
ATOM 2892 N N . ALA B 1 97 ? 8.75 19.75 -3.936 1 96.44 97 ALA B N 1
ATOM 2893 C CA . ALA B 1 97 ? 8.43 19.562 -5.348 1 96.44 97 ALA B CA 1
ATOM 2894 C C . ALA B 1 97 ? 7.699 20.781 -5.914 1 96.44 97 ALA B C 1
ATOM 2896 O O . ALA B 1 97 ? 7.68 20.984 -7.129 1 96.44 97 ALA B O 1
ATOM 2897 N N . LEU B 1 98 ? 7.059 21.547 -5.051 1 97.12 98 LEU B N 1
ATOM 2898 C CA . LEU B 1 98 ? 6.336 22.734 -5.48 1 97.12 98 LEU B CA 1
ATOM 2899 C C . LEU B 1 98 ? 7.281 23.938 -5.598 1 97.12 98 LEU B C 1
ATOM 2901 O O . LEU B 1 98 ? 6.879 25 -6.062 1 97.12 98 LEU B O 1
ATOM 2905 N N . LEU B 1 99 ? 8.492 23.719 -5.164 1 95.75 99 LEU B N 1
ATOM 2906 C CA . LEU B 1 99 ? 9.492 24.781 -5.184 1 95.75 99 LEU B CA 1
ATOM 2907 C C . LEU B 1 99 ? 10.336 24.703 -6.453 1 95.75 99 LEU B C 1
ATOM 2909 O O . LEU B 1 99 ? 10.359 23.672 -7.129 1 95.75 99 LEU B O 1
ATOM 2913 N N . PRO B 1 100 ? 10.977 25.781 -6.887 1 92.88 100 PRO B N 1
ATOM 2914 C CA . PRO B 1 100 ? 11.75 25.828 -8.125 1 92.88 100 PRO B CA 1
ATOM 2915 C C . PRO B 1 100 ? 12.883 24.797 -8.156 1 92.88 100 PRO B C 1
ATOM 2917 O O . PRO B 1 100 ? 13.242 24.297 -9.227 1 92.88 100 PRO B O 1
ATOM 2920 N N . ASN B 1 101 ? 13.484 24.469 -7.039 1 91 101 ASN B N 1
ATOM 2921 C CA . ASN B 1 101 ? 14.578 23.516 -6.961 1 91 101 ASN B CA 1
ATOM 2922 C C . ASN B 1 101 ? 14.258 22.375 -6.016 1 91 101 ASN B C 1
ATOM 2924 O O . ASN B 1 101 ? 14.734 22.328 -4.879 1 91 101 ASN B O 1
ATOM 2928 N N . PRO B 1 102 ? 13.516 21.375 -6.668 1 89.25 102 PRO B N 1
ATOM 2929 C CA . PRO B 1 102 ? 13.18 20.25 -5.797 1 89.25 102 PRO B CA 1
ATOM 2930 C C . PRO B 1 102 ? 14.406 19.438 -5.387 1 89.25 102 PRO B C 1
ATOM 2932 O O . PRO B 1 102 ? 15.359 19.328 -6.164 1 89.25 102 PRO B O 1
ATOM 2935 N N . LYS B 1 103 ? 14.328 18.938 -4.223 1 88 103 LYS B N 1
ATOM 2936 C CA . LYS B 1 103 ? 15.43 18.125 -3.705 1 88 103 LYS B CA 1
ATOM 2937 C C . LYS B 1 103 ? 15.539 16.797 -4.453 1 88 103 LYS B C 1
ATOM 2939 O O . LYS B 1 103 ? 14.555 16.312 -5.008 1 88 103 LYS B O 1
ATOM 2944 N N . THR B 1 104 ? 16.672 16.188 -4.449 1 87.44 104 THR B N 1
ATOM 2945 C CA . THR B 1 104 ? 16.953 14.961 -5.188 1 87.44 104 THR B CA 1
ATOM 2946 C C . THR B 1 104 ? 16.234 13.773 -4.551 1 87.44 104 THR B C 1
ATOM 2948 O O . THR B 1 104 ? 15.969 12.773 -5.219 1 87.44 104 THR B O 1
ATOM 2951 N N . CYS B 1 105 ? 15.852 13.945 -3.324 1 89.81 105 CYS B N 1
ATOM 2952 C CA . CYS B 1 105 ? 15.234 12.844 -2.598 1 89.81 105 CYS B CA 1
ATOM 2953 C C . CYS B 1 105 ? 13.742 12.75 -2.916 1 89.81 105 CYS B C 1
ATOM 2955 O O . CYS B 1 105 ? 13.078 11.797 -2.512 1 89.81 105 CYS B O 1
ATOM 2957 N N . VAL B 1 106 ? 13.297 13.703 -3.641 1 94 106 VAL B N 1
ATOM 2958 C CA . VAL B 1 106 ? 11.883 13.695 -3.998 1 94 106 VAL B CA 1
ATOM 2959 C C . VAL B 1 106 ? 11.648 12.75 -5.172 1 94 106 VAL B C 1
ATOM 2961 O O . VAL B 1 106 ? 12.305 12.867 -6.211 1 94 106 VAL B O 1
ATOM 2964 N N . PRO B 1 107 ? 10.766 11.82 -4.977 1 93.94 107 PRO B N 1
ATOM 2965 C CA . PRO B 1 107 ? 10.484 10.891 -6.07 1 93.94 107 PRO B CA 1
ATOM 2966 C C . PRO B 1 107 ? 10.062 11.594 -7.359 1 93.94 107 PRO B C 1
ATOM 2968 O O . PRO B 1 107 ? 9.375 12.617 -7.309 1 93.94 107 PRO B O 1
ATOM 2971 N N . GLU B 1 108 ? 10.375 11 -8.445 1 93.06 108 GLU B N 1
ATOM 2972 C CA . GLU B 1 108 ? 10.125 11.578 -9.766 1 93.06 108 GLU B CA 1
ATOM 2973 C C . GLU B 1 108 ? 8.625 11.781 -10 1 93.06 108 GLU B C 1
ATOM 2975 O O . GLU B 1 108 ? 8.219 12.805 -10.555 1 93.06 108 GLU B O 1
ATOM 2980 N N . SER B 1 109 ? 7.895 10.828 -9.625 1 95.12 109 SER B N 1
ATOM 2981 C CA . SER B 1 109 ? 6.449 10.922 -9.828 1 95.12 109 SER B CA 1
ATOM 2982 C C . SER B 1 109 ? 5.863 12.133 -9.109 1 95.12 109 SER B C 1
ATOM 2984 O O . SER B 1 109 ? 4.883 12.719 -9.57 1 95.12 109 SER B O 1
ATOM 2986 N N . ILE B 1 110 ? 6.422 12.516 -7.973 1 96.56 110 ILE B N 1
ATOM 2987 C CA . ILE B 1 110 ? 5.957 13.68 -7.223 1 96.56 110 ILE B CA 1
ATOM 2988 C C . ILE B 1 110 ? 6.391 14.953 -7.938 1 96.56 110 ILE B C 1
ATOM 2990 O O . ILE B 1 110 ? 5.637 15.93 -7.988 1 96.56 110 ILE B O 1
ATOM 2994 N N . ILE B 1 111 ? 7.562 14.938 -8.5 1 95.56 111 ILE B N 1
ATOM 2995 C CA . ILE B 1 111 ? 8.062 16.078 -9.258 1 95.56 111 ILE B CA 1
ATOM 2996 C C . ILE B 1 111 ? 7.195 16.297 -10.492 1 95.56 111 ILE B C 1
ATOM 2998 O O . ILE B 1 111 ? 6.918 17.438 -10.867 1 95.56 111 ILE B O 1
ATOM 3002 N N . ASP B 1 112 ? 6.785 15.211 -11.062 1 95.62 112 ASP B N 1
ATOM 3003 C CA . ASP B 1 112 ? 5.984 15.273 -12.281 1 95.62 112 ASP B CA 1
ATOM 3004 C C . ASP B 1 112 ? 4.582 15.805 -11.992 1 95.62 112 ASP B C 1
ATOM 3006 O O . ASP B 1 112 ? 3.973 16.469 -12.828 1 95.62 112 ASP B O 1
ATOM 3010 N N . GLU B 1 113 ? 4.039 15.445 -10.852 1 97.06 113 GLU B N 1
ATOM 3011 C CA . GLU B 1 113 ? 2.703 15.875 -10.453 1 97.06 113 GLU B CA 1
ATOM 3012 C C . GLU B 1 113 ? 2.703 16.438 -9.031 1 97.06 113 GLU B C 1
ATOM 3014 O O . GLU B 1 113 ? 2.01 15.914 -8.156 1 97.06 113 GLU B O 1
ATOM 3019 N N . PRO B 1 114 ? 3.359 17.531 -8.883 1 97.25 114 PRO B N 1
ATOM 3020 C CA . PRO B 1 114 ? 3.568 18.047 -7.531 1 97.25 114 PRO B CA 1
ATOM 3021 C C . PRO B 1 114 ? 2.266 18.469 -6.855 1 97.25 114 PRO B C 1
ATOM 3023 O O . PRO B 1 114 ? 2.088 18.25 -5.652 1 97.25 114 PRO B O 1
ATOM 3026 N N . ASN B 1 115 ? 1.358 19.016 -7.574 1 97.69 115 ASN B N 1
ATOM 3027 C CA . ASN B 1 115 ? 0.112 19.5 -6.992 1 97.69 115 ASN B CA 1
ATOM 3028 C C . ASN B 1 115 ? -0.757 18.344 -6.492 1 97.69 115 ASN B C 1
ATOM 3030 O O . ASN B 1 115 ? -1.28 18.406 -5.375 1 97.69 115 ASN B O 1
ATO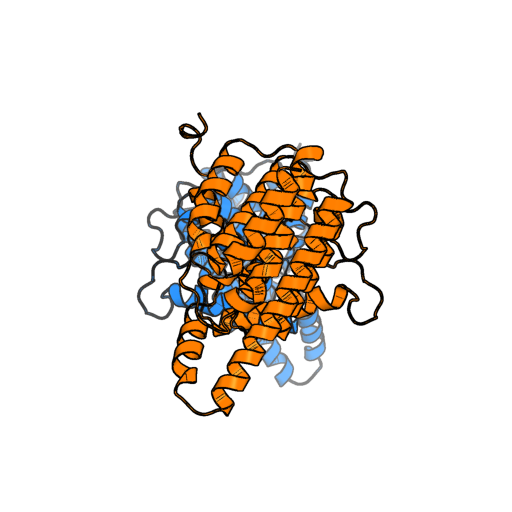M 3034 N N . ARG B 1 116 ? -0.853 17.328 -7.246 1 96.88 116 ARG B N 1
ATOM 3035 C CA . ARG B 1 116 ? -1.654 16.172 -6.867 1 96.88 116 ARG B CA 1
ATOM 3036 C C . ARG B 1 116 ? -1.161 15.57 -5.555 1 96.88 116 ARG B C 1
ATOM 3038 O O . ARG B 1 116 ? -1.949 15.344 -4.633 1 96.88 116 ARG B O 1
ATOM 3045 N N . TYR B 1 117 ? 0.077 15.383 -5.473 1 97.12 117 TYR B N 1
ATOM 3046 C CA . TYR B 1 117 ? 0.648 14.734 -4.297 1 97.12 117 TYR B CA 1
ATOM 3047 C C . TYR B 1 117 ? 0.671 15.68 -3.105 1 97.12 117 TYR B C 1
ATOM 3049 O O . TYR B 1 117 ? 0.475 15.258 -1.965 1 97.12 117 TYR B O 1
ATOM 3057 N N . SER B 1 118 ? 0.903 16.922 -3.35 1 97.44 118 SER B N 1
ATOM 3058 C CA . SER B 1 118 ? 0.922 17.891 -2.254 1 97.44 118 SER B CA 1
ATOM 3059 C C . SER B 1 118 ? -0.437 17.969 -1.566 1 97.44 118 SER B C 1
ATOM 3061 O O . SER B 1 118 ? -0.512 18.125 -0.346 1 97.44 118 SER B O 1
ATOM 3063 N N . ARG B 1 119 ? -1.484 17.906 -2.332 1 95.81 119 ARG B N 1
ATOM 3064 C CA . ARG B 1 119 ? -2.816 17.922 -1.735 1 95.81 119 ARG B CA 1
ATOM 3065 C C . ARG B 1 119 ? -3.016 16.703 -0.824 1 95.81 119 ARG B C 1
ATOM 3067 O O . ARG B 1 119 ? -3.6 16.828 0.255 1 95.81 119 ARG B O 1
ATOM 3074 N N . LYS B 1 120 ? -2.531 15.578 -1.247 1 95.56 120 LYS B N 1
ATOM 3075 C CA . LYS B 1 120 ? -2.605 14.375 -0.426 1 95.56 120 LYS B CA 1
ATOM 3076 C C . LYS B 1 120 ? -1.747 14.508 0.828 1 95.56 120 LYS B C 1
ATOM 3078 O O . LYS B 1 120 ? -2.178 14.148 1.924 1 95.56 120 LYS B O 1
ATOM 3083 N N . ILE B 1 121 ? -0.561 15.055 0.638 1 97.12 121 ILE B N 1
ATOM 3084 C CA . ILE B 1 121 ? 0.372 15.242 1.743 1 97.12 121 ILE B CA 1
ATOM 3085 C C . ILE B 1 121 ? -0.258 16.156 2.797 1 97.12 121 ILE B C 1
ATOM 3087 O O . ILE B 1 121 ? -0.235 15.836 3.99 1 97.12 121 ILE B O 1
ATOM 3091 N N . ILE B 1 122 ? -0.839 17.172 2.332 1 95.88 122 ILE B N 1
ATOM 3092 C CA . ILE B 1 122 ? -1.472 18.141 3.217 1 95.88 122 ILE B CA 1
ATOM 3093 C C . ILE B 1 122 ? -2.586 17.469 4.012 1 95.88 122 ILE B C 1
ATOM 3095 O O . ILE B 1 122 ? -2.701 17.672 5.223 1 95.88 122 ILE B O 1
ATOM 3099 N N . SER B 1 123 ? -3.32 16.688 3.354 1 94.5 123 SER B N 1
ATOM 3100 C CA . SER B 1 123 ? -4.41 15.984 4.02 1 94.5 123 SER B CA 1
ATOM 3101 C C . SER B 1 123 ? -3.883 15.039 5.094 1 94.5 123 SER B C 1
ATOM 3103 O O . SER B 1 123 ? -4.48 14.914 6.164 1 94.5 123 SER B O 1
ATOM 3105 N N . HIS B 1 124 ? -2.832 14.414 4.836 1 95.44 124 HIS B N 1
ATOM 3106 C CA . HIS B 1 124 ? -2.242 13.492 5.797 1 95.44 124 HIS B CA 1
ATOM 3107 C C . HIS B 1 124 ? -1.653 14.234 6.992 1 95.44 124 HIS B C 1
ATOM 3109 O O . HIS B 1 124 ? -1.735 13.766 8.125 1 95.44 124 HIS B O 1
ATOM 3115 N N . LEU B 1 125 ? -1.044 15.383 6.691 1 96.56 125 LEU B N 1
ATOM 3116 C CA . LEU B 1 125 ? -0.387 16.141 7.746 1 96.56 125 LEU B CA 1
ATOM 3117 C C . LEU B 1 125 ? -1.394 16.594 8.805 1 96.56 125 LEU B C 1
ATOM 3119 O O . LEU B 1 125 ? -1.013 16.938 9.922 1 96.56 125 LEU B O 1
ATOM 3123 N N . TYR B 1 126 ? -2.656 16.578 8.445 1 93.56 126 TYR B N 1
ATOM 3124 C CA . TYR B 1 126 ? -3.717 16.922 9.383 1 93.56 126 TYR B CA 1
ATOM 3125 C C . TYR B 1 126 ? -3.617 16.078 10.648 1 93.56 126 TYR B C 1
ATOM 3127 O O . TYR B 1 126 ? -3.824 16.578 11.758 1 93.56 126 TYR B O 1
ATOM 3135 N N . HIS B 1 127 ? -3.223 14.852 10.508 1 92.69 127 HIS B N 1
ATOM 3136 C CA . HIS B 1 127 ? -3.213 13.898 11.602 1 92.69 127 HIS B CA 1
ATOM 3137 C C . HIS B 1 127 ? -2.168 14.273 12.648 1 92.69 127 HIS B C 1
ATOM 3139 O O . HIS B 1 127 ? -2.297 13.906 13.82 1 92.69 127 HIS B O 1
ATOM 3145 N N . LEU B 1 128 ? -1.218 15 12.281 1 94.56 128 LEU B N 1
ATOM 3146 C CA . LEU B 1 128 ? -0.189 15.445 13.219 1 94.56 128 LEU B CA 1
ATOM 3147 C C . LEU B 1 128 ? -0.758 16.438 14.219 1 94.56 128 LEU B C 1
ATOM 3149 O O . LEU B 1 128 ? -0.32 16.484 15.367 1 94.56 128 LEU B O 1
ATOM 3153 N N . PHE B 1 129 ? -1.742 17.188 13.797 1 92.19 129 PHE B N 1
ATOM 3154 C CA . PHE B 1 129 ? -2.229 18.328 14.562 1 92.19 129 PHE B CA 1
ATOM 3155 C C . PHE B 1 129 ? -3.406 17.922 15.445 1 92.19 129 PHE B C 1
ATOM 3157 O O . PHE B 1 129 ? -3.738 18.625 16.406 1 92.19 129 PHE B O 1
ATOM 3164 N N . VAL B 1 130 ? -4 16.797 15.141 1 83 130 VAL B N 1
ATOM 3165 C CA . VAL B 1 130 ? -5.188 16.375 15.883 1 83 130 VAL B CA 1
ATOM 3166 C C . VAL B 1 130 ? -4.773 15.727 17.203 1 83 130 VAL B C 1
ATOM 3168 O O . VAL B 1 130 ? -3.871 14.883 17.234 1 83 130 VAL B O 1
ATOM 3171 N N . PRO B 1 131 ? -5.484 16.203 18.188 1 76.19 131 PRO B N 1
ATOM 3172 C CA . PRO B 1 131 ? -5.18 15.594 19.484 1 76.19 131 PRO B CA 1
ATOM 3173 C C . PRO B 1 131 ? -5.445 14.094 19.516 1 76.19 131 PRO B C 1
ATOM 3175 O O . PRO B 1 131 ? -6.414 13.625 18.906 1 76.19 131 PRO B O 1
ATOM 3178 N N . ARG B 1 132 ? -4.539 13.391 20.062 1 76.75 132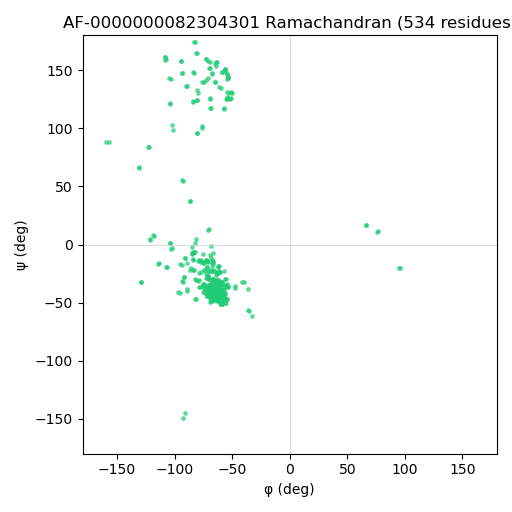 ARG B N 1
ATOM 3179 C CA . ARG B 1 132 ? -4.656 11.938 20.141 1 76.75 132 ARG B CA 1
ATOM 3180 C C . ARG B 1 132 ? -5.566 11.531 21.297 1 76.75 132 ARG B C 1
ATOM 3182 O O . ARG B 1 132 ? -5.281 11.828 22.453 1 76.75 132 ARG B O 1
ATOM 3189 N N . ARG B 1 133 ? -6.84 11.273 21.078 1 60.53 133 ARG B N 1
ATOM 3190 C CA . ARG B 1 133 ? -7.945 11.062 22.016 1 60.53 133 ARG B CA 1
ATOM 3191 C C . ARG B 1 133 ? -7.48 10.312 23.25 1 60.53 133 ARG B C 1
ATOM 3193 O O . ARG B 1 133 ? -7.82 10.688 24.375 1 60.53 133 ARG B O 1
ATOM 3200 N N . GLY B 1 134 ? -6.633 9.352 23.281 1 60.47 134 GLY B N 1
ATOM 3201 C CA . GLY B 1 134 ? -6.203 8.594 24.438 1 60.47 134 GLY B CA 1
ATOM 3202 C C . GLY B 1 134 ? -5.062 9.25 25.188 1 60.47 134 GLY B C 1
ATOM 3203 O O . GLY B 1 134 ? -4.973 9.133 26.422 1 60.47 134 GLY B O 1
ATOM 3204 N N . GLU B 1 135 ? -4.512 9.945 24.672 1 62.59 135 GLU B N 1
ATOM 3205 C CA . GLU B 1 135 ? -3.346 10.547 25.312 1 62.59 135 GLU B CA 1
ATOM 3206 C C . GLU B 1 135 ? -3.711 11.852 26.016 1 62.59 135 GLU B C 1
ATOM 3208 O O . GLU B 1 135 ? -3.186 12.148 27.078 1 62.59 135 GLU B O 1
ATOM 3213 N N . GLU B 1 136 ? -4.637 12.508 25.453 1 59.78 136 GLU B N 1
ATOM 3214 C CA . GLU B 1 136 ? -5.055 13.773 26.047 1 59.78 136 GLU B CA 1
ATOM 3215 C C . GLU B 1 136 ? -5.789 13.555 27.359 1 59.78 136 GLU B C 1
ATOM 3217 O O . GLU B 1 136 ? -5.598 14.312 28.328 1 59.78 136 GLU B O 1
ATOM 3222 N N . ASP B 1 137 ? -6.598 12.492 27.297 1 58.81 137 ASP B N 1
ATOM 3223 C CA . ASP B 1 137 ? -7.312 12.18 28.516 1 58.81 137 ASP B CA 1
ATOM 3224 C C . ASP B 1 137 ? -6.34 11.836 29.656 1 58.81 137 ASP B C 1
ATOM 3226 O O . ASP B 1 137 ? -6.566 12.195 30.812 1 58.81 137 ASP B O 1
ATOM 3230 N N . LYS B 1 138 ? -5.293 11.281 29.328 1 58.53 138 LYS B N 1
ATOM 3231 C CA . LYS B 1 138 ? -4.309 10.898 30.328 1 58.53 138 LYS B CA 1
ATOM 3232 C C . LYS B 1 138 ? -3.611 12.133 30.906 1 58.53 138 LYS B C 1
ATOM 3234 O O . LYS B 1 138 ? -3.295 12.172 32.094 1 58.53 138 LYS B O 1
ATOM 3239 N N . VAL B 1 139 ? -3.412 12.945 30.016 1 58.78 139 VAL B N 1
ATOM 3240 C CA . VAL B 1 139 ? -2.727 14.164 30.422 1 58.78 139 VAL B CA 1
ATOM 3241 C C . VAL B 1 139 ? -3.609 14.945 31.391 1 58.78 139 VAL B C 1
ATOM 3243 O O . VAL B 1 139 ? -3.119 15.492 32.406 1 58.78 139 VAL B O 1
ATOM 3246 N N . LEU B 1 140 ? -4.809 14.891 31.125 1 58.38 140 LEU B N 1
ATOM 3247 C CA . LEU B 1 140 ? -5.746 15.594 31.984 1 58.38 140 LEU B CA 1
ATOM 3248 C C . LEU B 1 140 ? -5.84 14.914 33.344 1 58.38 140 LEU B C 1
ATOM 3250 O O . LEU B 1 140 ? -5.992 15.578 34.375 1 58.38 140 LEU B O 1
ATOM 3254 N N . HIS B 1 141 ? -5.711 13.602 33.219 1 59.28 141 HIS B N 1
ATOM 3255 C CA . HIS B 1 141 ? -5.844 12.875 34.469 1 59.28 141 HIS B CA 1
ATOM 3256 C C . HIS B 1 141 ? -4.535 12.883 35.25 1 59.28 141 HIS B C 1
ATOM 3258 O O . HIS B 1 141 ? -4.531 12.695 36.469 1 59.28 141 HIS B O 1
ATOM 3264 N N . ILE B 1 142 ? -3.475 12.945 34.625 1 57.81 142 ILE B N 1
ATOM 3265 C CA . ILE B 1 142 ? -2.17 12.875 35.281 1 57.81 142 ILE B CA 1
ATOM 3266 C C . ILE B 1 142 ? -1.923 14.156 36.062 1 57.81 142 ILE B C 1
ATOM 3268 O O . ILE B 1 142 ? -1.087 14.188 36.969 1 57.81 142 ILE B O 1
ATOM 3272 N N . SER B 1 143 ? -2.514 15.273 35.625 1 55.31 143 SER B N 1
ATOM 3273 C CA . SER B 1 143 ? -2.344 16.5 36.406 1 55.31 143 SER B CA 1
ATOM 3274 C C . SER B 1 143 ? -2.605 16.266 37.906 1 55.31 143 SER B C 1
ATOM 3276 O O . SER B 1 143 ? -2.064 16.969 38.75 1 55.31 143 SER B O 1
ATOM 3278 N N . GLU B 1 144 ? -3.541 15.406 38.25 1 56.06 144 GLU B N 1
ATOM 3279 C CA . GLU B 1 144 ? -3.799 15.18 39.688 1 56.06 144 GLU B CA 1
ATOM 3280 C C . GLU B 1 144 ? -2.748 14.258 40.281 1 56.06 144 GLU B C 1
ATOM 3282 O O . GLU B 1 144 ? -2.676 14.109 41.5 1 56.06 144 GLU B O 1
ATOM 3287 N N . LYS B 1 145 ? -2.059 13.68 39.406 1 58.09 145 LYS B N 1
ATOM 3288 C CA . LYS B 1 145 ? -1.11 12.82 40.094 1 58.09 145 LYS B CA 1
ATOM 3289 C C . LYS B 1 145 ? 0.218 13.531 40.344 1 58.09 145 LYS B C 1
ATOM 3291 O O . LYS B 1 145 ? 0.325 14.742 40.125 1 58.09 145 LYS B O 1
ATOM 3296 N N . SER B 1 146 ? 1.373 12.781 40.375 1 70.5 146 SER B N 1
ATOM 3297 C CA . SER B 1 146 ? 2.703 13.148 40.844 1 70.5 146 SER B CA 1
ATOM 3298 C C . SER B 1 146 ? 3.367 14.148 39.906 1 70.5 146 SER B C 1
ATOM 3300 O O . SER B 1 146 ? 3.008 14.242 38.75 1 70.5 146 SER B O 1
ATOM 3302 N N . GLY B 1 147 ? 4.086 15.062 40.25 1 72.5 147 GLY B N 1
ATOM 3303 C CA . GLY B 1 147 ? 4.895 16.047 39.562 1 72.5 147 GLY B CA 1
ATOM 3304 C C . GLY B 1 147 ? 5.652 15.469 38.375 1 72.5 147 GLY B C 1
ATOM 3305 O O . GLY B 1 147 ? 5.793 16.125 37.344 1 72.5 147 GLY B O 1
ATOM 3306 N N . LYS B 1 148 ? 6.008 14.242 38.5 1 76.62 148 LYS B N 1
ATOM 3307 C CA . LYS B 1 148 ? 6.785 13.586 37.438 1 76.62 148 LYS B CA 1
ATOM 3308 C C . LYS B 1 148 ? 5.914 13.242 36.25 1 76.62 148 LYS B C 1
ATOM 3310 O O . LYS B 1 148 ? 6.332 13.422 35.094 1 76.62 148 LYS B O 1
ATOM 3315 N N . ALA B 1 149 ? 4.812 12.805 36.5 1 78 149 ALA B N 1
ATOM 3316 C CA . ALA B 1 149 ? 3.869 12.445 35.438 1 78 149 ALA B CA 1
ATOM 3317 C C . ALA B 1 149 ? 3.432 13.68 34.656 1 78 149 ALA B C 1
ATOM 3319 O O . ALA B 1 149 ? 3.295 13.617 33.406 1 78 149 ALA B O 1
ATOM 3320 N N . ARG B 1 150 ? 3.334 14.703 35.25 1 79 150 ARG B N 1
ATOM 3321 C CA . ARG B 1 150 ? 2.965 15.969 34.625 1 79 150 ARG B CA 1
ATOM 3322 C C . ARG B 1 150 ? 4.086 16.469 33.719 1 79 150 ARG B C 1
ATOM 3324 O O . ARG B 1 150 ? 3.828 16.953 32.625 1 79 150 ARG B O 1
ATOM 3331 N N . GLN B 1 151 ? 5.234 16.406 34.156 1 82.88 151 GLN B N 1
ATOM 3332 C CA . GLN B 1 151 ? 6.391 16.844 33.406 1 82.88 151 GLN B CA 1
ATOM 3333 C C . GLN B 1 151 ? 6.543 16.016 32.125 1 82.88 151 GLN B C 1
ATOM 3335 O O . GLN B 1 151 ? 6.82 16.547 31.047 1 82.88 151 GLN B O 1
ATOM 3340 N N . ALA B 1 152 ? 6.344 14.742 32.25 1 82.94 152 ALA B N 1
ATOM 3341 C CA . ALA B 1 152 ? 6.453 13.844 31.094 1 82.94 152 ALA B CA 1
ATOM 3342 C C . ALA B 1 152 ? 5.395 14.172 30.031 1 82.94 152 ALA B C 1
ATOM 3344 O O . ALA B 1 152 ? 5.684 14.164 28.844 1 82.94 152 ALA B O 1
ATOM 3345 N N . ALA B 1 153 ? 4.285 14.43 30.484 1 79.81 153 ALA B N 1
ATOM 3346 C CA . ALA B 1 153 ? 3.193 14.797 29.578 1 79.81 153 ALA B CA 1
ATOM 3347 C C . ALA B 1 153 ? 3.488 16.109 28.859 1 79.81 153 ALA B C 1
ATOM 3349 O O . ALA B 1 153 ? 3.248 16.219 27.656 1 79.81 153 ALA B O 1
ATOM 3350 N N . GLN B 1 154 ? 3.98 17.016 29.562 1 83.19 154 GLN B N 1
ATOM 3351 C CA . GLN B 1 154 ? 4.316 18.312 28.984 1 83.19 154 GLN B CA 1
ATOM 3352 C C . GLN B 1 154 ? 5.418 18.188 27.938 1 83.19 154 GLN B C 1
ATOM 3354 O O . GLN B 1 154 ? 5.395 18.875 26.922 1 83.19 154 GLN B O 1
ATOM 3359 N N . GLU B 1 155 ? 6.324 17.359 28.203 1 86.44 155 GLU B N 1
ATOM 3360 C CA . GLU B 1 155 ? 7.414 17.141 27.25 1 86.44 155 GLU B CA 1
ATOM 3361 C C . GLU B 1 155 ? 6.895 16.547 25.938 1 86.44 155 GLU B C 1
ATOM 3363 O O . GLU B 1 155 ? 7.34 16.938 24.859 1 86.44 155 GLU B O 1
ATOM 3368 N N . THR B 1 156 ? 6.02 15.641 26.094 1 84.69 156 THR B N 1
ATOM 3369 C CA . THR B 1 156 ? 5.43 15 24.922 1 84.69 156 THR B CA 1
ATOM 3370 C C . THR B 1 156 ? 4.688 16.031 24.078 1 84.69 156 THR B C 1
ATOM 3372 O O . THR B 1 156 ? 4.801 16.016 22.844 1 84.69 156 THR B O 1
ATOM 3375 N N . ILE B 1 157 ? 3.979 16.859 24.703 1 83.62 157 ILE B N 1
ATOM 3376 C CA . ILE B 1 157 ? 3.225 17.891 24.016 1 83.62 157 ILE B CA 1
ATOM 3377 C C . ILE B 1 157 ? 4.188 18.859 23.328 1 83.62 157 ILE B C 1
ATOM 3379 O O . ILE B 1 157 ? 3.939 19.281 22.188 1 83.62 157 ILE B O 1
ATOM 3383 N N . HIS B 1 158 ? 5.199 19.141 23.984 1 88.81 158 HIS B N 1
ATOM 3384 C CA . HIS B 1 158 ? 6.199 20.047 23.438 1 88.81 158 HIS B CA 1
ATOM 3385 C C . HIS B 1 158 ? 6.84 19.453 22.188 1 88.81 158 HIS B C 1
ATOM 3387 O O . HIS B 1 158 ? 7.059 20.156 21.188 1 88.81 158 HIS B O 1
ATOM 3393 N N . ARG B 1 159 ? 7.117 18.25 22.297 1 90.75 159 ARG B N 1
ATOM 3394 C CA . ARG B 1 159 ? 7.707 17.562 21.141 1 90.75 159 ARG B CA 1
ATOM 3395 C C . ARG B 1 159 ? 6.773 17.609 19.938 1 90.75 159 ARG B C 1
ATOM 3397 O O . ARG B 1 159 ? 7.215 17.844 18.812 1 90.75 159 ARG B O 1
ATOM 3404 N N . GLN B 1 160 ? 5.57 17.375 20.156 1 91.06 160 GLN B N 1
ATOM 3405 C CA . GLN B 1 160 ? 4.594 17.484 19.078 1 91.06 160 GLN B CA 1
ATOM 3406 C C . GLN B 1 160 ? 4.555 18.891 18.5 1 91.06 160 GLN B C 1
ATOM 3408 O O . GLN B 1 160 ? 4.496 19.062 17.281 1 91.06 160 GLN B O 1
ATOM 3413 N N . ALA B 1 161 ? 4.578 19.828 19.359 1 92.44 161 ALA B N 1
ATOM 3414 C CA . ALA B 1 161 ? 4.5 21.219 18.953 1 92.44 161 ALA B CA 1
ATOM 3415 C C . ALA B 1 161 ? 5.66 21.578 18.031 1 92.44 161 ALA B C 1
ATOM 3417 O O . ALA B 1 161 ? 5.48 22.312 17.047 1 92.44 161 ALA B O 1
ATOM 3418 N N . VAL B 1 162 ? 6.805 21.109 18.375 1 95.31 162 VAL B N 1
ATOM 3419 C CA . VAL B 1 162 ? 7.992 21.375 17.578 1 95.31 162 VAL B CA 1
ATOM 3420 C C . VAL B 1 162 ? 7.785 20.844 16.156 1 95.31 162 VAL B C 1
ATOM 3422 O O . VAL B 1 162 ? 8.094 21.531 15.18 1 95.31 162 VAL B O 1
ATOM 3425 N N . LEU B 1 163 ? 7.258 19.688 16.016 1 96.5 163 LEU B N 1
ATOM 3426 C CA . LEU B 1 163 ? 7.004 19.094 14.719 1 96.5 163 LEU B CA 1
ATOM 3427 C C . LEU B 1 163 ? 5.945 19.875 13.953 1 96.5 163 LEU B C 1
ATOM 3429 O O . LEU B 1 163 ? 6.07 20.094 12.742 1 96.5 163 LEU B O 1
ATOM 3433 N N . CYS B 1 164 ? 4.941 20.312 14.648 1 97.06 164 CYS B N 1
ATOM 3434 C CA . CYS B 1 164 ? 3.898 21.125 14.023 1 97.06 164 CYS B CA 1
ATOM 3435 C C . CYS B 1 164 ? 4.465 22.438 13.5 1 97.06 164 CYS B C 1
ATOM 3437 O O . CYS B 1 164 ? 4.125 22.875 12.398 1 97.06 164 CYS B O 1
ATOM 3439 N N . HIS B 1 165 ? 5.328 23.031 14.258 1 97.19 165 HIS B N 1
ATOM 3440 C CA . HIS B 1 165 ? 5.984 24.266 13.844 1 97.19 165 HIS B CA 1
ATOM 3441 C C . HIS B 1 165 ? 6.785 24.062 12.562 1 97.19 165 HIS B C 1
ATOM 3443 O O . HIS B 1 165 ? 6.746 24.891 11.656 1 97.19 165 HIS B O 1
ATOM 3449 N N . ARG B 1 166 ? 7.414 23.016 12.555 1 97 166 ARG B N 1
ATOM 3450 C CA . ARG B 1 166 ? 8.211 22.688 11.375 1 97 166 ARG B CA 1
ATOM 3451 C C . ARG B 1 166 ? 7.324 22.578 10.133 1 97 166 ARG B C 1
ATOM 3453 O O . ARG B 1 166 ? 7.652 23.109 9.07 1 97 166 ARG B O 1
ATOM 3460 N N . VAL B 1 167 ? 6.27 21.875 10.242 1 98.12 167 VAL B N 1
ATOM 3461 C CA . VAL B 1 167 ? 5.336 21.688 9.141 1 98.12 167 VAL B CA 1
ATOM 3462 C C . VAL B 1 167 ? 4.824 23.047 8.664 1 98.12 167 VAL B C 1
ATOM 3464 O O . VAL B 1 167 ? 4.816 23.328 7.465 1 98.12 167 VAL B O 1
ATOM 3467 N N . LEU B 1 168 ? 4.441 23.875 9.586 1 97.75 168 LEU B N 1
ATOM 3468 C CA . LEU B 1 168 ? 3.893 25.172 9.234 1 97.75 168 LEU B CA 1
ATOM 3469 C C . LEU B 1 168 ? 4.949 26.047 8.562 1 97.75 168 LEU B C 1
ATOM 3471 O O . LEU B 1 168 ? 4.648 26.781 7.613 1 97.75 168 LEU B O 1
ATOM 3475 N N . ARG B 1 169 ? 6.133 25.938 9.062 1 97.69 169 ARG B N 1
ATOM 3476 C CA . ARG B 1 169 ? 7.227 26.672 8.438 1 97.69 169 ARG B CA 1
ATOM 3477 C C . ARG B 1 169 ? 7.426 26.219 6.992 1 97.69 169 ARG B C 1
ATOM 3479 O O . ARG B 1 169 ? 7.594 27.047 6.094 1 97.69 169 ARG B O 1
ATOM 3486 N N . ARG B 1 170 ? 7.426 25 6.785 1 96.88 170 ARG B N 1
ATOM 3487 C CA . ARG B 1 170 ? 7.605 24.453 5.441 1 96.88 170 ARG B CA 1
ATOM 3488 C C . ARG B 1 170 ? 6.477 24.891 4.52 1 96.88 170 ARG B C 1
ATOM 3490 O O . ARG B 1 170 ? 6.715 25.266 3.367 1 96.88 170 ARG B O 1
ATOM 3497 N N . VAL B 1 171 ? 5.293 24.828 5.004 1 97.62 171 VAL B N 1
ATOM 3498 C CA . VAL B 1 171 ? 4.125 25.234 4.223 1 97.62 171 VAL B CA 1
ATOM 3499 C C . VAL B 1 171 ? 4.23 26.703 3.869 1 97.62 171 VAL B C 1
ATOM 3501 O O . VAL B 1 171 ? 3.945 27.109 2.736 1 97.62 171 VAL B O 1
ATOM 3504 N N . GLN B 1 172 ? 4.613 27.469 4.801 1 97.06 172 GLN B N 1
ATOM 3505 C CA . GLN B 1 172 ? 4.809 28.891 4.566 1 97.06 172 GLN B CA 1
ATOM 3506 C C . GLN B 1 172 ? 5.871 29.125 3.498 1 97.06 172 GLN B C 1
ATOM 3508 O O . GLN B 1 172 ? 5.691 29.969 2.607 1 97.06 172 GLN B O 1
ATOM 3513 N N . ASP B 1 173 ? 6.938 28.406 3.6 1 96.56 173 ASP B N 1
ATOM 3514 C CA . ASP B 1 173 ? 7.996 28.5 2.6 1 96.56 173 ASP B CA 1
ATOM 3515 C C . ASP B 1 173 ? 7.465 28.172 1.206 1 96.56 173 ASP B C 1
ATOM 3517 O O . ASP B 1 173 ? 7.785 28.859 0.236 1 96.56 173 ASP B O 1
ATOM 3521 N N . VAL B 1 174 ? 6.695 27.219 1.106 1 97.12 174 VAL B N 1
ATOM 3522 C CA . VAL B 1 174 ? 6.152 26.75 -0.165 1 97.12 174 VAL B CA 1
ATOM 3523 C C . VAL B 1 174 ? 5.234 27.812 -0.757 1 97.12 174 VAL B C 1
ATOM 3525 O O . VAL B 1 174 ? 5.359 28.172 -1.932 1 97.12 174 VAL B O 1
ATOM 3528 N N . VAL B 1 175 ? 4.367 28.328 0.047 1 96.75 175 VAL B N 1
ATOM 3529 C CA . VAL B 1 175 ? 3.389 29.297 -0.433 1 96.75 175 VAL B CA 1
ATOM 3530 C C . VAL B 1 175 ? 4.102 30.562 -0.905 1 96.75 175 VAL B C 1
ATOM 3532 O O . VAL B 1 175 ? 3.691 31.188 -1.886 1 96.75 175 VAL B O 1
ATOM 3535 N N . GLN B 1 176 ? 5.168 30.875 -0.242 1 95.69 176 GLN B N 1
ATOM 3536 C CA . GLN B 1 176 ? 5.906 32.094 -0.564 1 95.69 176 GLN B CA 1
ATOM 3537 C C . GLN B 1 176 ? 6.711 31.922 -1.848 1 95.69 176 GLN B C 1
ATOM 3539 O O . GLN B 1 176 ? 6.793 32.844 -2.664 1 95.69 176 GLN B O 1
ATOM 3544 N N . GLN B 1 177 ? 7.188 30.766 -2.033 1 95.62 177 GLN B N 1
ATOM 3545 C CA . GLN B 1 177 ? 8.188 30.594 -3.082 1 95.62 177 GLN B CA 1
ATOM 3546 C C . GLN B 1 177 ? 7.602 29.875 -4.293 1 95.62 177 GLN B C 1
ATOM 3548 O O . GLN B 1 177 ? 8.156 29.953 -5.395 1 95.62 177 GLN B O 1
ATOM 3553 N N . SER B 1 178 ? 6.535 29.219 -4.121 1 95.5 178 SER B N 1
ATOM 3554 C CA . SER B 1 178 ? 6.004 28.391 -5.207 1 95.5 178 SER B CA 1
ATOM 3555 C C . SER B 1 178 ? 5.328 29.25 -6.27 1 95.5 178 SER B C 1
ATOM 3557 O O . SER B 1 178 ? 4.629 30.219 -5.945 1 95.5 178 SER B O 1
ATOM 3559 N N . GLU B 1 179 ? 5.547 28.875 -7.523 1 92.38 179 GLU B N 1
ATOM 3560 C CA . GLU B 1 179 ? 4.887 29.547 -8.641 1 92.38 179 GLU B CA 1
ATOM 3561 C C . GLU B 1 179 ? 4.012 28.578 -9.422 1 92.38 179 GLU B C 1
ATOM 3563 O O . GLU B 1 179 ? 3.463 28.922 -10.469 1 92.38 179 GLU B O 1
ATOM 3568 N N . THR B 1 180 ? 3.879 27.438 -8.898 1 94.19 180 THR B N 1
ATOM 3569 C CA . THR B 1 180 ? 3.223 26.391 -9.688 1 94.19 180 THR B CA 1
ATOM 3570 C C . THR B 1 180 ? 1.992 25.859 -8.961 1 94.19 180 THR B C 1
ATOM 3572 O O . THR B 1 180 ? 1.323 24.953 -9.445 1 94.19 180 THR B O 1
ATOM 3575 N N . MET B 1 181 ? 1.678 26.438 -7.848 1 96.56 181 MET B N 1
ATOM 3576 C CA . MET B 1 181 ? 0.546 25.922 -7.074 1 96.56 181 MET B CA 1
ATOM 3577 C C . MET B 1 181 ? -0.769 26.203 -7.801 1 96.56 181 MET B C 1
ATOM 3579 O O . MET B 1 181 ? -1.054 27.328 -8.18 1 96.56 181 MET B O 1
ATOM 3583 N N . GLU B 1 182 ? -1.505 25.156 -7.992 1 96.94 182 GLU B N 1
ATOM 3584 C CA . GLU B 1 182 ? -2.801 25.25 -8.656 1 96.94 182 GLU B CA 1
ATOM 3585 C C . GLU B 1 182 ? -3.889 25.703 -7.695 1 96.94 182 GLU B C 1
ATOM 3587 O O . GLU B 1 182 ? -3.695 25.688 -6.477 1 96.94 182 GLU B O 1
ATOM 3592 N N . ARG B 1 183 ? -4.965 26.094 -8.242 1 95.81 183 ARG B N 1
ATOM 3593 C CA . ARG B 1 183 ? -6.086 26.578 -7.449 1 95.81 183 ARG B CA 1
ATOM 3594 C C . ARG B 1 183 ? -6.562 25.531 -6.457 1 95.81 183 ARG B C 1
ATOM 3596 O O . ARG B 1 183 ? -6.797 25.828 -5.285 1 95.81 183 ARG B O 1
ATOM 3603 N N . GLU B 1 184 ? -6.66 24.312 -6.934 1 95.06 184 GLU B N 1
ATOM 3604 C CA . GLU B 1 184 ? -7.117 23.219 -6.082 1 95.06 184 GLU B CA 1
ATOM 3605 C C . GLU B 1 184 ? -6.168 23.016 -4.902 1 95.06 184 GLU B C 1
ATOM 3607 O O . GLU B 1 184 ? -6.605 22.641 -3.809 1 95.06 184 GLU B O 1
ATOM 3612 N N . THR B 1 185 ? -4.922 23.25 -5.184 1 96.62 185 THR B N 1
ATOM 3613 C CA . THR B 1 185 ? -3.924 23.078 -4.133 1 96.62 185 THR B CA 1
ATOM 3614 C C . THR B 1 185 ? -4.043 24.188 -3.088 1 96.62 185 THR B C 1
ATOM 3616 O O . THR B 1 185 ? -3.957 23.922 -1.887 1 96.62 185 THR B O 1
ATOM 3619 N N . TRP B 1 186 ? -4.301 25.375 -3.521 1 95.94 186 TRP B N 1
ATOM 3620 C CA . TRP B 1 186 ? -4.547 26.484 -2.604 1 95.94 186 TRP B CA 1
ATOM 3621 C C . TRP B 1 186 ? -5.773 26.203 -1.737 1 95.94 186 TRP B C 1
ATOM 3623 O O . TRP B 1 186 ? -5.738 26.406 -0.52 1 95.94 186 TRP B O 1
ATOM 3633 N N . GLU B 1 187 ? -6.742 25.688 -2.355 1 93.88 187 GLU B N 1
ATOM 3634 C CA . GLU B 1 187 ? -7.973 25.391 -1.633 1 93.88 187 GLU B CA 1
ATOM 3635 C C . GLU B 1 187 ? -7.738 24.312 -0.581 1 93.88 187 GLU B C 1
ATOM 3637 O O . GLU B 1 187 ? -8.227 24.422 0.547 1 93.88 187 GLU B O 1
ATOM 3642 N N . ALA B 1 188 ? -7.027 23.312 -0.999 1 93.81 188 ALA B N 1
ATOM 3643 C CA . ALA B 1 188 ? -6.699 22.234 -0.067 1 93.81 188 ALA B CA 1
ATOM 3644 C C . ALA B 1 188 ? -5.891 22.766 1.115 1 93.81 188 ALA B C 1
ATOM 3646 O O . ALA B 1 188 ? -6.141 22.391 2.264 1 93.81 188 ALA B O 1
ATOM 3647 N N . LEU B 1 189 ? -4.965 23.625 0.815 1 96.25 189 LEU B N 1
ATOM 3648 C CA . LEU B 1 189 ? -4.09 24.188 1.842 1 96.25 189 LEU B CA 1
ATOM 3649 C C . LEU B 1 189 ? -4.875 25.047 2.82 1 96.25 189 LEU B C 1
ATOM 3651 O O . LEU B 1 189 ? -4.73 24.906 4.035 1 96.25 189 LEU B O 1
ATOM 3655 N N . LEU B 1 190 ? -5.691 25.859 2.299 1 95.12 190 LEU B N 1
ATOM 3656 C CA . LEU B 1 190 ? -6.504 26.719 3.148 1 95.12 190 LEU B CA 1
ATOM 3657 C C . LEU B 1 190 ? -7.488 25.906 3.971 1 95.12 190 LEU B C 1
ATOM 3659 O O . LEU B 1 190 ? -7.703 26.188 5.152 1 95.12 190 LEU B O 1
ATOM 3663 N N . GLY B 1 191 ? -8.047 24.938 3.309 1 93.75 191 GLY B N 1
ATOM 3664 C CA . GLY B 1 191 ? -8.906 24.031 4.043 1 93.75 191 GLY B CA 1
ATOM 3665 C C . GLY B 1 191 ? -8.203 23.328 5.188 1 93.75 191 GLY B C 1
ATOM 3666 O O . GLY B 1 191 ? -8.758 23.203 6.277 1 93.75 191 GLY B O 1
ATOM 3667 N N . PHE B 1 192 ? -7.051 22.922 4.902 1 93.88 192 PHE B N 1
ATOM 3668 C CA . PHE B 1 192 ? -6.215 22.266 5.902 1 93.88 192 PHE B CA 1
ATOM 3669 C C . PHE B 1 192 ? -5.953 23.203 7.078 1 93.88 192 PHE B C 1
ATOM 3671 O O . PHE B 1 192 ? -6.113 22.812 8.234 1 93.88 192 PHE B O 1
ATOM 3678 N N . LEU B 1 193 ? -5.598 24.391 6.816 1 95.06 193 LEU B N 1
ATOM 3679 C CA . LEU B 1 193 ? -5.297 25.375 7.863 1 95.06 193 LEU B CA 1
ATOM 3680 C C . LEU B 1 193 ? -6.535 25.672 8.703 1 95.06 193 LEU B C 1
ATOM 3682 O O . LEU B 1 193 ? -6.449 25.781 9.922 1 95.06 193 LEU B O 1
ATOM 3686 N N . LEU B 1 194 ? -7.633 25.75 8.031 1 92.5 194 LEU B N 1
ATOM 3687 C CA . LEU B 1 194 ? -8.875 25.969 8.758 1 92.5 194 LEU B CA 1
ATOM 3688 C C . LEU B 1 194 ? -9.188 24.766 9.656 1 92.5 194 LEU B C 1
ATOM 3690 O O . LEU B 1 194 ? -9.555 24.953 10.828 1 92.5 194 LEU B O 1
ATOM 3694 N N . ALA B 1 195 ? -8.992 23.641 9.109 1 92.19 195 ALA B N 1
ATOM 3695 C CA . ALA B 1 195 ? -9.328 22.422 9.836 1 92.19 195 ALA B CA 1
ATOM 3696 C C . ALA B 1 195 ? -8.453 22.25 11.07 1 92.19 195 ALA B C 1
ATOM 3698 O O . ALA B 1 195 ? -8.945 21.891 12.148 1 92.19 195 ALA B O 1
ATOM 3699 N N . ILE B 1 196 ? -7.145 22.469 10.961 1 92.81 196 ILE B N 1
ATOM 3700 C CA . ILE B 1 196 ? -6.27 22.25 12.102 1 92.81 196 ILE B CA 1
ATOM 3701 C C . ILE B 1 196 ? -6.52 23.312 13.164 1 92.81 196 ILE B C 1
ATOM 3703 O O . ILE B 1 196 ? -6.43 23.047 14.359 1 92.81 196 ILE B O 1
ATOM 3707 N N . ASN B 1 197 ? -6.809 24.531 12.766 1 90.69 197 ASN B N 1
ATOM 3708 C CA . ASN B 1 197 ? -7.176 25.562 13.734 1 90.69 197 ASN B CA 1
ATOM 3709 C C . ASN B 1 197 ? -8.453 25.188 14.484 1 90.69 197 ASN B C 1
ATOM 3711 O O . ASN B 1 197 ? -8.531 25.344 15.703 1 90.69 197 ASN B O 1
ATOM 3715 N N . ASP B 1 198 ? -9.344 24.703 13.75 1 88.38 198 ASP B N 1
ATOM 3716 C CA . ASP B 1 198 ? -10.602 24.312 14.375 1 88.38 198 ASP B CA 1
ATOM 3717 C C . ASP B 1 198 ? -10.383 23.172 15.375 1 88.38 198 ASP B C 1
ATOM 3719 O O . ASP B 1 198 ? -10.945 23.188 16.469 1 88.38 198 ASP B O 1
ATOM 3723 N N . ALA B 1 199 ? -9.656 22.25 14.961 1 87.19 199 ALA B N 1
ATOM 3724 C CA . ALA B 1 199 ? -9.398 21.094 15.805 1 87.19 199 ALA B CA 1
ATOM 3725 C C . ALA B 1 199 ? -8.68 21.5 17.094 1 87.19 199 ALA B C 1
ATOM 3727 O O . ALA B 1 199 ? -8.938 20.938 18.156 1 87.19 199 ALA B O 1
ATOM 3728 N N . LEU B 1 200 ? -7.844 22.453 17.047 1 86 200 LEU B N 1
ATOM 3729 C CA . LEU B 1 200 ? -6.996 22.812 18.188 1 86 200 LEU B CA 1
ATOM 3730 C C . LEU B 1 200 ? -7.672 23.875 19.047 1 86 200 LEU B C 1
ATOM 3732 O O . LEU B 1 200 ? -7.48 23.906 20.266 1 86 200 LEU B O 1
ATOM 3736 N N . LEU B 1 201 ? -8.523 24.688 18.406 1 84.44 201 LEU B N 1
ATOM 3737 C CA . LEU B 1 201 ? -8.953 25.891 19.109 1 84.44 201 LEU B CA 1
ATOM 3738 C C . LEU B 1 201 ? -10.438 25.828 19.438 1 84.44 201 LEU B C 1
ATOM 3740 O O . LEU B 1 201 ? -10.93 26.609 20.25 1 84.44 201 LEU B O 1
ATOM 3744 N N . ALA B 1 202 ? -11.102 24.953 18.797 1 80.94 202 ALA B N 1
ATOM 3745 C CA . ALA B 1 202 ? -12.539 24.891 19.031 1 80.94 202 ALA B CA 1
ATOM 3746 C C . ALA B 1 202 ? -12.844 24.312 20.406 1 80.94 202 ALA B C 1
ATOM 3748 O O . ALA B 1 202 ? -13.711 24.812 21.125 1 80.94 202 ALA B O 1
ATOM 3749 N N . PRO B 1 203 ? -12.211 23.281 20.828 1 76.31 203 PRO B N 1
ATOM 3750 C CA . PRO B 1 203 ? -12.484 22.75 22.156 1 76.31 203 PRO B CA 1
ATOM 3751 C C . PRO B 1 203 ? -12.102 23.719 23.281 1 76.31 203 PRO B C 1
ATOM 3753 O O . PRO B 1 203 ? -11.281 24.625 23.062 1 76.31 203 PRO B O 1
ATOM 3756 N N . PRO B 1 204 ? -12.805 23.5 24.406 1 73.31 204 PRO B N 1
ATOM 3757 C CA . PRO B 1 204 ? -12.469 24.359 25.531 1 73.31 204 PRO B CA 1
ATOM 3758 C C . PRO B 1 204 ? -10.977 24.312 25.875 1 73.31 204 PRO B C 1
ATOM 3760 O O . PRO B 1 204 ? -10.336 23.281 25.734 1 73.31 204 PRO B O 1
ATOM 3763 N N . THR B 1 205 ? -10.523 25.469 26.234 1 66.88 205 THR B N 1
ATOM 3764 C CA . THR B 1 205 ? -9.102 25.594 26.516 1 66.88 205 THR B CA 1
ATOM 3765 C C . THR B 1 205 ? -8.711 24.828 27.766 1 66.88 205 THR B C 1
ATOM 3767 O O . THR B 1 205 ? -9.391 24.922 28.797 1 66.88 205 THR B O 1
ATOM 3770 N N . VAL B 1 206 ? -7.906 23.922 27.562 1 69.88 206 VAL B N 1
ATOM 3771 C CA . VAL B 1 206 ? -7.25 23.25 28.688 1 69.88 206 VAL B CA 1
ATOM 3772 C C . VAL B 1 206 ? -5.805 23.734 28.812 1 69.88 206 VAL B C 1
ATOM 3774 O O . VAL B 1 206 ? -5.059 23.719 27.828 1 69.88 206 VAL B O 1
ATOM 3777 N N . LYS B 1 207 ? -5.551 24.297 30 1 72 207 LYS B N 1
ATOM 3778 C CA . LYS B 1 207 ? -4.215 24.828 30.219 1 72 207 LYS B CA 1
ATOM 3779 C C . LYS B 1 207 ? -3.145 23.781 29.922 1 72 207 LYS B C 1
ATOM 3781 O O . LYS B 1 207 ? -3.287 22.625 30.312 1 72 207 LYS B O 1
ATOM 3786 N N . ASP B 1 208 ? -2.152 24.266 29.094 1 72.62 208 ASP B N 1
ATOM 3787 C CA . ASP B 1 208 ? -0.941 23.484 28.859 1 72.62 208 ASP B CA 1
ATOM 3788 C C . ASP B 1 208 ? -1.205 22.344 27.891 1 72.62 208 ASP B C 1
ATOM 3790 O O . ASP B 1 208 ? -0.406 21.406 27.781 1 72.62 208 ASP B O 1
ATOM 3794 N N . ASP B 1 209 ? -2.332 22.422 27.297 1 78 209 ASP B N 1
ATOM 3795 C CA . ASP B 1 209 ? -2.545 21.422 26.25 1 78 209 ASP B CA 1
ATOM 3796 C C . ASP B 1 209 ? -1.901 21.859 24.938 1 78 209 ASP B C 1
ATOM 3798 O O . ASP B 1 209 ? -1.294 22.922 24.859 1 78 209 ASP B O 1
ATOM 3802 N N . VAL B 1 210 ? -1.92 20.984 23.953 1 82.25 210 VAL B N 1
ATOM 3803 C CA . VAL B 1 210 ? -1.249 21.234 22.688 1 82.25 210 VAL B CA 1
ATOM 3804 C C . VAL B 1 210 ? -1.845 22.484 22.016 1 82.25 210 VAL B C 1
ATOM 3806 O O . VAL B 1 210 ? -1.123 23.266 21.406 1 82.25 210 VAL B O 1
ATOM 3809 N N . GLY B 1 211 ? -3.168 22.672 22.109 1 82.25 211 GLY B N 1
ATOM 3810 C CA . GLY B 1 211 ? -3.812 23.859 21.562 1 82.25 211 GLY B CA 1
ATOM 3811 C C . GLY B 1 211 ? -3.305 25.141 22.188 1 82.25 211 GLY B C 1
ATOM 3812 O O . GLY B 1 211 ? -3.092 26.141 21.484 1 82.25 211 GLY B O 1
ATOM 3813 N N . ASP B 1 212 ? -3.152 25.047 23.422 1 80.38 212 ASP B N 1
ATOM 3814 C CA . ASP B 1 212 ? -2.623 26.203 24.141 1 80.38 212 ASP B CA 1
ATOM 3815 C C . ASP B 1 212 ? -1.209 26.547 23.672 1 80.38 212 ASP B C 1
ATOM 3817 O O . ASP B 1 212 ? -0.867 27.719 23.5 1 80.38 212 ASP B O 1
ATOM 3821 N N . GLN B 1 213 ? -0.469 25.609 23.438 1 84.12 213 GLN B N 1
ATOM 3822 C CA . GLN B 1 213 ? 0.918 25.812 23.031 1 84.12 213 GLN B CA 1
ATOM 3823 C C . GLN B 1 213 ? 1.004 26.297 21.578 1 84.12 213 GLN B C 1
ATOM 3825 O O . GLN B 1 213 ? 1.882 27.078 21.234 1 84.12 213 GLN B O 1
ATOM 3830 N N . LEU B 1 214 ? 0.068 25.797 20.781 1 88.62 214 LEU B N 1
ATOM 3831 C CA . LEU B 1 214 ? 0.196 26 19.328 1 88.62 214 LEU B CA 1
ATOM 3832 C C . LEU B 1 214 ? -0.731 27.109 18.859 1 88.62 214 LEU B C 1
ATOM 3834 O O . LEU B 1 214 ? -0.642 27.547 17.703 1 88.62 214 LEU B O 1
ATOM 3838 N N . CYS B 1 215 ? -1.513 27.656 19.703 1 86.19 215 CYS B N 1
ATOM 3839 C CA . CYS B 1 215 ? -2.586 28.578 19.312 1 86.19 215 CYS B CA 1
ATOM 3840 C C . CYS B 1 215 ? -2.043 29.75 18.5 1 86.19 215 CYS B C 1
ATOM 3842 O O . CYS B 1 215 ? -2.498 29.984 17.375 1 86.19 215 CYS B O 1
ATOM 3844 N N . GLU B 1 216 ? -1.064 30.359 18.984 1 86.62 216 GLU B N 1
ATOM 3845 C CA . GLU B 1 216 ? -0.506 31.531 18.312 1 86.62 216 GLU B CA 1
ATOM 3846 C C . GLU B 1 216 ? 0.109 31.156 16.969 1 86.62 216 GLU B C 1
ATOM 3848 O O . GLU B 1 216 ? -0.08 31.859 15.977 1 86.62 216 GLU B O 1
ATOM 3853 N N . ARG B 1 217 ? 0.738 30.141 16.953 1 91.06 217 ARG B N 1
ATOM 3854 C CA . ARG B 1 217 ? 1.471 29.719 15.766 1 91.06 217 ARG B CA 1
ATOM 3855 C C . ARG B 1 217 ? 0.514 29.328 14.648 1 91.06 217 ARG B C 1
ATOM 3857 O O . ARG B 1 217 ? 0.694 29.734 13.5 1 91.06 217 ARG B O 1
ATOM 3864 N N . VAL B 1 218 ? -0.435 28.531 14.969 1 92.69 218 VAL B N 1
ATOM 3865 C CA . VAL B 1 218 ? -1.345 28.031 13.945 1 92.69 218 VAL B CA 1
ATOM 3866 C C . VAL B 1 218 ? -2.209 29.172 13.414 1 92.69 218 VAL B C 1
ATOM 3868 O O . VAL B 1 218 ? -2.492 29.234 12.219 1 92.69 218 VAL B O 1
ATOM 3871 N N . LEU B 1 219 ? -2.609 30.047 14.227 1 90.44 219 LEU B N 1
ATOM 3872 C CA . LEU B 1 219 ? -3.385 31.203 13.797 1 90.44 219 LEU B CA 1
ATOM 3873 C C . LEU B 1 219 ? -2.543 32.125 12.93 1 90.44 219 LEU B C 1
ATOM 3875 O O . LEU B 1 219 ? -3.014 32.625 11.898 1 90.44 219 LEU B O 1
ATOM 3879 N N . GLY B 1 220 ? -1.354 32.344 13.406 1 91.31 220 GLY B N 1
ATOM 3880 C CA . GLY B 1 220 ? -0.447 33.156 12.617 1 91.31 220 GLY B CA 1
ATOM 3881 C C . GLY B 1 220 ? -0.225 32.625 11.219 1 91.31 220 GLY B C 1
ATOM 3882 O O . GLY B 1 220 ? -0.26 33.375 10.242 1 91.31 220 GLY B O 1
ATOM 3883 N N . ALA B 1 221 ? 0.011 31.406 11.148 1 94.69 221 ALA B N 1
ATOM 3884 C CA . ALA B 1 221 ? 0.22 30.766 9.852 1 94.69 221 ALA B CA 1
ATOM 3885 C C . ALA B 1 221 ? -1.025 30.891 8.977 1 94.69 221 ALA B C 1
ATOM 3887 O O . ALA B 1 221 ? -0.928 31.172 7.781 1 94.69 221 ALA B O 1
ATOM 3888 N N . LEU B 1 222 ? -2.209 30.688 9.586 1 94.38 222 LEU B N 1
ATOM 3889 C CA . LEU B 1 222 ? -3.467 30.797 8.852 1 94.38 222 LEU B CA 1
ATOM 3890 C C . LEU B 1 222 ? -3.631 32.188 8.258 1 94.38 222 LEU B C 1
ATOM 3892 O O . LEU B 1 222 ? -3.891 32.344 7.059 1 94.38 222 LEU B O 1
ATOM 3896 N N . TYR B 1 223 ? -3.402 33.156 9.023 1 91.62 223 TYR B N 1
ATOM 3897 C CA . TYR B 1 223 ? -3.602 34.531 8.562 1 91.62 223 TYR B CA 1
ATOM 3898 C C . TYR B 1 223 ? -2.586 34.875 7.488 1 91.62 223 TYR B C 1
ATOM 3900 O O . TYR B 1 223 ? -2.939 35.5 6.477 1 91.62 223 TYR B O 1
ATOM 3908 N N . GLU B 1 224 ? -1.452 34.531 7.77 1 93.69 224 GLU B N 1
ATOM 3909 C CA . GLU B 1 224 ? -0.402 34.844 6.805 1 93.69 224 GLU B CA 1
ATOM 3910 C C . GLU B 1 224 ? -0.689 34.219 5.449 1 93.69 224 GLU B C 1
ATOM 3912 O O . GLU B 1 224 ? -0.667 34.906 4.422 1 93.69 224 GLU B O 1
ATOM 3917 N N . ILE B 1 225 ? -0.949 33.031 5.453 1 95.81 225 ILE B N 1
ATOM 3918 C CA . ILE B 1 225 ? -1.146 32.281 4.215 1 95.81 225 ILE B CA 1
ATOM 3919 C C . ILE B 1 225 ? -2.447 32.719 3.549 1 95.81 225 ILE B C 1
ATOM 3921 O O . ILE B 1 225 ? -2.529 32.812 2.32 1 95.81 225 ILE B O 1
ATOM 3925 N N . TRP B 1 226 ? -3.434 33 4.352 1 94 226 TRP B N 1
ATOM 3926 C CA . TRP B 1 226 ? -4.684 33.531 3.807 1 94 226 TRP B CA 1
ATOM 3927 C C . TRP B 1 226 ? -4.449 34.844 3.045 1 94 226 TRP B C 1
ATOM 3929 O O . TRP B 1 226 ? -4.934 35 1.921 1 94 226 TRP B O 1
ATOM 3939 N N . LEU B 1 227 ? -3.635 35.688 3.58 1 93.31 227 LEU B N 1
ATOM 3940 C CA . LEU B 1 227 ? -3.326 36.969 2.941 1 93.31 227 LEU B CA 1
ATOM 3941 C C . LEU B 1 227 ? -2.559 36.75 1.641 1 93.31 227 LEU B C 1
ATOM 3943 O O . LEU B 1 227 ? -2.852 37.375 0.629 1 93.31 227 LEU B O 1
ATOM 3947 N N . ILE B 1 228 ? -1.675 35.906 1.706 1 94.31 228 ILE B N 1
ATOM 3948 C CA . ILE B 1 228 ? -0.907 35.625 0.505 1 94.31 228 ILE B CA 1
ATOM 3949 C C . ILE B 1 228 ? -1.836 35.062 -0.574 1 94.31 228 ILE B C 1
ATOM 3951 O O . ILE B 1 228 ? -1.708 35.406 -1.749 1 94.31 228 ILE B O 1
ATOM 3955 N N . SER B 1 229 ? -2.723 34.25 -0.172 1 95.06 229 SER B N 1
ATOM 3956 C CA . SER B 1 229 ? -3.656 33.625 -1.115 1 95.06 229 SER B CA 1
ATOM 3957 C C . SER B 1 229 ? -4.547 34.688 -1.766 1 95.06 229 SER B C 1
ATOM 3959 O O . SER B 1 229 ? -4.961 34.531 -2.916 1 95.06 229 SER B O 1
ATOM 3961 N N . CYS B 1 230 ? -4.855 35.75 -1.106 1 91.69 230 CYS B N 1
ATOM 3962 C CA . CYS B 1 230 ? -5.684 36.844 -1.649 1 91.69 230 CYS B CA 1
ATOM 3963 C C . CYS B 1 230 ? -5.008 37.5 -2.844 1 91.69 230 CYS B C 1
ATOM 3965 O O . CYS B 1 230 ? -5.68 38.031 -3.723 1 91.69 230 CYS B O 1
ATOM 3967 N N . VAL B 1 231 ? -3.729 37.375 -2.867 1 93.06 231 VAL B N 1
ATOM 3968 C CA . VAL B 1 231 ? -2.963 38 -3.953 1 93.06 231 VAL B CA 1
ATOM 3969 C C . VAL B 1 231 ? -2.689 36.938 -5.035 1 93.06 231 VAL B C 1
ATOM 3971 O O . VAL B 1 231 ? -2.861 37.219 -6.227 1 93.06 231 VAL B O 1
ATOM 3974 N N . LYS B 1 232 ? -2.373 35.781 -4.656 1 93.5 232 LYS B N 1
ATOM 3975 C CA . LYS B 1 232 ? -1.913 34.75 -5.605 1 93.5 232 LYS B CA 1
ATOM 3976 C C . LYS B 1 232 ? -3.084 33.938 -6.156 1 93.5 232 LYS B C 1
ATOM 3978 O O . LYS B 1 232 ? -3.074 33.562 -7.328 1 93.5 232 LYS B O 1
ATOM 3983 N N . CYS B 1 233 ? -3.996 33.656 -5.383 1 94.38 233 CYS B N 1
ATOM 3984 C CA . CYS B 1 233 ? -5.148 32.812 -5.734 1 94.38 233 CYS B CA 1
ATOM 3985 C C . CYS B 1 233 ? -6.309 33.062 -4.777 1 94.38 233 CYS B C 1
ATOM 3987 O O . CYS B 1 233 ? -6.477 32.344 -3.799 1 94.38 233 CYS B O 1
ATOM 3989 N N . PHE B 1 234 ? -7.125 34 -5.078 1 93.56 234 PHE B N 1
ATOM 3990 C CA . PHE B 1 234 ? -8.164 34.469 -4.176 1 93.56 234 PHE B CA 1
ATOM 3991 C C . PHE B 1 234 ? -9.055 33.344 -3.707 1 93.56 234 PHE B C 1
ATOM 3993 O O . PHE B 1 234 ? -9.633 32.625 -4.523 1 93.56 234 PHE B O 1
ATOM 4000 N N . PRO B 1 235 ? -9.172 33.219 -2.346 1 92.81 235 PRO B N 1
ATOM 4001 C CA . PRO B 1 235 ? -9.969 32.125 -1.805 1 92.81 235 PRO B CA 1
ATOM 4002 C C . PRO B 1 235 ? -11.422 32.156 -2.273 1 92.81 235 PRO B C 1
ATOM 4004 O O . PRO B 1 235 ? -11.992 33.219 -2.451 1 92.81 235 PRO B O 1
ATOM 4007 N N . SER B 1 236 ? -12 31 -2.402 1 91.38 236 SER B N 1
ATOM 4008 C CA . SER B 1 236 ? -13.383 30.875 -2.855 1 91.38 236 SER B CA 1
ATOM 4009 C C . SER B 1 236 ? -14.359 31.312 -1.768 1 91.38 236 SER B C 1
ATOM 4011 O O . SER B 1 236 ? -14.016 31.312 -0.583 1 91.38 236 SER B O 1
ATOM 4013 N N . PRO B 1 237 ? -15.531 31.625 -2.174 1 90.12 237 PRO B N 1
ATOM 4014 C CA . PRO B 1 237 ? -16.531 32.094 -1.212 1 90.12 237 PRO B CA 1
ATOM 4015 C C . PRO B 1 237 ? -16.828 31.047 -0.124 1 90.12 237 PRO B C 1
ATOM 4017 O O . PRO B 1 237 ? -16.922 31.391 1.054 1 90.12 237 PRO B O 1
ATOM 4020 N N . PRO B 1 238 ? -16.875 29.844 -0.456 1 89.25 238 PRO B N 1
ATOM 4021 C CA . PRO B 1 238 ? -17.094 28.875 0.613 1 89.25 238 PRO B CA 1
ATOM 4022 C C . PRO B 1 238 ? -15.977 28.875 1.654 1 89.25 238 PRO B C 1
ATOM 4024 O O . PRO B 1 238 ? -16.234 28.672 2.842 1 89.25 238 PRO B O 1
ATOM 4027 N N . LEU B 1 239 ? -14.805 29.141 1.204 1 91.38 239 LEU B N 1
ATOM 4028 C CA . LEU B 1 239 ? -13.68 29.219 2.137 1 91.38 239 LEU B CA 1
ATOM 4029 C C . LEU B 1 239 ? -13.828 30.406 3.072 1 91.38 239 LEU B C 1
ATOM 4031 O O . LEU B 1 239 ? -13.586 30.297 4.273 1 91.38 239 LEU B O 1
ATOM 4035 N N . TRP B 1 240 ? -14.281 31.453 2.518 1 89 240 TRP B N 1
ATOM 4036 C CA . TRP B 1 240 ? -14.484 32.656 3.326 1 89 240 TRP B CA 1
ATOM 4037 C C . TRP B 1 240 ? -15.586 32.438 4.355 1 89 240 TRP B C 1
ATOM 4039 O O . TRP B 1 240 ? -15.445 32.812 5.52 1 89 240 TRP B O 1
ATOM 4049 N N . LYS B 1 241 ? -16.547 31.828 3.889 1 87.88 241 LYS B N 1
ATOM 4050 C CA . LYS B 1 241 ? -17.656 31.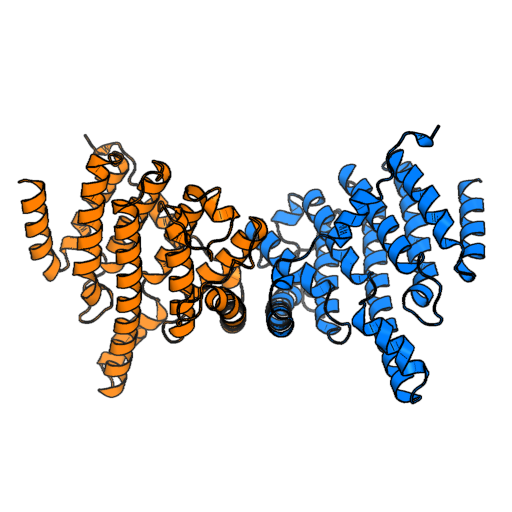516 4.797 1 87.88 241 LYS B CA 1
ATOM 4051 C C . LYS B 1 241 ? -17.188 30.609 5.938 1 87.88 241 LYS B C 1
ATOM 4053 O O . LYS B 1 241 ? -17.5 30.875 7.102 1 87.88 241 LYS B O 1
ATOM 4058 N N . THR B 1 242 ? -16.516 29.625 5.566 1 89 242 THR B N 1
ATOM 4059 C CA . THR B 1 242 ? -16.031 28.672 6.559 1 89 242 THR B CA 1
ATOM 4060 C C . THR B 1 242 ? -15.086 29.375 7.543 1 89 242 THR B C 1
ATOM 4062 O O . THR B 1 242 ? -15.164 29.141 8.75 1 89 242 THR B O 1
ATOM 4065 N N . PHE B 1 243 ? -14.273 30.188 7.012 1 89.06 243 PHE B N 1
ATOM 4066 C CA . PHE B 1 243 ? -13.336 30.922 7.848 1 89.06 243 PHE B CA 1
ATOM 4067 C C . PHE B 1 243 ? -14.086 31.781 8.859 1 89.06 243 PHE B C 1
ATOM 4069 O O . PHE B 1 243 ? -13.773 31.766 10.055 1 89.06 243 PHE B O 1
ATOM 4076 N N . ARG B 1 244 ? -14.984 32.406 8.406 1 84.94 244 ARG B N 1
ATOM 4077 C CA . ARG B 1 244 ? -15.781 33.281 9.273 1 84.94 244 ARG B CA 1
ATOM 4078 C C . ARG B 1 244 ? -16.484 32.469 10.352 1 84.94 244 ARG B C 1
ATOM 4080 O O . ARG B 1 244 ? -16.422 32.812 11.539 1 84.94 244 ARG B O 1
ATOM 4087 N N . GLU B 1 245 ? -17.062 31.406 9.992 1 84.25 245 GLU B N 1
ATOM 4088 C CA . GLU B 1 245 ? -17.812 30.562 10.922 1 84.25 245 GLU B CA 1
ATOM 4089 C C . GLU B 1 245 ? -16.891 29.938 11.969 1 84.25 245 GLU B C 1
ATOM 4091 O O . GLU B 1 245 ? -17.219 29.938 13.156 1 84.25 245 GLU B O 1
ATOM 4096 N N . MET B 1 246 ? -15.766 29.5 11.547 1 85.75 246 MET B N 1
ATOM 4097 C CA . MET B 1 246 ? -14.844 28.828 12.453 1 85.75 246 MET B CA 1
ATOM 4098 C C . MET B 1 246 ? -14.203 29.828 13.414 1 85.75 246 MET B C 1
ATOM 4100 O O . MET B 1 246 ? -14.023 29.531 14.594 1 85.75 246 MET B O 1
ATOM 4104 N N . SER B 1 247 ? -13.938 30.969 12.898 1 84.06 247 SER B N 1
ATOM 4105 C CA . SER B 1 247 ? -13.289 31.984 13.727 1 84.06 247 SER B CA 1
ATOM 4106 C C . SER B 1 247 ? -14.188 32.406 14.883 1 84.06 247 SER B C 1
ATOM 4108 O O . SER B 1 247 ? -13.703 32.75 15.961 1 84.06 247 SER B O 1
ATOM 4110 N N . MET B 1 248 ? -15.43 32.281 14.711 1 81.56 248 MET B N 1
ATOM 4111 C CA . MET B 1 248 ? -16.391 32.625 15.758 1 81.56 248 MET B CA 1
ATOM 4112 C C . MET B 1 248 ? -16.359 31.625 16.891 1 81.56 248 MET B C 1
ATOM 4114 O O . MET B 1 248 ? -16.641 31.953 18.047 1 81.56 248 MET B O 1
ATOM 4118 N N . ASN B 1 249 ? -15.969 30.516 16.531 1 80.5 249 ASN B N 1
ATOM 4119 C CA . ASN B 1 249 ? -15.938 29.438 17.516 1 80.5 249 ASN B CA 1
ATOM 4120 C C . ASN B 1 249 ? -14.625 29.438 18.297 1 80.5 249 ASN B C 1
ATOM 4122 O O . ASN B 1 249 ? -14.547 28.844 19.375 1 80.5 249 ASN B O 1
ATOM 4126 N N . TRP B 1 250 ? -13.617 30.016 17.75 1 81.56 250 TRP B N 1
ATOM 4127 C CA . TRP B 1 250 ? -12.289 30 18.359 1 81.56 250 TRP B CA 1
ATOM 4128 C C . TRP B 1 250 ? -12.195 31.047 19.469 1 81.56 250 TRP B C 1
ATOM 4130 O O . TRP B 1 250 ? -11.25 31.031 20.266 1 81.56 250 TRP B O 1
ATOM 4140 N N . ARG B 1 251 ? -13.117 31.984 19.562 1 67.81 251 ARG B N 1
ATOM 4141 C CA . ARG B 1 251 ? -13.062 33.156 20.422 1 67.81 251 ARG B CA 1
ATOM 4142 C C . ARG B 1 251 ? -13.195 32.781 21.891 1 67.81 251 ARG B C 1
ATOM 4144 O O . ARG B 1 251 ? -12.93 33.594 22.766 1 67.81 251 ARG B O 1
ATOM 4151 N N . HIS B 1 252 ? -13.516 31.562 22.094 1 65.94 252 HIS B N 1
ATOM 4152 C CA . HIS B 1 252 ? -13.664 31.203 23.5 1 65.94 252 HIS B CA 1
ATOM 4153 C C . HIS B 1 252 ? -12.312 30.922 24.141 1 65.94 252 HIS B C 1
ATOM 4155 O O . HIS B 1 252 ? -12.234 30.625 25.344 1 65.94 252 HIS B O 1
ATOM 4161 N N . ARG B 1 253 ? -11.312 31.141 23.359 1 60.72 253 ARG B N 1
ATOM 4162 C CA . ARG B 1 253 ? -9.984 30.922 23.938 1 60.72 253 ARG B CA 1
ATOM 4163 C C . ARG B 1 253 ? -9.336 32.25 24.312 1 60.72 253 ARG B C 1
ATOM 4165 O O . ARG B 1 253 ? -9.242 33.156 23.469 1 60.72 253 ARG B O 1
ATOM 4172 N N . THR B 1 254 ? -9.32 32.594 25.516 1 56.16 254 THR B N 1
ATOM 4173 C CA . THR B 1 254 ? -8.914 33.875 26.094 1 56.16 254 THR B CA 1
ATOM 4174 C C . THR B 1 254 ? -7.746 34.469 25.312 1 56.16 254 THR B C 1
ATOM 4176 O O . THR B 1 254 ? -7.73 35.656 25.031 1 56.16 254 THR B O 1
ATOM 4179 N N . GLY B 1 255 ? -6.695 33.812 25.188 1 54.78 255 GLY B N 1
ATOM 4180 C CA . GLY B 1 255 ? -5.496 34.375 24.594 1 54.78 255 GLY B CA 1
ATOM 4181 C C . GLY B 1 255 ? -5.699 34.781 23.141 1 54.78 255 GLY B C 1
ATOM 4182 O O . GLY B 1 255 ? -4.93 35.594 22.625 1 54.78 255 GLY B O 1
ATOM 4183 N N . LEU B 1 256 ? -6.672 34.25 22.562 1 58.81 256 LEU B N 1
ATOM 4184 C CA . LEU B 1 256 ? -6.91 34.406 21.141 1 58.81 256 LEU B CA 1
ATOM 4185 C C . LEU B 1 256 ? -7.562 35.75 20.844 1 58.81 256 LEU B C 1
ATOM 4187 O O . LEU B 1 256 ? -7.289 36.375 19.797 1 58.81 256 LEU B O 1
ATOM 4191 N N . VAL B 1 257 ? -8.352 36.219 21.797 1 56.56 257 VAL B N 1
ATOM 4192 C CA . VAL B 1 257 ? -9.055 37.469 21.562 1 56.56 257 VAL B CA 1
ATOM 4193 C C . VAL B 1 257 ? -8.047 38.562 21.25 1 56.56 257 VAL B C 1
ATOM 4195 O O . VAL B 1 257 ? -8.258 39.375 20.344 1 56.56 257 VAL B O 1
ATOM 4198 N N . ASP B 1 258 ? -7.004 38.469 21.953 1 56.03 258 ASP B N 1
ATOM 4199 C CA . ASP B 1 258 ? -6.023 39.531 21.75 1 56.03 258 ASP B CA 1
ATOM 4200 C C . ASP B 1 258 ? -5.34 39.375 20.391 1 56.03 258 ASP B C 1
ATOM 4202 O O . ASP B 1 258 ? -5.125 40.375 19.688 1 56.03 258 ASP B O 1
ATOM 4206 N N . GLN B 1 259 ? -5.055 38.219 19.984 1 56.56 259 GLN B N 1
ATOM 4207 C CA . GLN B 1 259 ? -4.359 37.969 18.719 1 56.56 259 GLN B CA 1
ATOM 4208 C C . GLN B 1 259 ? -5.254 38.25 17.531 1 56.56 259 GLN B C 1
ATOM 4210 O O . GLN B 1 259 ? -4.801 38.844 16.531 1 56.56 259 GLN B O 1
ATOM 4215 N N . TRP B 1 260 ? -6.41 37.906 17.703 1 56.31 260 TRP B N 1
ATOM 4216 C CA . TRP B 1 260 ? -7.387 38.156 16.656 1 56.31 260 TRP B CA 1
ATOM 4217 C C . TRP B 1 260 ? -7.559 39.656 16.453 1 56.31 260 TRP B C 1
ATOM 4219 O O . TRP B 1 260 ? -7.629 40.125 15.312 1 56.31 260 TRP B O 1
ATOM 4229 N N . ASN B 1 261 ? -7.559 40.344 17.469 1 56.22 261 ASN B N 1
ATOM 4230 C CA . ASN B 1 261 ? -7.664 41.812 17.375 1 56.22 261 ASN B CA 1
ATOM 4231 C C . ASN B 1 261 ? -6.477 42.406 16.609 1 56.22 261 ASN B C 1
ATOM 4233 O O . ASN B 1 261 ? -6.641 43.344 15.828 1 56.22 261 ASN B O 1
ATOM 4237 N N . ARG B 1 262 ? -5.426 41.812 16.766 1 56.16 262 ARG B N 1
ATOM 4238 C CA . ARG B 1 262 ? -4.223 42.281 16.094 1 56.16 262 ARG B CA 1
ATOM 4239 C C . ARG B 1 262 ? -4.277 42 14.602 1 56.16 262 ARG B C 1
ATOM 4241 O O . ARG B 1 262 ? -3.936 42.844 13.773 1 56.16 262 ARG B O 1
ATOM 4248 N N . VAL B 1 263 ? -4.684 40.906 14.273 1 56.47 263 VAL B N 1
ATOM 4249 C CA . VAL B 1 263 ? -4.762 40.5 12.883 1 56.47 263 VAL B CA 1
ATOM 4250 C C . VAL B 1 263 ? -5.848 41.281 12.156 1 56.47 263 VAL B C 1
ATOM 4252 O O . VAL B 1 263 ? -5.648 41.719 11.023 1 56.47 263 VAL B O 1
ATOM 4255 N N . ASN B 1 264 ? -6.98 41.344 12.789 1 55.25 264 ASN B N 1
ATOM 4256 C CA . ASN B 1 264 ? -8.055 42.156 12.203 1 55.25 264 ASN B CA 1
ATOM 4257 C C . ASN B 1 264 ? -7.609 43.594 11.961 1 55.25 264 ASN B C 1
ATOM 4259 O O . ASN B 1 264 ? -7.984 44.188 10.961 1 55.25 264 ASN B O 1
ATOM 4263 N N . LEU B 1 265 ? -6.816 44 12.859 1 54.06 265 LEU B N 1
ATOM 4264 C CA . LEU B 1 265 ? -6.285 45.344 12.688 1 54.06 265 LEU B CA 1
ATOM 4265 C C . LEU B 1 265 ? -5.355 45.406 11.484 1 54.06 265 LEU B C 1
ATOM 4267 O O . LEU B 1 265 ? -5.352 46.406 10.75 1 54.06 265 LEU B O 1
ATOM 4271 N N . ALA B 1 266 ? -4.707 44.344 11.258 1 50.78 266 ALA B N 1
ATOM 4272 C CA . ALA B 1 266 ? -3.746 44.312 10.156 1 50.78 266 ALA B CA 1
ATOM 4273 C C . ALA B 1 266 ? -4.453 44.156 8.812 1 50.78 266 ALA B C 1
ATOM 4275 O O . ALA B 1 266 ? -3.986 44.688 7.797 1 50.78 266 ALA B O 1
ATOM 4276 N N . LEU B 1 267 ? -5.438 43.438 8.797 1 51.16 267 LEU B N 1
ATOM 4277 C CA . LEU B 1 267 ? -6.199 43.219 7.566 1 51.16 267 LEU B CA 1
ATOM 4278 C C . LEU B 1 267 ? -7.035 44.469 7.238 1 51.16 267 LEU B C 1
ATOM 4280 O O . LEU B 1 267 ? -7.363 44.719 6.074 1 51.16 267 LEU B O 1
ATOM 4284 N N . ASN B 1 268 ? -7.539 45.094 8.156 1 51.12 268 ASN B N 1
ATOM 4285 C CA . ASN B 1 268 ? -8.312 46.312 7.941 1 51.12 268 ASN B CA 1
ATOM 4286 C C . ASN B 1 268 ? -7.41 47.5 7.699 1 51.12 268 ASN B C 1
ATOM 4288 O O . ASN B 1 268 ? -7.879 48.562 7.277 1 51.12 268 ASN B O 1
ATOM 4292 N N . VAL B 1 269 ? -6.117 47.375 7.973 1 43.28 269 VAL B N 1
ATOM 4293 C CA . VAL B 1 269 ? -5.285 48.5 7.555 1 43.28 269 VAL B CA 1
ATOM 4294 C C . VAL B 1 269 ? -4.801 48.25 6.125 1 43.28 269 VAL B C 1
ATOM 4296 O O . VAL B 1 269 ? -4.387 47.156 5.766 1 43.28 269 VAL B O 1
#

Radius of gyration: 28.49 Å; Cα contacts (8 Å, |Δi|>4): 644; chains: 2; bounding box: 53×88×82 Å

pLDDT: mean 84.08, std 15.37, range [31.84, 98.12]